Protein AF-A0A960LM71-F1 (afdb_monomer)

Nearest PDB structures (foldseek):
  7ola-assembly1_C  TM=6.646E-01  e=1.045E-18  Staphylococcus aureus
  7ola-assembly1_A  TM=6.565E-01  e=1.817E-18  Staphylococcus aureus
  7ola-assembly1_B  TM=6.665E-01  e=5.627E-17  Staphylococcus aureus
  8iqh-assembly1_H  TM=5.214E-01  e=1.073E-12  African swine fever virus BA71V
  8iqh-assembly1_G  TM=3.890E-01  e=5.104E-14  African swine fever virus BA71V

Solvent-accessible surface area (backbone atoms only — not comparable to full-atom values): 35627 Å² total; per-residue (Å²): 124,77,77,41,36,54,77,79,70,54,59,91,94,54,50,51,64,59,51,48,28,73,52,74,35,82,53,50,18,74,41,46,16,41,69,37,46,87,56,61,67,56,83,70,57,66,76,55,37,46,70,57,72,73,37,68,67,56,55,56,51,36,69,76,31,11,31,23,39,39,20,10,71,35,17,69,28,27,30,39,39,37,23,65,35,71,66,53,46,49,48,42,42,72,51,26,73,88,65,65,75,19,25,27,37,35,48,80,66,40,44,30,43,37,36,30,50,51,79,74,69,74,67,35,69,37,58,27,20,50,82,84,41,80,39,29,31,42,31,13,23,73,35,69,50,77,53,28,37,35,30,78,80,77,30,57,16,21,39,62,33,84,41,60,57,36,76,42,43,58,85,74,62,46,76,46,89,67,54,45,61,67,63,94,64,71,65,93,32,77,64,52,54,40,30,72,74,55,36,55,61,59,40,80,42,100,82,78,46,79,42,75,31,55,63,25,55,42,50,51,53,54,72,80,36,68,55,32,22,42,73,60,72,71,43,41,29,34,64,35,84,92,78,45,30,34,42,78,49,52,73,68,56,52,53,48,51,55,51,50,53,55,54,50,43,36,72,79,31,77,79,49,55,74,64,72,91,44,72,67,60,53,51,52,44,49,54,53,38,46,56,54,18,29,47,53,42,52,55,42,61,71,73,50,77,66,44,35,34,48,28,55,74,19,33,37,61,51,51,71,95,53,76,59,90,63,58,41,76,59,49,83,73,68,75,36,70,68,57,13,86,44,43,79,37,82,82,45,65,34,66,58,58,46,59,70,49,39,55,42,14,38,55,72,70,52,50,54,48,49,29,19,60,57,10,40,62,53,27,51,68,27,84,76,32,49,36,39,36,43,26,27,54,80,94,42,47,65,71,41,52,50,54,45,51,39,44,62,57,15,62,85,26,45,40,77,52,54,44,89,46,51,80,41,78,55,47,54,50,70,52,54,85,34,49,36,34,36,30,74,72,41,62,41,56,51,47,50,39,84,20,35,65,52,50,54,37,40,17,56,63,38,82,42,80,22,40,43,92,96,53,95,54,73,36,54,33,72,5,35,24,30,39,41,34,31,21,58,43,80,68,32,48,65,54,67,102,50,49,70,62,50,55,68,18,58,43,80,41,63,32,40,77,78,50,85,82,73,81,88,64,82,65,48,43,61,51,43,48,70,76,19,28,24,13,50,49,48,52,24,50,53,16,23,31,54,34,52,53,32,32,73,74,69,72,42,79,88,69,55,70,69,59,49,49,55,42,51,50,46,50,49,71,32,27,59,60,60,46,46,46,66,65,33,42,42,76,36,69,89,34,46,40,51,66,59,52,53,52,52,49,46,50,58,24,54,79,69,76,43,87,68,71,55,73,70,58,43,53,56,49,46,51,54,46,39,35,71,76,58,68,35,55,80,40,73,68,35,74,46,98,83,76,48,70,34,49,17,33,42,45,26,33,73,41,96,65,64,82,78,131

Foldseek 3Di:
DDWDFLLPDDDPPAASVNVVCVQANLQWDKFFDAFQGDDGPDDPCLPAASVCVVDPVRSVRCSVGQIKTAAAVRSQRKWKWWFQDPVQVVLQCVQQVPQQQFKWKDAPGTIIGIARADDDDDQAKWFKDALNHGGTIIHHGSDIDGQHHHHNVRTTMTTPHRGHHYYDHNVSRGRGPRIDTPDPPDDCHVLVVLCVVQNDQWDQDPVRDIDGSLSSLLVVLVVVFQWAADQLLRFIWGADPVQLATETDDPVNLLVSSVVSLVVCVVVDVVSVPDDDDPVSSVVSVVVNNVVRHVVVVVLVVPDDQFWFAERQAIWRLAPDDTDCAHDHRDSSHNHHDHFPHHADQPFAQCCCPPQQPVQFFDPQLVLVCLQLLLQLRRHFLPLLAAEEEEAAPPLCPVLVVLLSCRSNDVQLEDEDDQQCQPPQAPLVSNRNHAEYEAEADDQASQVGPSVVVLSQLSVQHWDWHDHDPDPDTRTRGSRHYYYHYHNHHHAHDDDVPLVSQLSHYFYTGRYGPDDRDDDDPPVSVVSCVRRVNNSSNSSSSSNSVQVVCCVVPVGDDHDPVRSVVRNVRSCVNPLLLVCCVQWKDFADFWDFLVRSVVSSCVSCVVVVHDDDDSVSNVVVNCVNCCVPHVWDWDQQRQDPVRDGGITTGRMDTDPPSPDD

Radius of gyration: 36.35 Å; Cα contacts (8 Å, |Δi|>4): 1245; chains: 1; bounding box: 64×68×122 Å

pLDDT: mean 86.62, std 10.68, range [35.38, 98.69]

Secondary structure (DSSP, 8-state):
---B-TTTSPPTT--HHHHHHHHH-TT-EEEEE-TT-SSBSSTTGGG--GGGGG-HHHHHHHTTSEEEEEPBGGGTSEEEEEESSHHHHHHHHHH-TTT-SSEEEESSSSEEEEEEEES----SEEEEEETTEEEEEEE-TT-EEEEESB-TTSPBPEEEEEPPPEEEEGGG--PPTTEEE--SS--S-HHHHHHHHH--SEEE-TTS-EEE-HHHHHHHHHHHS-EEEETTTTEEEEEETTTTEEEEEPHHHHHHHHHHHHHHHHHH-GGGGGS---HHHHHHHHHHHHHHHHHHHHHHHHH--S-EEEETTEEEE-BTTB--SSPBPP-GGG--S---SSPP-TT---HHIIIIIITTTS-HHHHHHHHHHHHHHHHS--TT--EEEEE-SSSSSHHHHHHHHHHHH-GGGEEE--GGGTTSTTGGGGGTT-SEEEE-S--TTGGGSTTHHHHHHHTTTPEEEEEPTT-SPEEEEE---EEEEEESSPPPP--STTHHHHHHHEEEEE---SSPPPPPPTTHHHHHHHHHHHHHHHHHHHHHHHHHHHHHHHSS----HHHHHHHHHHHHHH-HHHHHHHHHEEE-SS-EEHHHHHHHHHHHHHHTT-PPPPHHHHHHHHHHHHHHHH-PPEEEEEE-TTS-EEEEESSEEE-TTTT--

Structure (mmCIF, N/CA/C/O backbone):
data_AF-A0A960LM71-F1
#
_entry.id   AF-A0A960LM71-F1
#
loop_
_atom_site.group_PDB
_atom_site.id
_atom_site.type_symbol
_atom_site.label_atom_id
_atom_site.label_alt_id
_atom_site.label_comp_id
_atom_site.label_asym_id
_atom_site.label_entity_id
_atom_site.label_seq_id
_atom_site.pdbx_PDB_ins_code
_atom_site.Cartn_x
_atom_site.Cartn_y
_atom_site.Cartn_z
_atom_site.occupancy
_atom_site.B_iso_or_equiv
_atom_site.auth_seq_id
_atom_site.auth_comp_id
_atom_site.auth_asym_id
_atom_site.auth_atom_id
_atom_site.pdbx_PDB_model_num
ATOM 1 N N . MET A 1 1 ? -10.820 -25.494 51.911 1.00 43.81 1 MET A N 1
ATOM 2 C CA . MET A 1 1 ? -9.987 -25.220 50.724 1.00 43.81 1 MET A CA 1
ATOM 3 C C . MET A 1 1 ? -8.735 -24.538 51.228 1.00 43.81 1 MET A C 1
ATOM 5 O O . MET A 1 1 ? -8.871 -23.613 52.018 1.00 43.81 1 MET A O 1
ATOM 9 N N . GLU A 1 2 ? -7.558 -25.091 50.941 1.00 48.44 2 GLU A N 1
ATOM 10 C CA . GLU A 1 2 ? -6.299 -24.579 51.497 1.00 48.44 2 GLU A CA 1
ATOM 11 C C . GLU A 1 2 ? -5.949 -23.243 50.819 1.00 48.44 2 GLU A C 1
ATOM 13 O O . GLU A 1 2 ? -6.288 -23.021 49.659 1.00 48.44 2 GLU A O 1
ATOM 18 N N . ASN A 1 3 ? -5.327 -22.323 51.555 1.00 55.25 3 ASN A N 1
ATOM 19 C CA . ASN A 1 3 ? -4.844 -21.063 50.996 1.00 55.25 3 ASN A CA 1
ATOM 20 C C . ASN A 1 3 ? -3.643 -21.366 50.095 1.00 55.25 3 ASN A C 1
ATOM 22 O O . ASN A 1 3 ? -2.656 -21.910 50.589 1.00 55.25 3 ASN A O 1
ATOM 26 N N . TYR A 1 4 ? -3.702 -21.003 48.812 1.00 63.59 4 TYR A N 1
ATOM 27 C CA . TYR A 1 4 ? -2.601 -21.267 47.881 1.00 63.59 4 TYR A CA 1
ATOM 28 C C . TYR A 1 4 ? -2.014 -19.978 47.322 1.00 63.59 4 TYR A C 1
ATOM 30 O O . TYR A 1 4 ? -2.731 -19.131 46.781 1.00 63.59 4 TYR A O 1
ATOM 38 N N . THR A 1 5 ? -0.692 -19.862 47.387 1.00 62.72 5 THR A N 1
ATOM 39 C CA . THR A 1 5 ? 0.030 -18.809 46.667 1.00 62.72 5 THR A CA 1
ATOM 40 C C . THR A 1 5 ? 0.282 -19.285 45.239 1.00 62.72 5 THR A C 1
ATOM 42 O O . THR A 1 5 ? 0.825 -20.377 45.038 1.00 62.72 5 THR A O 1
ATOM 45 N N . CYS A 1 6 ? -0.120 -18.509 44.222 1.00 61.44 6 CYS A N 1
ATOM 46 C CA . CYS A 1 6 ? -0.025 -18.9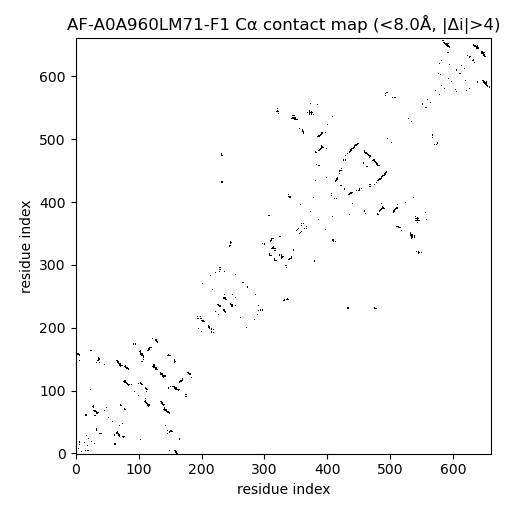93 42.839 1.00 61.44 6 CYS A CA 1
ATOM 47 C C . CYS A 1 6 ? 1.433 -19.130 42.364 1.00 61.44 6 CYS A C 1
ATOM 49 O O . CYS A 1 6 ? 1.674 -19.898 41.441 1.00 61.44 6 CYS A O 1
ATOM 51 N N . PHE A 1 7 ? 2.401 -18.503 43.044 1.00 66.88 7 PHE A N 1
ATOM 52 C CA . PHE A 1 7 ? 3.831 -18.605 42.731 1.00 66.88 7 PHE A CA 1
ATOM 53 C C . PHE A 1 7 ? 4.654 -19.611 43.561 1.00 66.88 7 PHE A C 1
ATOM 55 O O . PHE A 1 7 ? 5.766 -19.924 43.138 1.00 66.88 7 PHE A O 1
ATOM 62 N N . LYS A 1 8 ? 4.186 -20.124 44.716 1.00 64.31 8 LYS A N 1
ATOM 63 C CA . LYS A 1 8 ? 4.948 -21.142 45.489 1.00 64.31 8 LYS A CA 1
ATOM 64 C C . LYS A 1 8 ? 4.411 -22.559 45.337 1.00 64.31 8 LYS A C 1
ATOM 66 O O . LYS A 1 8 ? 5.196 -23.500 45.370 1.00 64.31 8 LYS A O 1
ATOM 71 N N . ASP A 1 9 ? 3.106 -22.712 45.129 1.00 68.19 9 ASP A N 1
ATOM 72 C CA . ASP A 1 9 ? 2.434 -24.012 45.228 1.00 68.19 9 ASP A CA 1
ATOM 73 C C . ASP A 1 9 ? 2.001 -24.549 43.853 1.00 68.19 9 ASP A C 1
ATOM 75 O O . ASP A 1 9 ? 0.883 -25.048 43.702 1.00 68.19 9 ASP A O 1
ATOM 79 N N . LEU A 1 10 ? 2.822 -24.362 42.811 1.00 71.38 10 LEU A N 1
ATOM 80 C CA . LEU A 1 10 ? 2.481 -24.747 41.434 1.00 71.38 10 LEU A CA 1
ATOM 81 C C . LEU A 1 10 ? 2.547 -26.269 41.229 1.00 71.38 10 LEU A C 1
ATOM 83 O O . LEU A 1 10 ? 3.569 -26.884 41.549 1.00 71.38 10 LEU A O 1
ATOM 87 N N . PRO A 1 11 ? 1.510 -26.889 40.633 1.00 76.62 11 PRO A N 1
ATOM 88 C CA . PRO A 1 11 ? 1.610 -28.253 40.134 1.00 76.62 11 PRO A CA 1
ATOM 89 C C . PRO A 1 11 ? 2.784 -28.408 39.146 1.00 76.62 11 PRO A C 1
ATOM 91 O O . PRO A 1 11 ? 3.069 -27.476 38.388 1.00 76.62 11 PRO A O 1
ATOM 94 N N . PRO A 1 12 ? 3.454 -29.575 39.096 1.00 75.81 12 PRO A N 1
ATOM 95 C CA . PRO A 1 12 ? 4.550 -29.807 38.159 1.00 75.81 12 PRO A CA 1
ATOM 96 C C . PRO A 1 12 ? 4.141 -29.520 36.706 1.00 75.81 12 PRO A C 1
ATOM 98 O O . PRO A 1 12 ? 3.184 -30.100 36.201 1.00 75.81 12 PRO A O 1
ATOM 101 N N . GLY A 1 13 ? 4.880 -28.632 36.035 1.00 79.19 13 GLY A N 1
ATOM 102 C CA . GLY A 1 13 ? 4.627 -28.240 34.643 1.00 79.19 13 GLY A CA 1
ATOM 103 C C . GLY A 1 13 ? 3.564 -27.150 34.445 1.00 79.19 13 GLY A C 1
ATOM 104 O O . GLY A 1 13 ? 3.353 -26.739 33.308 1.00 79.19 13 GLY A O 1
ATOM 105 N N . MET A 1 14 ? 2.923 -26.659 35.511 1.00 85.69 14 MET A N 1
ATOM 106 C CA . MET A 1 14 ? 1.974 -25.544 35.441 1.00 85.69 14 MET A CA 1
ATOM 107 C C . MET A 1 14 ? 2.699 -24.203 35.613 1.00 85.69 14 MET A C 1
ATOM 109 O O . MET A 1 14 ? 3.476 -24.028 36.550 1.00 85.69 14 MET A O 1
ATOM 113 N N . THR A 1 15 ? 2.432 -23.253 34.719 1.00 90.69 15 THR A N 1
ATOM 114 C CA . THR A 1 15 ? 2.932 -21.873 34.814 1.00 90.69 15 THR A CA 1
ATOM 115 C C . THR A 1 15 ? 2.043 -21.032 35.734 1.00 90.69 15 THR A C 1
ATOM 117 O O . THR A 1 15 ? 0.882 -21.388 35.974 1.00 90.69 15 THR A O 1
ATOM 120 N N . ARG A 1 16 ? 2.550 -19.904 36.249 1.00 90.50 16 ARG A N 1
ATOM 121 C CA . ARG A 1 16 ? 1.743 -18.977 37.066 1.00 90.50 16 ARG A CA 1
ATOM 122 C C . ARG A 1 16 ? 0.575 -18.430 36.254 1.00 90.50 16 ARG A C 1
ATOM 124 O O . ARG A 1 16 ? -0.554 -18.415 36.745 1.00 90.50 16 ARG A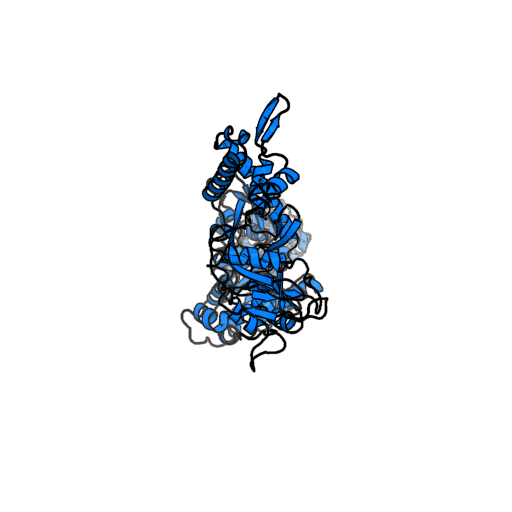 O 1
ATOM 131 N N . VAL A 1 17 ? 0.826 -18.073 34.992 1.00 92.56 17 VAL A N 1
ATOM 132 C CA . VAL A 1 17 ? -0.215 -17.627 34.054 1.00 92.56 17 VAL A CA 1
ATOM 133 C C . VAL A 1 17 ? -1.282 -18.701 33.846 1.00 92.56 17 VAL A C 1
ATOM 135 O O . VAL A 1 17 ? -2.466 -18.427 34.042 1.00 92.56 17 VAL A O 1
ATOM 138 N N . GLY A 1 18 ? -0.877 -19.933 33.521 1.00 90.62 18 GLY A N 1
ATOM 139 C CA . GLY A 1 18 ? -1.815 -21.028 33.266 1.00 90.62 18 GLY A CA 1
ATOM 140 C C . GLY A 1 18 ? -2.671 -21.357 34.490 1.00 90.62 18 GLY A C 1
ATOM 141 O O . GLY A 1 18 ? -3.858 -21.656 34.367 1.00 90.62 18 GLY A O 1
ATOM 142 N N . ARG A 1 19 ? -2.104 -21.227 35.695 1.00 89.31 19 ARG A N 1
ATOM 143 C CA . ARG A 1 19 ? -2.868 -21.352 36.939 1.00 89.31 19 ARG A CA 1
ATOM 144 C C . ARG A 1 19 ? -3.911 -20.249 37.086 1.00 89.31 19 ARG A C 1
ATOM 146 O O . ARG A 1 19 ? -5.060 -20.559 37.386 1.00 89.31 19 ARG A O 1
ATOM 153 N N . LEU A 1 20 ? -3.540 -18.988 36.884 1.00 92.50 20 LEU A N 1
ATOM 154 C CA . LEU A 1 20 ? -4.481 -17.872 37.001 1.00 92.50 20 LEU A CA 1
ATOM 155 C C . LEU A 1 20 ? -5.617 -17.989 35.978 1.00 92.50 20 LEU A C 1
ATOM 157 O O . LEU A 1 20 ? -6.777 -17.851 36.355 1.00 92.50 20 LEU A O 1
ATOM 161 N N . GLN A 1 21 ? -5.319 -18.356 34.731 1.00 91.75 21 GLN A N 1
ATOM 162 C CA . GLN A 1 21 ? -6.345 -18.611 33.713 1.00 91.75 21 GLN A CA 1
ATOM 163 C C . GLN A 1 21 ? -7.263 -19.786 34.085 1.00 91.75 21 GLN A C 1
ATOM 165 O O . GLN A 1 21 ? -8.461 -19.726 33.833 1.00 91.75 21 GLN A O 1
ATOM 170 N N . SER A 1 22 ? -6.755 -20.823 34.762 1.00 89.38 22 SER A N 1
ATOM 171 C CA . SER A 1 22 ? -7.609 -21.918 35.255 1.00 89.38 22 SER A CA 1
ATOM 172 C C . SER A 1 22 ? -8.588 -21.498 36.363 1.00 89.38 22 SER A C 1
ATOM 174 O O . SER A 1 22 ? -9.596 -22.168 36.568 1.00 89.38 22 SER A O 1
ATOM 176 N N . ILE A 1 23 ? -8.297 -20.402 37.076 1.00 90.50 23 ILE A N 1
ATOM 177 C CA . ILE A 1 23 ? -9.117 -19.883 38.180 1.00 90.50 23 ILE A CA 1
ATOM 178 C C . ILE A 1 23 ? -10.095 -18.819 37.673 1.00 90.50 23 ILE A C 1
ATOM 180 O O . ILE A 1 23 ? -11.280 -18.871 37.993 1.00 90.50 23 ILE A O 1
ATOM 184 N N . PHE A 1 24 ? -9.601 -17.857 36.891 1.00 92.19 24 PHE A N 1
ATOM 185 C CA . PHE A 1 24 ? -10.369 -16.688 36.456 1.00 92.19 24 PHE A CA 1
ATOM 186 C C . PHE A 1 24 ? -10.952 -16.809 35.037 1.00 92.19 24 PHE A C 1
ATOM 188 O O . PHE A 1 24 ? -11.803 -16.007 34.657 1.00 92.19 24 PHE A O 1
ATOM 195 N N . GLY A 1 25 ? -10.535 -17.819 34.270 1.00 89.38 25 GLY A N 1
ATOM 196 C CA . GLY A 1 25 ? -10.901 -18.027 32.868 1.00 89.38 25 GLY A CA 1
ATOM 197 C C . GLY A 1 25 ? -9.805 -17.587 31.890 1.00 89.38 25 GLY A C 1
ATOM 198 O O . GLY A 1 25 ? -8.911 -16.816 32.232 1.00 89.38 25 GLY A O 1
ATOM 199 N N . GLU A 1 26 ? -9.857 -18.088 30.653 1.00 87.06 26 GLU A N 1
ATOM 200 C CA . GLU A 1 26 ? -8.858 -17.783 29.612 1.00 87.06 26 GLU A CA 1
ATOM 201 C C . GLU A 1 26 ? -8.962 -16.346 29.077 1.00 87.06 26 GLU A C 1
ATOM 203 O O . GLU A 1 26 ? -8.003 -15.829 28.510 1.00 87.06 26 GLU A O 1
ATOM 208 N N . GLN A 1 27 ? -10.103 -15.687 29.295 1.00 85.31 27 GLN A N 1
ATOM 209 C CA . GLN A 1 27 ? -10.401 -14.332 28.831 1.00 85.31 27 GLN A CA 1
ATOM 210 C C . GLN A 1 27 ? -9.726 -13.217 29.645 1.00 85.31 27 GLN A C 1
ATOM 212 O O . GLN A 1 27 ? -9.937 -12.045 29.346 1.00 85.31 27 GLN A O 1
ATOM 217 N N . VAL A 1 28 ? -8.962 -13.550 30.691 1.00 94.44 28 VAL A N 1
ATOM 218 C CA . VAL A 1 28 ? -8.332 -12.542 31.551 1.00 94.44 28 VAL A CA 1
ATOM 219 C C . VAL A 1 28 ? -7.068 -11.954 30.944 1.00 94.44 28 VAL A C 1
ATOM 221 O O . VAL A 1 28 ? -6.186 -12.670 30.470 1.00 94.44 28 VAL A O 1
ATOM 224 N N . THR A 1 29 ? -6.943 -10.638 31.063 1.00 96.88 29 THR A N 1
ATOM 225 C CA . THR A 1 29 ? -5.745 -9.888 30.694 1.00 96.88 29 THR A CA 1
ATOM 226 C C . THR A 1 29 ? -4.845 -9.726 31.908 1.00 96.88 29 THR A C 1
ATOM 228 O O . THR A 1 29 ? -5.147 -8.972 32.839 1.00 96.88 29 THR A O 1
ATOM 231 N N . LEU A 1 30 ? -3.726 -10.447 31.907 1.00 97.06 30 LEU A N 1
ATOM 232 C CA . LEU A 1 30 ? -2.722 -10.375 32.963 1.00 97.06 30 LEU A CA 1
ATOM 233 C C . LEU A 1 30 ? -1.688 -9.297 32.637 1.00 97.06 30 LEU A C 1
ATOM 235 O O . LEU A 1 30 ? -1.223 -9.194 31.504 1.00 97.06 30 LEU A O 1
ATOM 239 N N . ILE A 1 31 ? -1.292 -8.514 33.637 1.00 96.69 31 ILE A N 1
ATOM 240 C CA . ILE A 1 31 ? -0.337 -7.411 33.495 1.00 96.69 31 ILE A CA 1
ATOM 241 C C . ILE A 1 31 ? 0.825 -7.540 34.477 1.00 96.69 31 ILE A C 1
ATOM 243 O O . ILE A 1 31 ? 0.684 -8.043 35.596 1.00 96.69 31 ILE A O 1
ATOM 247 N N . GLN A 1 32 ? 1.983 -7.037 34.056 1.00 95.88 32 GLN A N 1
ATOM 248 C CA . GLN A 1 32 ? 3.197 -7.047 34.860 1.00 95.88 32 GLN A CA 1
ATOM 249 C C . GLN A 1 32 ? 3.160 -5.934 35.906 1.00 95.88 32 GLN A C 1
ATOM 251 O O . GLN A 1 32 ? 3.040 -4.747 35.587 1.00 95.88 32 GLN A O 1
ATOM 256 N N . VAL A 1 33 ? 3.335 -6.319 37.164 1.00 93.44 33 VAL A N 1
ATOM 257 C CA . VAL A 1 33 ? 3.510 -5.417 38.302 1.00 93.44 33 VAL A CA 1
ATOM 258 C C . VAL A 1 33 ? 4.899 -5.661 38.875 1.00 93.44 33 VAL A C 1
ATOM 260 O O . VAL A 1 33 ? 5.349 -6.806 38.956 1.00 93.44 33 VAL A O 1
ATOM 263 N N . ALA A 1 34 ? 5.611 -4.597 39.252 1.00 89.19 34 ALA A N 1
ATOM 264 C CA . ALA A 1 34 ? 6.940 -4.756 39.836 1.00 89.19 34 ALA A CA 1
ATOM 265 C C . ALA A 1 34 ? 6.867 -5.670 41.072 1.00 89.19 34 ALA A C 1
ATOM 267 O O . ALA A 1 34 ? 5.892 -5.650 41.825 1.00 89.19 34 ALA A O 1
ATOM 268 N N . TRP A 1 35 ? 7.870 -6.532 41.249 1.00 88.19 35 TRP A N 1
ATOM 269 C CA . TRP A 1 35 ? 7.869 -7.492 42.350 1.00 88.19 35 TRP A CA 1
ATOM 270 C C . TRP A 1 35 ? 7.832 -6.763 43.697 1.00 88.19 35 TRP A C 1
ATOM 272 O O . TRP A 1 35 ? 8.627 -5.853 43.921 1.00 88.19 35 TRP A O 1
ATOM 282 N N . GLY A 1 36 ? 6.916 -7.148 44.588 1.00 86.00 36 GLY A N 1
ATOM 283 C CA . GLY A 1 36 ? 6.724 -6.448 45.864 1.00 86.00 36 GLY A CA 1
ATOM 284 C C . GLY A 1 36 ? 5.932 -5.138 45.769 1.00 86.00 36 GLY A C 1
ATOM 285 O O . GLY A 1 36 ? 5.668 -4.525 46.795 1.00 86.00 36 GLY A O 1
ATOM 286 N N . GLU A 1 37 ? 5.519 -4.711 44.575 1.00 89.56 37 GLU A N 1
ATOM 287 C CA . GLU A 1 37 ? 4.808 -3.450 44.344 1.00 89.56 37 GLU A CA 1
ATOM 288 C C . GLU A 1 37 ? 3.329 -3.679 43.995 1.00 89.56 37 GLU A C 1
ATOM 290 O O . GLU A 1 37 ? 2.872 -4.803 43.762 1.00 89.56 37 GLU A O 1
ATOM 295 N N . LYS A 1 38 ? 2.562 -2.582 43.945 1.00 86.75 38 LYS A N 1
ATOM 296 C CA . LYS A 1 38 ? 1.164 -2.569 43.463 1.00 86.75 38 LYS A CA 1
ATOM 297 C C . LYS A 1 38 ? 0.970 -1.881 42.111 1.00 86.75 38 LYS A C 1
ATOM 299 O O . LYS A 1 38 ? -0.101 -1.996 41.519 1.00 86.75 38 LYS A O 1
ATOM 304 N N . ARG A 1 39 ? 1.972 -1.142 41.627 1.00 86.88 39 ARG A N 1
ATOM 305 C CA . ARG A 1 39 ? 1.873 -0.343 40.396 1.00 86.88 39 ARG A CA 1
ATOM 306 C C . ARG A 1 39 ? 2.367 -1.135 39.177 1.00 86.88 39 ARG A C 1
ATOM 308 O O . ARG A 1 39 ? 3.461 -1.701 39.255 1.00 86.88 39 ARG A O 1
ATOM 315 N N . PRO A 1 40 ? 1.609 -1.167 38.065 1.00 91.12 40 PRO A N 1
ATOM 316 C CA . PRO A 1 40 ? 2.045 -1.824 36.838 1.00 91.12 40 PRO A CA 1
ATOM 317 C C . PRO A 1 40 ? 3.346 -1.224 36.302 1.00 91.12 40 PRO A C 1
ATOM 319 O O . PRO A 1 40 ? 3.575 -0.018 36.412 1.00 91.12 40 PRO A O 1
ATOM 322 N N . ILE A 1 41 ? 4.200 -2.074 35.729 1.00 87.94 41 ILE A N 1
ATOM 323 C CA . ILE A 1 41 ? 5.491 -1.663 35.149 1.00 87.94 41 ILE A CA 1
ATOM 324 C C . ILE A 1 41 ? 5.263 -0.920 33.829 1.00 87.94 41 ILE A C 1
ATOM 326 O O . ILE A 1 41 ? 5.946 0.057 33.516 1.00 87.94 41 ILE A O 1
ATOM 330 N N . GLN A 1 42 ? 4.293 -1.393 33.049 1.00 84.44 42 GLN A N 1
ATOM 331 C CA . GLN A 1 42 ? 4.005 -0.879 31.722 1.00 84.44 42 GLN A CA 1
ATOM 332 C C . GLN A 1 42 ? 3.242 0.448 31.788 1.00 84.44 42 GLN A C 1
ATOM 334 O O . GLN A 1 42 ? 2.234 0.584 32.485 1.00 84.44 42 GLN A O 1
ATOM 339 N N . LYS A 1 43 ? 3.716 1.436 31.023 1.00 79.62 43 LYS A N 1
ATOM 340 C CA . LYS A 1 43 ? 2.971 2.677 30.787 1.00 79.62 43 LYS A CA 1
ATOM 341 C C . LYS A 1 43 ? 1.744 2.377 29.933 1.00 79.62 43 LYS A C 1
ATOM 343 O O . LYS A 1 43 ? 1.828 1.571 29.016 1.00 79.62 43 LYS A O 1
ATOM 348 N N . GLU A 1 44 ? 0.639 3.061 30.217 1.00 85.12 44 GLU A N 1
ATOM 349 C CA . GLU A 1 44 ? -0.638 2.869 29.514 1.00 85.12 44 GLU A CA 1
ATOM 350 C C . GLU A 1 44 ? -1.188 1.433 29.599 1.00 85.12 44 GLU A C 1
ATOM 352 O O . GLU A 1 44 ? -1.874 0.977 28.687 1.00 85.12 44 GLU A O 1
ATOM 357 N N . PHE A 1 45 ? -0.921 0.718 30.700 1.00 85.88 45 PHE A N 1
ATOM 358 C CA . PHE A 1 45 ? -1.429 -0.643 30.922 1.00 85.88 45 PHE A CA 1
ATOM 359 C C . PHE A 1 45 ? -2.960 -0.750 30.795 1.00 85.88 45 PHE A C 1
ATOM 361 O O . PHE A 1 45 ? -3.468 -1.820 30.485 1.00 85.88 45 PHE A O 1
ATOM 368 N N . GLN A 1 46 ? -3.691 0.354 30.995 1.00 86.94 46 GLN A N 1
ATOM 369 C CA . GLN A 1 46 ? -5.146 0.430 30.833 1.00 86.94 46 GLN A CA 1
ATOM 370 C C . GLN A 1 46 ? -5.617 0.216 29.388 1.00 86.94 46 GLN A C 1
ATOM 372 O O . GLN A 1 46 ? -6.797 -0.035 29.174 1.00 86.94 46 GLN A O 1
ATOM 377 N N . LYS A 1 47 ? -4.722 0.344 28.398 1.00 86.00 47 LYS A N 1
ATOM 378 C CA . LYS A 1 47 ? -5.022 0.111 26.976 1.00 86.00 47 LYS A CA 1
ATOM 379 C C . LYS A 1 47 ? -4.800 -1.342 26.544 1.00 86.00 47 LYS A C 1
ATOM 381 O O . LYS A 1 47 ? -5.011 -1.648 25.376 1.00 86.00 47 LYS A O 1
ATOM 386 N N . LEU A 1 48 ? -4.303 -2.200 27.438 1.00 89.00 48 LEU A N 1
ATOM 387 C CA . LEU A 1 48 ? -4.098 -3.616 27.148 1.00 89.00 48 LEU A CA 1
ATOM 388 C C . LEU A 1 48 ? -5.433 -4.362 27.148 1.00 89.00 48 LEU A C 1
ATOM 390 O O . LEU A 1 48 ? -6.359 -4.002 27.870 1.00 89.00 48 LEU A O 1
ATOM 394 N N . ASP A 1 49 ? -5.500 -5.431 26.368 1.00 90.06 49 ASP A N 1
ATOM 395 C CA . ASP A 1 49 ? -6.625 -6.355 26.309 1.00 90.06 49 ASP A CA 1
ATOM 396 C C . ASP A 1 49 ? -6.116 -7.800 26.184 1.00 90.06 49 ASP A C 1
ATOM 398 O O . ASP A 1 49 ? -4.909 -8.060 26.255 1.00 90.06 49 ASP A O 1
ATOM 402 N N . VAL A 1 50 ? -7.040 -8.746 26.001 1.00 88.56 50 VAL A N 1
ATOM 403 C CA . VAL A 1 50 ? -6.742 -10.184 26.009 1.00 88.56 50 VAL A CA 1
ATOM 404 C C . VAL A 1 50 ? -5.735 -10.593 24.928 1.00 88.56 50 VAL A C 1
ATOM 406 O O . VAL A 1 50 ? -5.080 -11.627 25.059 1.00 88.56 50 VAL A O 1
ATOM 409 N N . GLU A 1 51 ? -5.536 -9.786 23.882 1.00 88.62 51 GLU A N 1
ATOM 410 C CA . GLU A 1 51 ? -4.584 -10.090 22.815 1.00 88.62 51 GLU A CA 1
ATOM 411 C C . GLU A 1 51 ? -3.131 -10.060 23.305 1.00 88.62 51 GLU A C 1
ATOM 413 O O . GLU A 1 51 ? -2.309 -10.838 22.815 1.00 88.62 51 GLU A O 1
ATOM 418 N N . VAL A 1 52 ? -2.812 -9.263 24.338 1.00 92.44 52 VAL A N 1
ATOM 419 C CA . VAL A 1 52 ? -1.462 -9.241 24.939 1.00 92.44 52 VAL A CA 1
ATOM 420 C C . VAL A 1 52 ? -1.066 -10.608 25.512 1.00 92.44 52 VAL A C 1
ATOM 422 O O . VAL A 1 52 ? 0.114 -10.944 25.585 1.00 92.44 52 VAL A O 1
ATOM 425 N N . MET A 1 53 ? -2.045 -11.448 25.861 1.00 94.38 53 MET A N 1
ATOM 426 C CA . MET A 1 53 ? -1.815 -12.793 26.394 1.00 94.38 53 MET A CA 1
ATOM 427 C C . MET A 1 53 ? -1.326 -13.792 25.338 1.00 94.38 53 MET A C 1
ATOM 429 O O . MET A 1 53 ? -0.984 -14.922 25.685 1.00 94.38 53 MET A O 1
ATOM 433 N N . ARG A 1 54 ? -1.270 -13.399 24.058 1.00 92.19 54 ARG A N 1
ATOM 434 C CA . ARG A 1 54 ? -0.692 -14.202 22.968 1.00 92.19 54 ARG A CA 1
ATOM 435 C C . ARG A 1 54 ? 0.793 -13.924 22.738 1.00 92.19 54 ARG A C 1
ATOM 437 O O . ARG A 1 54 ? 1.429 -14.690 22.017 1.00 92.19 54 ARG A O 1
ATOM 444 N N . ASP A 1 55 ? 1.341 -12.864 23.331 1.00 92.19 55 ASP A N 1
ATOM 445 C CA . ASP A 1 55 ? 2.753 -12.505 23.214 1.00 92.19 55 ASP A CA 1
ATOM 446 C C . ASP A 1 55 ? 3.631 -13.389 24.131 1.00 92.19 55 ASP A C 1
ATOM 448 O O . ASP A 1 55 ? 3.539 -13.288 25.360 1.00 92.19 55 ASP A O 1
ATOM 452 N N . PRO A 1 56 ? 4.522 -14.240 23.578 1.00 91.06 56 PRO A N 1
ATOM 453 C CA . PRO A 1 56 ? 5.407 -15.084 24.377 1.00 91.06 56 PRO A CA 1
ATOM 454 C C . PRO A 1 56 ? 6.366 -14.299 25.280 1.00 91.06 56 PRO A C 1
ATOM 456 O O . PRO A 1 56 ? 6.770 -14.819 26.324 1.00 91.06 56 PRO A O 1
ATOM 459 N N . GLU A 1 57 ? 6.757 -13.077 24.899 1.00 90.44 57 GLU A N 1
ATOM 460 C CA . GLU A 1 57 ? 7.624 -12.235 25.724 1.00 90.44 57 GLU A CA 1
ATOM 461 C C . GLU A 1 57 ? 6.860 -11.715 26.941 1.00 90.44 57 GLU A C 1
ATOM 463 O O . GLU A 1 57 ? 7.322 -11.897 28.069 1.00 90.44 57 GLU A O 1
ATOM 468 N N . HIS A 1 58 ? 5.654 -11.177 26.742 1.00 93.38 58 HIS A N 1
ATOM 469 C CA . HIS A 1 58 ? 4.768 -10.786 27.840 1.00 93.38 58 HIS A CA 1
ATOM 470 C C . HIS A 1 58 ? 4.500 -11.944 28.808 1.00 93.38 58 HIS A C 1
ATOM 472 O O . HIS A 1 58 ? 4.705 -11.798 30.016 1.00 93.38 58 HIS A O 1
ATOM 478 N N . LEU A 1 59 ? 4.141 -13.123 28.284 1.00 93.50 59 LEU A N 1
ATOM 479 C CA . LEU A 1 59 ? 3.921 -14.331 29.086 1.00 93.50 59 LEU A CA 1
ATOM 480 C C . LEU A 1 59 ? 5.155 -14.712 29.910 1.00 93.50 59 LEU A C 1
ATOM 482 O O . LEU A 1 59 ? 5.043 -15.024 31.095 1.00 93.50 59 LEU A O 1
ATOM 486 N N . ARG A 1 60 ? 6.348 -14.656 29.310 1.00 91.12 60 ARG A N 1
ATOM 487 C CA . ARG A 1 60 ? 7.605 -14.946 30.008 1.00 91.12 60 ARG A CA 1
ATOM 488 C C . ARG A 1 60 ? 7.896 -13.930 31.112 1.00 91.12 60 ARG A C 1
ATOM 490 O O . ARG A 1 60 ? 8.420 -14.309 32.158 1.00 91.12 60 ARG A O 1
ATOM 497 N N . MET A 1 61 ? 7.593 -12.657 30.881 1.00 90.94 61 MET A N 1
ATOM 498 C CA . MET A 1 61 ? 7.857 -11.585 31.841 1.00 90.94 61 MET A CA 1
ATOM 499 C C . MET A 1 61 ? 6.913 -11.650 33.049 1.00 90.94 61 MET A C 1
ATOM 501 O O . MET A 1 61 ? 7.363 -11.431 34.175 1.00 90.94 61 MET A O 1
ATOM 505 N N . LEU A 1 62 ? 5.648 -12.043 32.846 1.00 94.38 62 LEU A N 1
ATOM 506 C CA . LEU A 1 62 ? 4.683 -12.288 33.928 1.00 94.38 62 LEU A CA 1
ATOM 507 C C . LEU A 1 62 ? 5.192 -13.321 34.945 1.00 94.38 62 LEU A C 1
ATOM 509 O O . LEU A 1 62 ? 5.022 -13.146 36.152 1.00 94.38 62 LEU A O 1
ATOM 513 N N . GLU A 1 63 ? 5.875 -14.371 34.482 1.00 88.25 63 GLU A N 1
ATOM 514 C CA . GLU A 1 63 ? 6.421 -15.411 35.364 1.00 88.25 63 GLU A CA 1
ATOM 515 C C . GLU A 1 63 ? 7.474 -14.866 36.349 1.00 88.25 63 GLU A C 1
ATOM 517 O O . GLU A 1 63 ? 7.637 -15.421 37.438 1.00 88.25 63 GLU A O 1
ATOM 522 N N . GLY A 1 64 ? 8.149 -13.760 36.013 1.00 85.44 64 GLY A N 1
ATOM 523 C CA . GLY A 1 64 ? 9.168 -13.106 36.842 1.00 85.44 64 GLY A CA 1
ATOM 524 C C . GLY A 1 64 ? 8.687 -11.897 37.653 1.00 85.44 64 GLY A C 1
ATOM 525 O O . GLY A 1 64 ? 9.496 -11.283 38.348 1.00 85.44 64 GLY A O 1
ATOM 526 N N . SER A 1 65 ? 7.406 -11.527 37.573 1.00 91.44 65 SER A N 1
ATOM 527 C CA . SER A 1 65 ? 6.868 -10.297 38.172 1.00 91.44 65 SER A CA 1
ATOM 528 C C . SER A 1 65 ? 5.756 -10.580 39.190 1.00 91.44 65 SER A C 1
ATOM 530 O O . SER A 1 65 ? 5.304 -11.717 39.343 1.00 91.44 65 SER A O 1
ATOM 532 N N . ASN A 1 66 ? 5.281 -9.555 39.904 1.00 94.50 66 ASN A N 1
ATOM 533 C CA . ASN A 1 66 ? 3.920 -9.635 40.439 1.00 94.50 66 ASN A CA 1
ATOM 534 C C . ASN A 1 66 ? 2.955 -9.669 39.242 1.00 94.50 66 ASN A C 1
ATOM 536 O O . ASN A 1 66 ? 3.237 -9.066 38.201 1.00 94.50 66 ASN A O 1
ATOM 540 N N . ILE A 1 67 ? 1.829 -10.364 39.378 1.00 95.94 67 ILE A N 1
ATOM 541 C CA . ILE A 1 67 ? 0.820 -10.463 38.321 1.00 95.94 67 ILE A CA 1
ATOM 542 C C . ILE A 1 67 ? -0.458 -9.777 38.796 1.00 95.94 67 ILE A C 1
ATOM 544 O O . ILE A 1 67 ? -1.034 -10.134 39.831 1.00 95.94 67 ILE A O 1
ATOM 548 N N . GLY A 1 68 ? -0.884 -8.771 38.033 1.00 95.69 68 GLY A N 1
ATOM 549 C CA . GLY A 1 68 ? -2.200 -8.155 38.157 1.00 95.69 68 GLY A CA 1
ATOM 550 C C . GLY A 1 68 ? -3.156 -8.646 37.082 1.00 95.69 68 GLY A C 1
ATOM 551 O O . GLY A 1 68 ? -2.720 -9.051 36.010 1.00 95.69 68 GLY A O 1
ATOM 552 N N . ILE A 1 69 ? -4.452 -8.582 37.366 1.00 96.88 69 ILE A N 1
ATOM 553 C CA . ILE A 1 69 ? -5.519 -8.740 36.376 1.00 96.88 69 ILE A CA 1
ATOM 554 C C . ILE A 1 69 ? -6.075 -7.351 36.079 1.00 96.88 69 ILE A C 1
ATOM 556 O O . ILE A 1 69 ? -6.435 -6.627 37.010 1.00 96.88 69 ILE A O 1
ATOM 560 N N . LEU A 1 70 ? -6.132 -6.981 34.801 1.00 95.75 70 LEU A N 1
ATOM 561 C CA . LEU A 1 70 ? -6.848 -5.792 34.344 1.00 95.75 70 LEU A CA 1
ATOM 562 C C . LEU A 1 70 ? -8.355 -6.086 34.380 1.00 95.75 70 LEU A C 1
ATOM 564 O O . LEU A 1 70 ? -8.785 -7.091 33.826 1.00 95.75 70 LEU A O 1
ATOM 568 N N . VAL A 1 71 ? -9.155 -5.267 35.058 1.00 94.62 71 VAL A N 1
ATOM 569 C CA . VAL A 1 71 ? -10.602 -5.509 35.240 1.00 94.62 71 VAL A CA 1
ATOM 570 C C . VAL A 1 71 ? -11.445 -4.770 34.192 1.00 94.62 71 VAL A C 1
ATOM 572 O O . VAL A 1 71 ? -10.958 -3.881 33.493 1.00 94.62 71 VAL A O 1
ATOM 575 N N . GLY A 1 72 ? -12.718 -5.146 34.074 1.00 92.31 72 GLY A N 1
ATOM 576 C CA . GLY A 1 72 ? -13.675 -4.591 33.119 1.00 92.31 72 GLY A CA 1
ATOM 577 C C . GLY A 1 72 ? -13.616 -5.264 31.738 1.00 92.31 72 GLY A C 1
ATOM 578 O O . GLY A 1 72 ? -13.314 -6.463 31.656 1.00 92.31 72 GLY A O 1
ATOM 579 N N . PRO A 1 73 ? -13.882 -4.534 30.635 1.00 88.69 73 PRO A N 1
ATOM 580 C CA . PRO A 1 73 ? -14.038 -5.115 29.300 1.00 88.69 73 PRO A CA 1
ATOM 581 C C . PRO A 1 73 ? -12.779 -5.825 28.803 1.00 88.69 73 PRO A C 1
ATOM 583 O O . PRO A 1 73 ? -12.870 -6.832 28.104 1.00 88.69 73 PRO A O 1
ATOM 586 N N . ALA A 1 74 ? -11.603 -5.362 29.238 1.00 91.12 74 ALA A N 1
ATOM 587 C CA . ALA A 1 74 ? -10.320 -5.975 28.909 1.00 91.12 74 ALA A CA 1
ATOM 588 C C . ALA A 1 74 ? -10.186 -7.429 29.401 1.00 91.12 74 ALA A C 1
ATOM 590 O O . ALA A 1 74 ? -9.374 -8.171 28.860 1.00 91.12 74 ALA A O 1
ATOM 591 N N . SER A 1 75 ? -10.977 -7.847 30.393 1.00 94.19 75 SER A N 1
ATOM 592 C CA . SER A 1 75 ? -11.031 -9.231 30.889 1.00 94.19 75 SER A CA 1
ATOM 593 C C . SER A 1 75 ? -12.431 -9.836 30.765 1.00 94.19 75 SER A C 1
ATOM 595 O O . SER A 1 75 ? -12.863 -10.610 31.619 1.00 94.19 75 SER A O 1
ATOM 597 N N . GLY A 1 76 ? -13.174 -9.451 29.722 1.00 88.12 76 GLY A N 1
ATOM 598 C CA . GLY A 1 76 ? -14.511 -9.983 29.453 1.00 88.12 76 GLY A CA 1
ATOM 599 C C . GLY A 1 76 ? -15.559 -9.577 30.491 1.00 88.12 76 GLY A C 1
ATOM 600 O O . GLY A 1 76 ? -16.434 -10.377 30.798 1.00 88.12 76 GLY A O 1
ATOM 601 N N . ASN A 1 77 ? -15.466 -8.357 31.031 1.00 92.31 77 ASN A N 1
ATOM 602 C CA . ASN A 1 77 ? -16.312 -7.814 32.107 1.00 92.31 77 ASN A CA 1
ATOM 603 C C . ASN A 1 77 ? -16.089 -8.476 33.478 1.00 92.31 77 ASN A C 1
ATOM 605 O O . ASN A 1 77 ? -16.990 -8.521 34.319 1.00 92.31 77 ASN A O 1
ATOM 609 N N . LEU A 1 78 ? -14.880 -8.991 33.720 1.00 95.69 78 LEU A N 1
ATOM 610 C CA . LEU A 1 78 ? -14.454 -9.436 35.044 1.00 95.69 78 LEU A CA 1
ATOM 611 C C . LEU A 1 78 ? -14.185 -8.219 35.939 1.00 95.69 78 LEU A C 1
ATOM 613 O O . LEU A 1 78 ? -13.341 -7.388 35.608 1.00 95.69 78 LEU A O 1
ATOM 617 N N . ILE A 1 79 ? -14.846 -8.139 37.090 1.00 95.06 79 ILE A N 1
ATOM 618 C CA . ILE A 1 79 ? -14.669 -7.071 38.083 1.00 95.06 79 ILE A CA 1
ATOM 619 C C . ILE A 1 79 ? -14.140 -7.630 39.404 1.00 95.06 79 ILE A C 1
ATOM 621 O O . ILE A 1 79 ? -14.204 -8.838 39.655 1.00 95.06 79 ILE A O 1
ATOM 625 N N . SER A 1 80 ? -13.648 -6.743 40.273 1.00 95.50 80 SER A N 1
ATOM 626 C CA . SER A 1 80 ? -13.324 -7.092 41.660 1.00 95.50 80 SER A CA 1
ATOM 627 C C . SER A 1 80 ? -13.909 -6.089 42.651 1.00 95.50 80 SER A C 1
ATOM 629 O O . SER A 1 80 ? -13.809 -4.883 42.431 1.00 95.50 80 SER A O 1
ATOM 631 N N . ILE A 1 81 ? -14.447 -6.582 43.763 1.00 94.62 81 ILE A N 1
ATOM 632 C CA . ILE A 1 81 ? -14.855 -5.783 44.922 1.00 94.62 81 ILE A CA 1
ATOM 633 C C . ILE A 1 81 ? -13.804 -5.978 46.013 1.00 94.62 81 ILE A C 1
ATOM 635 O O . ILE A 1 81 ? -13.664 -7.088 46.526 1.00 94.62 81 ILE A O 1
ATOM 639 N N . ASP A 1 82 ? -13.047 -4.929 46.320 1.00 94.12 82 ASP A N 1
ATOM 640 C CA . ASP A 1 82 ? -12.000 -4.906 47.342 1.00 94.12 82 ASP A CA 1
ATOM 641 C C . ASP A 1 82 ? -12.586 -4.389 48.659 1.00 94.12 82 ASP A C 1
ATOM 643 O O . ASP A 1 82 ? -13.158 -3.303 48.694 1.00 94.12 82 ASP A O 1
ATOM 647 N N . PHE A 1 83 ? -12.451 -5.150 49.739 1.00 92.81 83 PHE A N 1
ATOM 648 C CA . PHE A 1 83 ? -12.841 -4.723 51.082 1.00 92.81 83 PHE A CA 1
ATOM 649 C C . PHE A 1 83 ? -11.593 -4.440 51.900 1.00 92.81 83 PHE A C 1
ATOM 651 O O . PHE A 1 83 ? -10.783 -5.345 52.090 1.00 92.81 83 PHE A O 1
ATOM 658 N N . ASP A 1 84 ? -11.460 -3.224 52.427 1.00 86.62 84 ASP A N 1
ATOM 659 C CA . ASP A 1 84 ? -10.323 -2.841 53.272 1.00 86.62 84 ASP A CA 1
ATOM 660 C C . ASP A 1 84 ? -10.513 -3.295 54.733 1.00 86.62 84 ASP A C 1
ATOM 662 O O . ASP A 1 84 ? -9.535 -3.558 55.445 1.00 86.62 84 ASP A O 1
ATOM 666 N N . GLU A 1 85 ? -11.771 -3.437 55.171 1.00 86.75 85 GLU A N 1
ATOM 667 C CA . GLU A 1 85 ? -12.171 -3.788 56.538 1.00 86.75 85 GLU A CA 1
ATOM 668 C C . GLU A 1 85 ? -12.926 -5.131 56.600 1.00 86.75 85 GLU A C 1
ATOM 670 O O . GLU A 1 85 ? -13.816 -5.408 55.798 1.00 86.75 85 GLU A O 1
ATOM 675 N N . GLU A 1 86 ? -12.609 -5.967 57.596 1.00 88.19 86 GLU A N 1
ATOM 676 C CA . GLU A 1 86 ? -13.237 -7.291 57.784 1.00 88.19 86 GLU A CA 1
ATOM 677 C C . GLU A 1 86 ? -14.727 -7.193 58.161 1.00 88.19 86 GLU A C 1
ATOM 679 O O . GLU A 1 86 ? -15.530 -8.043 57.782 1.00 88.19 86 GLU A O 1
ATOM 684 N N . GLU A 1 87 ? -15.114 -6.137 58.881 1.00 90.12 87 GLU A N 1
ATOM 685 C CA . GLU A 1 87 ? -16.516 -5.883 59.228 1.00 90.12 87 GLU A CA 1
ATOM 686 C C . GLU A 1 87 ? -17.349 -5.555 57.982 1.00 90.12 87 GLU A C 1
ATOM 688 O O . GLU A 1 87 ? -18.438 -6.099 57.813 1.00 90.12 87 GLU A O 1
ATOM 693 N N . ALA A 1 88 ? -16.795 -4.761 57.062 1.00 90.62 88 ALA A N 1
ATOM 694 C CA . ALA A 1 88 ? -17.435 -4.425 55.796 1.00 90.62 88 ALA A CA 1
ATOM 695 C C . ALA A 1 88 ? -17.574 -5.652 54.874 1.00 90.62 88 ALA A C 1
ATOM 697 O O . ALA A 1 88 ? -18.627 -5.853 54.269 1.00 90.62 88 ALA A O 1
ATOM 698 N N . GLU A 1 89 ? -16.550 -6.519 54.819 1.00 92.94 89 GLU A N 1
ATOM 699 C CA . GLU A 1 89 ? -16.634 -7.822 54.135 1.00 92.94 89 GLU A CA 1
ATOM 700 C C . GLU A 1 89 ? -17.803 -8.653 54.694 1.00 92.94 89 GLU A C 1
ATOM 702 O O . GLU A 1 89 ? -18.575 -9.243 53.934 1.00 92.94 89 GLU A O 1
ATOM 707 N N . LYS A 1 90 ? -17.954 -8.691 56.022 1.00 92.44 90 LYS A N 1
ATOM 708 C CA . LYS A 1 90 ? -19.000 -9.466 56.692 1.00 92.44 90 LYS A CA 1
ATOM 709 C C . LYS A 1 90 ? -20.404 -8.927 56.403 1.00 92.44 90 LYS A C 1
ATOM 711 O O . LYS A 1 90 ? -21.274 -9.722 56.058 1.00 92.44 90 LYS A O 1
ATOM 716 N N . GLU A 1 91 ? -20.611 -7.614 56.496 1.00 92.88 91 GLU A N 1
ATOM 717 C CA . GLU A 1 91 ? -21.888 -6.964 56.157 1.00 92.88 91 GLU A CA 1
ATOM 718 C C . GLU A 1 91 ? -22.294 -7.256 54.709 1.00 92.88 91 GLU A C 1
ATOM 720 O O . GLU A 1 91 ? -23.429 -7.657 54.446 1.00 92.88 91 GLU A O 1
ATOM 725 N N . PHE A 1 92 ? -21.349 -7.128 53.770 1.00 93.38 92 PHE A N 1
ATOM 726 C CA . PHE A 1 92 ? -21.589 -7.467 52.371 1.00 93.38 92 PHE A CA 1
ATOM 727 C C . PHE A 1 92 ? -21.999 -8.935 52.211 1.00 93.38 92 PHE A C 1
ATOM 729 O O . PHE A 1 92 ? -22.969 -9.225 51.513 1.00 93.38 92 PHE A O 1
ATOM 736 N N . CYS A 1 93 ? -21.303 -9.863 52.872 1.00 93.06 93 CYS A N 1
ATOM 737 C CA . CYS A 1 93 ? -21.619 -11.290 52.795 1.00 93.06 93 CYS A CA 1
ATOM 738 C C . CYS A 1 93 ? -22.998 -11.630 53.382 1.00 93.06 93 CYS A C 1
ATOM 740 O O . CYS A 1 93 ? -23.697 -12.482 52.835 1.00 93.06 93 CYS A O 1
ATOM 742 N N . GLU A 1 94 ? -23.395 -10.977 54.477 1.00 94.25 94 GLU A N 1
ATOM 743 C CA . GLU A 1 94 ? -24.709 -11.159 55.107 1.00 94.25 94 GLU A CA 1
ATOM 744 C C . GLU A 1 94 ? -25.848 -10.627 54.226 1.00 94.25 94 GLU A C 1
ATOM 746 O O . GLU A 1 94 ? -26.904 -11.256 54.154 1.00 94.25 94 GLU A O 1
ATOM 751 N N . ALA A 1 95 ? -25.623 -9.519 53.512 1.00 92.88 95 ALA A N 1
ATOM 752 C CA . ALA A 1 95 ? -26.578 -8.975 52.548 1.00 92.88 95 ALA A CA 1
ATOM 753 C C . ALA A 1 95 ? -26.660 -9.797 51.245 1.00 92.88 95 ALA A C 1
ATOM 755 O O . ALA A 1 95 ? -27.683 -9.776 50.562 1.00 92.88 95 ALA A O 1
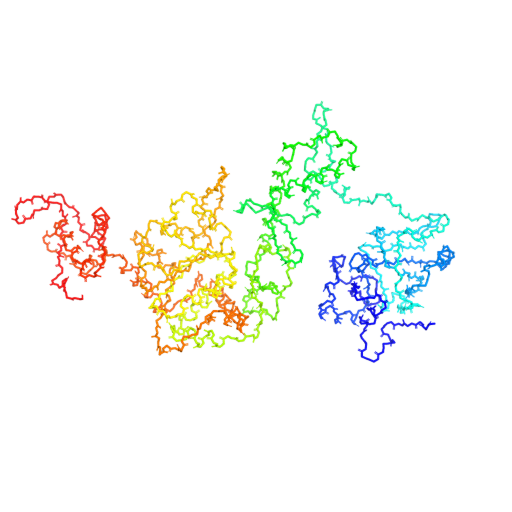ATOM 756 N N . ASN A 1 96 ? -25.604 -10.544 50.909 1.00 93.56 96 ASN A N 1
ATOM 757 C CA . ASN A 1 96 ? -25.434 -11.213 49.617 1.00 93.56 96 ASN A CA 1
ATOM 758 C C . ASN A 1 96 ? -25.168 -12.730 49.719 1.00 93.56 96 ASN A C 1
ATOM 760 O O . ASN A 1 96 ? -24.239 -13.230 49.071 1.00 93.56 96 ASN A O 1
ATOM 764 N N . PRO A 1 97 ? -25.969 -13.508 50.473 1.00 92.75 97 PRO A N 1
ATOM 765 C CA . PRO A 1 97 ? -25.687 -14.925 50.721 1.00 92.75 97 PRO A CA 1
ATOM 766 C C . PRO A 1 97 ? -25.624 -15.760 49.434 1.00 92.75 97 PRO A C 1
ATOM 768 O O . PRO A 1 97 ? -24.929 -16.773 49.387 1.00 92.75 97 PRO A O 1
ATOM 771 N N . ASP A 1 98 ? -26.303 -15.316 48.375 1.00 89.50 98 ASP A N 1
ATOM 772 C CA . ASP A 1 98 ? -26.374 -16.036 47.111 1.00 89.50 98 ASP A CA 1
ATOM 773 C C . ASP A 1 98 ? -25.165 -15.809 46.204 1.00 89.50 98 ASP A C 1
ATOM 775 O O . ASP A 1 98 ? -24.976 -16.607 45.295 1.00 89.50 98 ASP A O 1
ATOM 779 N N . ILE A 1 99 ? -24.322 -14.787 46.407 1.00 90.25 99 ILE A N 1
ATOM 780 C CA . ILE A 1 99 ? -23.197 -14.487 45.492 1.00 90.25 99 ILE A CA 1
ATOM 781 C C . ILE A 1 99 ? -21.804 -14.646 46.124 1.00 90.25 99 ILE A C 1
ATOM 783 O O . ILE A 1 99 ? -20.814 -14.658 45.402 1.00 90.25 99 ILE A O 1
ATOM 787 N N . VAL A 1 100 ? -21.703 -14.894 47.433 1.00 91.38 100 VAL A N 1
ATOM 788 C CA . VAL A 1 100 ? -20.411 -15.039 48.145 1.00 91.38 100 VAL A CA 1
ATOM 789 C C . VAL A 1 100 ? -19.566 -16.254 47.735 1.00 91.38 100 VAL A C 1
ATOM 791 O O . VAL A 1 100 ? -18.350 -16.263 47.951 1.00 91.38 100 VAL A O 1
ATOM 794 N N . GLU A 1 101 ? -20.168 -17.284 47.134 1.00 91.38 101 GLU A N 1
ATOM 795 C CA . GLU A 1 101 ? -19.458 -18.457 46.604 1.00 91.38 101 GLU A CA 1
ATOM 796 C C . GLU A 1 101 ? -18.822 -18.161 45.234 1.00 91.38 101 GLU A C 1
ATOM 798 O O . GLU A 1 101 ? -19.267 -18.646 44.195 1.00 91.38 101 GLU A O 1
ATOM 803 N N . THR A 1 102 ? -17.763 -17.351 45.241 1.00 93.81 102 THR A N 1
ATOM 804 C CA . THR A 1 102 ? -16.967 -16.997 44.055 1.00 93.81 102 THR A CA 1
ATOM 805 C C . THR A 1 102 ? -15.457 -17.047 44.352 1.00 93.81 102 THR A C 1
ATOM 807 O O . THR A 1 102 ? -15.025 -17.402 45.464 1.00 93.81 102 THR A O 1
ATOM 810 N N . VAL A 1 103 ? -14.628 -16.723 43.355 1.00 93.94 103 VAL A N 1
ATOM 811 C CA . VAL A 1 103 ? -13.180 -16.571 43.540 1.00 93.94 103 VAL A CA 1
ATOM 812 C C . VAL A 1 103 ? -12.906 -15.436 44.522 1.00 93.94 103 VAL A C 1
ATOM 814 O O . VAL A 1 103 ? -13.440 -14.333 44.386 1.00 93.94 103 VAL A O 1
ATOM 817 N N . ARG A 1 104 ? -12.024 -15.694 45.492 1.00 93.75 104 ARG A N 1
ATOM 818 C CA . ARG A 1 104 ? -11.527 -14.672 46.418 1.00 93.75 104 ARG A CA 1
ATOM 819 C C . ARG A 1 104 ? -10.012 -14.652 46.451 1.00 93.75 104 ARG A C 1
ATOM 821 O O . ARG A 1 104 ? -9.376 -15.702 46.561 1.00 93.75 104 ARG A O 1
ATOM 828 N N . SER A 1 105 ? -9.441 -13.453 46.408 1.00 92.56 105 SER A N 1
ATOM 829 C CA . SER A 1 105 ? -8.003 -13.233 46.575 1.00 92.56 105 SER A CA 1
ATOM 830 C C . SER A 1 105 ? -7.725 -12.339 47.779 1.00 92.56 105 SER A C 1
ATOM 832 O O . SER A 1 105 ? -8.506 -11.442 48.099 1.00 92.56 105 SER A O 1
ATOM 834 N N . LYS A 1 106 ? -6.607 -12.586 48.464 1.00 90.12 106 LYS A N 1
ATOM 835 C CA . LYS A 1 106 ? -6.156 -11.798 49.618 1.00 90.12 106 LYS A CA 1
ATOM 836 C C . LYS A 1 106 ? -4.688 -11.401 49.467 1.00 90.12 106 LYS A C 1
ATOM 838 O O . LYS A 1 106 ? -3.899 -12.111 48.846 1.00 90.12 106 LYS A O 1
ATOM 843 N N . GLY A 1 107 ? -4.353 -10.245 50.036 1.00 85.31 107 GLY A N 1
ATOM 844 C CA . GLY A 1 107 ? -2.991 -9.730 50.178 1.00 85.31 107 GLY A CA 1
ATOM 845 C C . GLY A 1 107 ? -2.616 -9.598 51.654 1.00 85.31 107 GLY A C 1
ATOM 846 O O . GLY A 1 107 ? -2.728 -10.556 52.415 1.00 85.31 107 GLY A O 1
ATOM 847 N N . SER A 1 108 ? -2.187 -8.404 52.076 1.00 82.19 108 SER A N 1
ATOM 848 C CA . SER A 1 108 ? -1.831 -8.140 53.480 1.00 82.19 108 SER A CA 1
ATOM 849 C C . SER A 1 108 ? -3.037 -7.926 54.398 1.00 82.19 108 SER A C 1
ATOM 851 O O . SER A 1 108 ? -2.991 -8.311 55.565 1.00 82.19 108 SER A O 1
ATOM 853 N N . ARG A 1 109 ? -4.091 -7.283 53.888 1.00 77.25 109 ARG A N 1
ATOM 854 C CA . ARG A 1 109 ? -5.355 -6.982 54.567 1.00 77.25 109 ARG A CA 1
ATOM 855 C C . ARG A 1 109 ? -6.482 -7.033 53.545 1.00 77.25 109 ARG A C 1
ATOM 857 O O . ARG A 1 109 ? -6.211 -6.936 52.347 1.00 77.25 109 ARG A O 1
ATOM 864 N N . GLY A 1 110 ? -7.703 -7.193 54.037 1.00 81.44 110 GLY A N 1
ATOM 865 C CA . GLY A 1 110 ? -8.879 -7.174 53.187 1.00 81.44 110 GLY A CA 1
ATOM 866 C C . GLY A 1 110 ? -9.107 -8.441 52.368 1.00 81.44 110 GLY A C 1
ATOM 867 O O . GLY A 1 110 ? -8.405 -9.453 52.509 1.00 81.44 110 GLY A O 1
ATOM 868 N N . ALA A 1 111 ? -10.121 -8.382 51.514 1.00 89.12 111 ALA A N 1
ATOM 869 C CA . ALA A 1 111 ? -10.510 -9.453 50.609 1.00 89.12 111 ALA A CA 1
ATOM 870 C C . ALA A 1 111 ? -11.016 -8.877 49.292 1.00 89.12 111 ALA A C 1
ATOM 872 O O . ALA A 1 111 ? -11.793 -7.932 49.294 1.00 89.12 111 ALA A O 1
ATOM 873 N N . ASN A 1 112 ? -10.618 -9.489 48.177 1.00 94.06 112 ASN A N 1
ATOM 874 C CA . ASN A 1 112 ? -11.184 -9.182 46.870 1.00 94.06 112 ASN A CA 1
ATOM 875 C C . ASN A 1 112 ? -12.147 -10.296 46.466 1.00 94.06 112 ASN A C 1
ATOM 877 O O . ASN A 1 112 ? -11.745 -11.462 46.436 1.00 94.06 112 ASN A O 1
ATOM 881 N N . TYR A 1 113 ? -13.383 -9.932 46.138 1.00 96.19 113 TYR A N 1
ATOM 882 C CA . TYR A 1 113 ? -14.394 -10.817 45.559 1.00 96.19 113 TYR A CA 1
ATOM 883 C C . TYR A 1 113 ? -14.483 -10.561 44.061 1.00 96.19 113 TYR A C 1
ATOM 885 O O . TYR A 1 113 ? -14.553 -9.409 43.639 1.00 96.19 113 TYR A O 1
ATOM 893 N N . TRP A 1 114 ? -14.481 -11.622 43.263 1.00 96.88 114 TRP A N 1
ATOM 894 C CA . TRP A 1 114 ? -14.409 -11.520 41.808 1.00 96.88 114 TRP A CA 1
ATOM 895 C C . TRP A 1 114 ? -15.693 -11.995 41.151 1.00 96.88 114 TRP A C 1
ATOM 897 O O . TRP A 1 114 ? -16.208 -13.054 41.507 1.00 96.88 114 TRP A O 1
ATOM 907 N N . TYR A 1 115 ? -16.177 -11.249 40.164 1.00 95.31 115 TYR A N 1
ATOM 908 C CA . TYR A 1 115 ? -17.425 -11.554 39.465 1.00 95.31 115 TYR A CA 1
ATOM 909 C C . TYR A 1 115 ? -17.299 -11.254 37.980 1.00 95.31 115 TYR A C 1
ATOM 911 O O . TYR A 1 115 ? -16.596 -10.324 37.590 1.00 95.31 115 TYR A O 1
ATOM 919 N N . LEU A 1 116 ? -18.008 -12.017 37.158 1.00 92.94 116 LEU A N 1
ATOM 920 C CA . LEU A 1 116 ? -18.222 -11.688 35.756 1.00 92.94 116 LEU A CA 1
ATOM 921 C C . LEU A 1 116 ? -19.585 -11.005 35.641 1.00 92.94 116 LEU A C 1
ATOM 923 O O . LEU A 1 116 ? -20.591 -11.621 35.996 1.00 92.94 116 LEU A O 1
ATOM 927 N N . ILE A 1 117 ? -19.637 -9.759 35.169 1.00 87.88 117 ILE A N 1
ATOM 928 C CA . ILE A 1 117 ? -20.917 -9.051 35.067 1.00 87.88 117 ILE A CA 1
ATOM 929 C C . ILE A 1 117 ? -21.566 -9.281 33.700 1.00 87.88 117 ILE A C 1
ATOM 931 O O . ILE A 1 117 ? -20.963 -9.014 32.657 1.00 87.88 117 ILE A O 1
ATOM 935 N N . SER A 1 118 ? -22.810 -9.759 33.700 1.00 78.06 118 SER A N 1
ATOM 936 C CA . SER A 1 118 ? -23.691 -9.734 32.533 1.00 78.06 118 SER A CA 1
ATOM 937 C C . SER A 1 118 ? -24.507 -8.441 32.514 1.00 78.06 118 SER A C 1
ATOM 939 O O . SER A 1 118 ? -25.145 -8.098 33.504 1.00 78.06 118 SER A O 1
ATOM 941 N N . GLY A 1 119 ? -24.508 -7.737 31.380 1.00 72.62 119 GLY A N 1
ATOM 942 C CA . GLY A 1 119 ? -25.232 -6.470 31.222 1.00 72.62 119 GLY A CA 1
ATOM 943 C C . GLY A 1 119 ? -24.431 -5.241 31.661 1.00 72.62 119 GLY A C 1
ATOM 944 O O . GLY A 1 119 ? -23.202 -5.280 31.725 1.00 72.62 119 GLY A O 1
ATOM 945 N N . ASP A 1 120 ? -25.142 -4.142 31.912 1.00 77.00 120 ASP A N 1
ATOM 946 C CA . ASP A 1 120 ? -24.546 -2.852 32.263 1.00 77.00 120 ASP A CA 1
ATOM 947 C C . ASP A 1 120 ? -24.049 -2.836 33.716 1.00 77.00 120 ASP A C 1
ATOM 949 O O . ASP A 1 120 ? -24.682 -3.385 34.621 1.00 77.00 120 ASP A O 1
ATOM 953 N N . TYR A 1 121 ? -22.916 -2.175 33.951 1.00 82.50 121 TYR A N 1
ATOM 954 C CA . TYR A 1 121 ? -22.332 -2.000 35.278 1.00 82.50 121 TYR A CA 1
ATOM 955 C C . TYR A 1 121 ? -21.483 -0.730 35.347 1.00 82.50 121 TYR A C 1
ATOM 957 O O . TYR A 1 121 ? -21.240 -0.051 34.350 1.00 82.50 121 TYR A O 1
ATOM 965 N N . VAL A 1 122 ? -21.010 -0.405 36.549 1.00 81.38 122 VAL A N 1
ATOM 966 C CA . VAL A 1 122 ? -20.129 0.742 36.777 1.00 81.38 122 VAL A CA 1
ATOM 967 C C . VAL A 1 122 ? -18.725 0.447 36.230 1.00 81.38 122 VAL A C 1
ATOM 969 O O . VAL A 1 122 ? -17.898 -0.161 36.911 1.00 81.38 122 VAL A O 1
ATOM 972 N N . ASP A 1 123 ? -18.432 0.874 34.999 1.00 85.44 123 ASP A N 1
ATOM 973 C CA . ASP A 1 123 ? -17.162 0.576 34.315 1.00 85.44 123 ASP A CA 1
ATOM 974 C C . ASP A 1 123 ? -16.000 1.512 34.696 1.00 85.44 123 ASP A C 1
ATOM 976 O O . ASP A 1 123 ? -15.342 2.123 33.859 1.00 85.44 123 ASP A O 1
ATOM 980 N N . LYS A 1 124 ? -15.772 1.669 36.002 1.00 84.19 124 LYS A N 1
ATOM 981 C CA . LYS A 1 124 ? -14.688 2.478 36.577 1.00 84.19 124 LYS A CA 1
ATOM 982 C C . LYS A 1 124 ? -14.349 2.002 37.987 1.00 84.19 124 LYS A C 1
ATOM 984 O O . LYS A 1 124 ? -15.067 1.187 38.567 1.00 84.19 124 LYS A O 1
ATOM 989 N N . ILE A 1 125 ? -13.276 2.532 38.568 1.00 86.69 125 ILE A N 1
ATOM 990 C CA . ILE A 1 125 ? -12.987 2.348 39.996 1.00 86.69 125 ILE A CA 1
ATOM 991 C C . ILE A 1 125 ? -13.854 3.315 40.811 1.00 86.69 125 ILE A C 1
ATOM 993 O O . ILE A 1 125 ? -13.843 4.520 40.557 1.00 86.69 125 ILE A O 1
ATOM 997 N N . VAL A 1 126 ? -14.584 2.801 41.802 1.00 86.81 126 VAL A N 1
ATOM 998 C CA . VAL A 1 126 ? -15.440 3.584 42.703 1.00 86.81 126 VAL A CA 1
ATOM 999 C C . VAL A 1 126 ? -15.173 3.199 44.151 1.00 86.81 126 VAL A C 1
ATOM 1001 O O . VAL A 1 126 ? -15.067 2.024 44.483 1.00 86.81 126 VAL A O 1
ATOM 1004 N N . LYS A 1 127 ? -15.089 4.197 45.032 1.00 89.62 127 LYS A N 1
ATOM 1005 C CA . LYS A 1 127 ? -14.983 3.983 46.479 1.00 89.62 127 LYS A CA 1
ATOM 1006 C C . LYS A 1 127 ? -16.317 3.509 47.050 1.00 89.62 127 LYS A C 1
ATOM 1008 O O . LYS A 1 127 ? -17.352 4.105 46.759 1.00 89.62 127 LYS A O 1
ATOM 1013 N N . LEU A 1 128 ? -16.268 2.483 47.890 1.00 89.75 128 LEU A N 1
ATOM 1014 C CA . LEU A 1 128 ? -17.390 2.038 48.710 1.00 89.75 128 LEU A CA 1
ATOM 1015 C C . LEU A 1 128 ? -17.319 2.787 50.033 1.00 89.75 128 LEU A C 1
ATOM 1017 O O . LEU A 1 128 ? -16.278 2.758 50.698 1.00 89.75 128 LEU A O 1
ATOM 1021 N N . LYS A 1 129 ? -18.396 3.479 50.403 1.00 89.38 129 LYS A N 1
ATOM 1022 C CA . LYS A 1 129 ? -18.455 4.246 51.647 1.00 89.38 129 LYS A CA 1
ATOM 1023 C C . LYS A 1 129 ? -19.563 3.736 52.554 1.00 89.38 129 LYS A C 1
ATOM 1025 O O . LYS A 1 129 ? -20.673 3.527 52.091 1.00 89.38 129 LYS A O 1
ATOM 1030 N N . ARG A 1 130 ? -19.275 3.602 53.845 1.00 89.00 130 ARG A N 1
ATOM 1031 C CA . ARG A 1 130 ? -20.237 3.314 54.917 1.00 89.00 130 ARG A CA 1
ATOM 1032 C C . ARG A 1 130 ? -20.290 4.536 55.824 1.00 89.00 130 ARG A C 1
ATOM 1034 O O . ARG A 1 130 ? -19.247 4.956 56.322 1.00 89.00 130 ARG A O 1
ATOM 1041 N N . ASP A 1 131 ? -21.461 5.156 55.966 1.00 86.69 131 ASP A N 1
ATOM 1042 C CA . ASP A 1 131 ? -21.630 6.407 56.731 1.00 86.69 131 ASP A CA 1
ATOM 1043 C C . ASP A 1 131 ? -20.633 7.517 56.317 1.00 86.69 131 ASP A C 1
ATOM 1045 O O . ASP A 1 131 ? -20.106 8.276 57.135 1.00 86.69 131 ASP A O 1
ATOM 1049 N N . GLY A 1 132 ? -20.321 7.584 55.017 1.00 82.12 132 GLY A N 1
ATOM 1050 C CA . GLY A 1 132 ? -19.360 8.526 54.436 1.00 82.12 132 GLY A CA 1
ATOM 1051 C C . GLY A 1 132 ? -17.875 8.152 54.589 1.00 82.12 132 GLY A C 1
ATOM 1052 O O . GLY A 1 132 ? -17.032 8.831 53.998 1.00 82.12 132 GLY A O 1
ATOM 1053 N N . ALA A 1 133 ? -17.533 7.084 55.318 1.00 86.50 133 ALA A N 1
ATOM 1054 C CA . ALA A 1 133 ? -16.163 6.581 55.469 1.00 86.50 133 ALA A CA 1
ATOM 1055 C C . ALA A 1 133 ? -15.838 5.495 54.430 1.00 86.50 133 ALA A C 1
ATOM 1057 O O . ALA A 1 133 ? -16.655 4.614 54.191 1.00 86.50 133 ALA A O 1
ATOM 1058 N N . GLU A 1 134 ? -14.651 5.538 53.814 1.00 90.12 134 GLU A N 1
ATOM 1059 C CA . GLU A 1 134 ? -14.220 4.523 52.837 1.00 90.12 134 GLU A CA 1
ATOM 1060 C C . GLU A 1 134 ? -14.005 3.161 53.511 1.00 90.12 134 GLU A C 1
ATOM 1062 O O . GLU A 1 134 ? -13.205 3.053 54.438 1.00 90.12 134 GLU A O 1
ATOM 1067 N N . VAL A 1 135 ? -14.699 2.132 53.022 1.00 90.19 135 VAL A N 1
ATOM 1068 C CA . VAL A 1 135 ? -14.612 0.744 53.518 1.00 90.19 135 VAL A CA 1
ATOM 1069 C C . VAL A 1 135 ? -14.090 -0.243 52.469 1.00 90.19 135 VAL A C 1
ATOM 1071 O O . VAL A 1 135 ? -13.825 -1.409 52.775 1.00 90.19 135 VAL A O 1
ATOM 1074 N N . GLY A 1 136 ? -13.941 0.209 51.225 1.00 91.00 136 GLY A N 1
ATOM 1075 C CA . GLY A 1 136 ? -13.454 -0.606 50.123 1.00 91.00 136 GLY A CA 1
ATOM 1076 C C . GLY A 1 136 ? -13.583 0.074 48.763 1.00 91.00 136 GLY A C 1
ATOM 1077 O O . GLY A 1 136 ? -13.823 1.281 48.659 1.00 91.00 136 GLY A O 1
ATOM 1078 N N . GLU A 1 137 ? -13.450 -0.716 47.700 1.00 91.38 137 GLU A N 1
ATOM 1079 C CA . GLU A 1 137 ? -13.487 -0.262 46.311 1.00 91.38 137 GLU A CA 1
ATOM 1080 C C . GLU A 1 137 ? -14.212 -1.258 45.397 1.00 91.38 137 GLU A C 1
ATOM 1082 O O . GLU A 1 137 ? -13.886 -2.441 45.344 1.00 91.38 137 GLU A O 1
ATOM 1087 N N . TRP A 1 138 ? -15.138 -0.760 44.584 1.00 91.50 138 TRP A N 1
ATOM 1088 C CA . TRP A 1 138 ? -15.563 -1.421 43.356 1.00 91.50 138 TRP A CA 1
ATOM 1089 C C . TRP A 1 138 ? -14.528 -1.144 42.264 1.00 91.50 138 TRP A C 1
ATOM 1091 O O . TRP A 1 138 ? -14.204 0.014 42.001 1.00 91.50 138 TRP A O 1
ATOM 1101 N N . ARG A 1 139 ? -14.021 -2.177 41.590 1.00 92.06 139 ARG A N 1
ATOM 1102 C CA . ARG A 1 139 ? -13.075 -2.027 40.475 1.00 92.06 139 ARG A CA 1
ATOM 1103 C C . ARG A 1 139 ? -13.675 -2.575 39.179 1.00 92.06 139 ARG A C 1
ATOM 1105 O O . ARG A 1 139 ? -13.599 -3.776 38.919 1.00 92.06 139 ARG A O 1
ATOM 1112 N N . GLY A 1 140 ? -14.254 -1.669 38.387 1.00 85.38 140 GLY A N 1
ATOM 1113 C CA . GLY A 1 140 ? -14.584 -1.854 36.969 1.00 85.38 140 GLY A CA 1
ATOM 1114 C C . GLY A 1 140 ? -13.457 -1.375 36.041 1.00 85.38 140 GLY A C 1
ATOM 1115 O O . GLY A 1 140 ? -12.307 -1.265 36.468 1.00 85.38 140 GLY A O 1
ATOM 1116 N N . GLY A 1 141 ? -13.777 -1.088 34.778 1.00 83.19 141 GLY A N 1
ATOM 1117 C CA . GLY A 1 141 ? -12.837 -0.740 33.707 1.00 83.19 141 GLY A CA 1
ATOM 1118 C C . GLY A 1 141 ? -11.777 0.308 34.048 1.00 83.19 141 GLY A C 1
ATOM 1119 O O . GLY A 1 141 ? -11.952 1.194 34.885 1.00 83.19 141 GLY A O 1
ATOM 1120 N N . GLY A 1 142 ? -10.615 0.170 33.403 1.00 75.75 142 GLY A N 1
ATOM 1121 C CA . GLY A 1 142 ? -9.450 1.041 33.605 1.00 75.75 142 GLY A CA 1
ATOM 1122 C C . GLY A 1 142 ? -8.648 0.770 34.887 1.00 75.75 142 GLY A C 1
ATOM 1123 O O . GLY A 1 142 ? -7.601 1.392 35.085 1.00 75.75 142 GLY A O 1
ATOM 1124 N N . GLY A 1 143 ? -9.100 -0.156 35.740 1.00 86.00 143 GLY A N 1
ATOM 1125 C CA . GLY A 1 143 ? -8.404 -0.592 36.952 1.00 86.00 143 GLY A CA 1
ATOM 1126 C C . GLY A 1 143 ? -7.695 -1.941 36.835 1.00 86.00 143 GLY A C 1
ATOM 1127 O O . GLY A 1 143 ? -7.868 -2.689 35.875 1.00 86.00 143 GLY A O 1
ATOM 1128 N N . HIS A 1 144 ? -6.910 -2.287 37.856 1.00 94.00 144 HIS A N 1
ATOM 1129 C CA . HIS A 1 144 ? -6.302 -3.610 37.999 1.00 94.00 144 HIS A CA 1
ATOM 1130 C C . HIS A 1 144 ? -6.263 -4.048 39.464 1.00 94.00 144 HIS A C 1
ATOM 1132 O O . HIS A 1 144 ? -6.216 -3.217 40.372 1.00 94.00 144 HIS A O 1
ATOM 1138 N N . THR A 1 145 ? -6.198 -5.358 39.689 1.00 94.56 145 THR A N 1
ATOM 1139 C CA . THR A 1 145 ? -6.001 -5.942 41.024 1.00 94.56 145 THR A CA 1
ATOM 1140 C C . THR A 1 145 ? -4.867 -6.962 40.977 1.00 94.56 145 THR A C 1
ATOM 1142 O O . THR A 1 145 ? -4.824 -7.822 40.098 1.00 94.56 145 THR A O 1
ATOM 1145 N N . VAL A 1 146 ? -3.917 -6.862 41.914 1.00 93.81 146 VAL A N 1
ATOM 1146 C CA . VAL A 1 146 ? -2.791 -7.805 42.032 1.00 93.81 146 VAL A CA 1
ATOM 1147 C C . VAL A 1 146 ? -3.269 -9.086 42.704 1.00 93.81 146 VAL A C 1
ATOM 1149 O O . VAL A 1 146 ? -3.817 -9.036 43.803 1.00 93.81 146 VAL A O 1
ATOM 1152 N N . VAL A 1 147 ? -3.059 -10.226 42.048 1.00 93.06 147 VAL A N 1
ATOM 1153 C CA . VAL A 1 147 ? -3.565 -11.537 42.500 1.00 93.06 147 VAL A CA 1
ATOM 1154 C C . VAL A 1 147 ? -2.462 -12.538 42.805 1.00 93.06 147 VAL A C 1
ATOM 1156 O O . VAL A 1 147 ? -2.717 -13.549 43.456 1.00 93.06 147 VAL A O 1
ATOM 1159 N N . ASP A 1 148 ? -1.238 -12.268 42.353 1.00 92.50 148 ASP A N 1
ATOM 1160 C CA . ASP A 1 148 ? -0.117 -13.176 42.538 1.00 92.50 148 ASP A CA 1
ATOM 1161 C C . ASP A 1 148 ? 1.225 -12.437 42.655 1.00 92.50 148 ASP A C 1
ATOM 1163 O O . ASP A 1 148 ? 1.456 -11.409 42.015 1.00 92.50 148 ASP A O 1
ATOM 1167 N N . GLY A 1 149 ? 2.118 -12.979 43.484 1.00 90.44 149 GLY A N 1
ATOM 1168 C CA . GLY A 1 149 ? 3.394 -12.367 43.862 1.00 90.44 149 GLY A CA 1
ATOM 1169 C C . GLY A 1 149 ? 3.414 -11.879 45.314 1.00 90.44 149 GLY A C 1
ATOM 1170 O O . GLY A 1 149 ? 2.770 -12.461 46.189 1.00 90.44 149 GLY A O 1
ATOM 1171 N N . LEU A 1 150 ? 4.164 -10.814 45.596 1.00 88.81 150 LEU A N 1
ATOM 1172 C CA . LEU A 1 150 ? 4.410 -10.321 46.956 1.00 88.81 150 LEU A CA 1
ATOM 1173 C C . LEU A 1 150 ? 3.780 -8.936 47.184 1.00 88.81 150 LEU A C 1
ATOM 1175 O O . LEU A 1 150 ? 4.002 -8.017 46.401 1.00 88.81 150 LEU A O 1
ATOM 1179 N N . HIS A 1 151 ? 3.009 -8.760 48.259 1.00 88.38 151 HIS A N 1
ATOM 1180 C CA . HIS A 1 151 ? 2.507 -7.448 48.682 1.00 88.38 151 HIS A CA 1
ATOM 1181 C C . HIS A 1 151 ? 3.666 -6.566 49.195 1.00 88.38 151 HIS A C 1
ATOM 1183 O O . HIS A 1 151 ? 4.584 -7.111 49.809 1.00 88.38 151 HIS A O 1
ATOM 1189 N N . PRO A 1 152 ? 3.587 -5.218 49.113 1.00 86.81 152 PRO A N 1
ATOM 1190 C CA . PRO A 1 152 ? 4.563 -4.299 49.734 1.00 86.81 152 PRO A CA 1
ATOM 1191 C C . PRO A 1 152 ? 4.811 -4.476 51.240 1.00 86.81 152 PRO A C 1
ATOM 1193 O O . PRO A 1 152 ? 5.713 -3.874 51.805 1.00 86.81 152 PRO A O 1
ATOM 1196 N N . SER A 1 153 ? 3.985 -5.278 51.910 1.00 86.38 153 SER A N 1
ATOM 1197 C CA . SER A 1 153 ? 4.110 -5.611 53.336 1.00 86.38 153 SER A CA 1
ATOM 1198 C C . SER A 1 153 ? 4.754 -6.984 53.537 1.00 86.38 153 SER A C 1
ATOM 1200 O O . SER A 1 153 ? 4.598 -7.573 54.598 1.00 86.38 153 SER A O 1
ATOM 1202 N N . GLU A 1 154 ? 5.387 -7.522 52.491 1.00 84.50 154 GLU A N 1
ATOM 1203 C CA . GLU A 1 154 ? 6.054 -8.830 52.450 1.00 84.50 154 GLU A CA 1
ATOM 1204 C C . GLU A 1 154 ? 5.124 -10.035 52.686 1.00 84.50 154 GLU A C 1
ATOM 1206 O O . GLU A 1 154 ? 5.574 -11.156 52.921 1.00 84.50 154 GLU A O 1
ATOM 1211 N N . VAL A 1 155 ? 3.810 -9.830 52.556 1.00 85.00 155 VAL A N 1
ATOM 1212 C CA . VAL A 1 155 ? 2.799 -10.895 52.601 1.00 85.00 155 VAL A CA 1
ATOM 1213 C C . VAL A 1 155 ? 2.515 -11.374 51.172 1.00 85.00 155 VAL A C 1
ATOM 1215 O O . VAL A 1 155 ? 2.203 -10.545 50.316 1.00 85.00 155 VAL A O 1
ATOM 1218 N N . PRO A 1 156 ? 2.621 -12.677 50.866 1.00 87.44 156 PRO A N 1
ATOM 1219 C CA . PRO A 1 156 ? 2.240 -13.211 49.559 1.00 87.44 156 PRO A CA 1
ATOM 1220 C C . PRO A 1 156 ? 0.772 -12.933 49.227 1.00 87.44 156 PRO A C 1
ATOM 1222 O O . PRO A 1 156 ? -0.088 -13.095 50.092 1.00 87.44 156 PRO A O 1
ATOM 1225 N N . TYR A 1 157 ? 0.477 -12.591 47.974 1.00 89.38 157 TYR A N 1
ATOM 1226 C CA . TYR A 1 157 ? -0.893 -12.691 47.475 1.00 89.38 157 TYR A CA 1
ATOM 1227 C C . TYR A 1 157 ? -1.280 -14.169 47.341 1.00 89.38 157 TYR A C 1
ATOM 1229 O O . TYR A 1 157 ? -0.460 -15.003 46.942 1.00 89.38 157 TYR A O 1
ATOM 1237 N N . TYR A 1 158 ? -2.518 -14.503 47.695 1.00 87.50 158 TYR A N 1
ATOM 1238 C CA . TYR A 1 158 ? -3.034 -15.868 47.607 1.00 87.50 158 TYR A CA 1
ATOM 1239 C C . TYR A 1 158 ? -4.520 -15.897 47.262 1.00 87.50 158 TYR A C 1
ATOM 1241 O O . TYR A 1 158 ? -5.269 -14.959 47.545 1.00 87.50 158 TYR A O 1
ATOM 1249 N N . ILE A 1 159 ? -4.949 -17.009 46.669 1.00 89.44 159 ILE A N 1
ATOM 1250 C CA . ILE A 1 159 ? -6.360 -17.290 46.407 1.00 89.44 159 ILE A CA 1
ATOM 1251 C C . ILE A 1 159 ? -6.914 -17.998 47.642 1.00 89.44 159 ILE A C 1
ATOM 1253 O O . ILE A 1 159 ? -6.510 -19.117 47.964 1.00 89.44 159 ILE A O 1
ATOM 1257 N N . SER A 1 160 ? -7.795 -17.315 48.371 1.00 86.19 160 SER A N 1
ATOM 1258 C CA . SER A 1 160 ? -8.423 -17.822 49.600 1.00 86.19 160 SER A CA 1
ATOM 1259 C C . SER A 1 160 ? -9.645 -18.699 49.309 1.00 86.19 160 SER A C 1
ATOM 1261 O O . SER A 1 160 ? -10.105 -19.447 50.169 1.00 86.19 160 SER A O 1
ATOM 1263 N N . SER A 1 161 ? -10.176 -18.618 48.088 1.00 84.31 161 SER A N 1
ATOM 1264 C CA . SER A 1 161 ? -11.327 -19.382 47.618 1.00 84.31 161 SER A CA 1
ATOM 1265 C C . SER A 1 161 ? -11.253 -19.524 46.107 1.00 84.31 161 SER A C 1
ATOM 1267 O O . SER A 1 161 ? -11.219 -18.516 45.408 1.00 84.31 161 SER A O 1
ATOM 1269 N N . ALA A 1 162 ? -11.236 -20.758 45.609 1.00 72.81 162 ALA A N 1
ATOM 1270 C CA . ALA A 1 162 ? -11.163 -21.065 44.180 1.00 72.81 162 ALA A CA 1
ATOM 1271 C C . ALA A 1 162 ? -12.482 -21.660 43.650 1.00 72.81 162 ALA A C 1
ATOM 1273 O O . ALA A 1 162 ? -12.466 -22.527 42.778 1.00 72.81 162 ALA A O 1
ATOM 1274 N N . HIS A 1 163 ? -13.629 -21.231 44.194 1.00 85.19 163 HIS A N 1
ATOM 1275 C CA . HIS A 1 163 ? -14.907 -21.443 43.506 1.00 85.19 163 HIS A CA 1
ATOM 1276 C C . HIS A 1 163 ? -14.829 -20.835 42.097 1.00 85.19 163 HIS A C 1
ATOM 1278 O O . HIS A 1 163 ? -14.097 -19.864 41.926 1.00 85.19 163 HIS A O 1
ATOM 1284 N N . PRO A 1 164 ? -15.554 -21.357 41.094 1.00 83.94 164 PRO A N 1
ATOM 1285 C CA . PRO A 1 164 ? -15.623 -20.712 39.785 1.00 83.94 164 PRO A CA 1
ATOM 1286 C C . PRO A 1 164 ? -16.040 -19.241 39.907 1.00 83.94 164 PRO A C 1
ATOM 1288 O O . PRO A 1 164 ? -16.862 -18.912 40.765 1.00 83.94 164 PRO A O 1
ATOM 1291 N N . VAL A 1 165 ? -15.500 -18.368 39.048 1.00 92.00 165 VAL A N 1
ATOM 1292 C CA . VAL A 1 165 ? -15.951 -16.969 38.981 1.00 92.00 165 VAL A CA 1
ATOM 1293 C C . VAL A 1 165 ? -17.447 -16.958 38.692 1.00 92.00 165 VAL A C 1
ATOM 1295 O O . VAL A 1 165 ? -17.898 -17.488 37.673 1.00 92.00 165 VAL A O 1
ATOM 1298 N N . LYS A 1 166 ? -18.218 -16.367 39.600 1.00 91.19 166 LYS A N 1
ATOM 1299 C CA . LYS A 1 166 ? -19.668 -16.306 39.470 1.00 91.19 166 LYS A CA 1
ATOM 1300 C C . LYS A 1 166 ? -20.074 -15.241 38.452 1.00 91.19 166 LYS A C 1
ATOM 1302 O O . LYS A 1 166 ? -19.539 -14.133 38.467 1.00 91.19 166 LYS A O 1
ATOM 1307 N N . VAL A 1 167 ? -21.026 -15.589 37.588 1.00 90.31 167 VAL A N 1
ATOM 1308 C CA . VAL A 1 167 ? -21.669 -14.651 36.659 1.00 90.31 167 VAL A CA 1
ATOM 1309 C C . VAL A 1 167 ? -22.902 -14.064 37.338 1.00 90.31 167 VAL A C 1
ATOM 1311 O O . VAL A 1 167 ? -23.720 -14.836 37.838 1.00 90.31 167 VAL A O 1
ATOM 1314 N N . ILE A 1 168 ? -23.011 -12.737 37.374 1.00 87.50 168 ILE A N 1
ATOM 1315 C CA . ILE A 1 168 ? -24.119 -11.998 38.002 1.00 87.50 168 ILE A CA 1
ATOM 1316 C C . ILE A 1 168 ? -24.477 -10.767 37.159 1.00 87.50 168 ILE A C 1
ATOM 1318 O O . ILE A 1 168 ? -23.650 -10.290 36.385 1.00 87.50 168 ILE A O 1
ATOM 1322 N N . GLU A 1 169 ? -25.670 -10.210 37.323 1.00 85.62 169 GLU A N 1
ATOM 1323 C CA . GLU A 1 169 ? -25.981 -8.846 36.883 1.00 85.62 169 GLU A CA 1
ATOM 1324 C C . GLU A 1 169 ? -25.587 -7.835 37.974 1.00 85.62 169 GLU A C 1
ATOM 1326 O O . GLU A 1 169 ? -25.535 -8.168 39.158 1.00 85.62 169 GLU A O 1
ATOM 1331 N N . PHE A 1 170 ? -25.323 -6.573 37.613 1.00 84.19 170 PHE A N 1
ATOM 1332 C CA . PHE A 1 170 ? -25.000 -5.539 38.613 1.00 84.19 170 PHE A CA 1
ATOM 1333 C C . PHE A 1 170 ? -26.136 -5.343 39.634 1.00 84.19 170 PHE A C 1
ATOM 1335 O O . PHE A 1 170 ? -25.885 -5.065 40.805 1.00 84.19 170 PHE A O 1
ATOM 1342 N N . SER A 1 171 ? -27.384 -5.541 39.201 1.00 82.94 171 SER A N 1
ATOM 1343 C CA . SER A 1 171 ? -28.579 -5.495 40.047 1.00 82.94 171 SER A CA 1
ATOM 1344 C C . SER A 1 171 ? -28.715 -6.660 41.028 1.00 82.94 171 SER A C 1
ATOM 1346 O O . SER A 1 171 ? -29.531 -6.558 41.939 1.00 82.94 171 SER A O 1
ATOM 1348 N N . ASP A 1 172 ? -27.938 -7.738 40.880 1.00 85.75 172 ASP A N 1
ATOM 1349 C CA . ASP A 1 172 ? -27.965 -8.873 41.815 1.00 85.75 172 ASP A CA 1
ATOM 1350 C C . ASP A 1 172 ? -27.250 -8.556 43.139 1.00 85.75 172 ASP A C 1
ATOM 1352 O O . ASP A 1 172 ? -27.351 -9.318 44.103 1.00 85.75 172 ASP A O 1
ATOM 1356 N N . ILE A 1 173 ? -26.505 -7.447 43.194 1.00 89.94 173 ILE A N 1
ATOM 1357 C CA . ILE A 1 173 ? -25.744 -7.037 44.371 1.00 89.94 173 ILE A CA 1
ATOM 1358 C C . ILE A 1 173 ? -26.639 -6.218 45.304 1.00 89.94 173 ILE A C 1
ATOM 1360 O O . ILE A 1 173 ? -27.010 -5.079 45.014 1.00 89.94 173 ILE A O 1
ATOM 1364 N N . HIS A 1 174 ? -26.931 -6.781 46.471 1.00 90.00 174 HIS A N 1
ATOM 1365 C CA . HIS A 1 174 ? -27.631 -6.108 47.554 1.00 90.00 174 HIS A CA 1
ATOM 1366 C C . HIS A 1 174 ? -26.634 -5.384 48.453 1.00 90.00 174 HIS A C 1
ATOM 1368 O O . HIS A 1 174 ? -25.938 -5.983 49.272 1.00 90.00 174 HIS A O 1
ATOM 1374 N N . TRP A 1 175 ? -26.554 -4.071 48.319 1.00 89.06 175 TRP A N 1
ATOM 1375 C CA . TRP A 1 175 ? -25.684 -3.269 49.169 1.00 89.06 175 TRP A CA 1
ATOM 1376 C C . TRP A 1 175 ? -26.294 -3.092 50.571 1.00 89.06 175 TRP A C 1
ATOM 1378 O O . TRP A 1 175 ? -27.501 -2.845 50.659 1.00 89.06 175 TRP A O 1
ATOM 1388 N N . PRO A 1 176 ? -25.511 -3.227 51.663 1.00 86.38 176 PRO A N 1
ATOM 1389 C CA . PRO A 1 176 ? -26.027 -3.033 53.019 1.00 86.38 176 PRO A CA 1
ATOM 1390 C C . PRO A 1 176 ? -26.616 -1.628 53.237 1.00 86.38 176 PRO A C 1
ATOM 1392 O O . PRO A 1 176 ? -26.259 -0.668 52.552 1.00 86.38 176 PRO A O 1
ATOM 1395 N N . GLU A 1 177 ? -27.516 -1.486 54.214 1.00 80.06 177 GLU A N 1
ATOM 1396 C CA . GLU A 1 177 ? -28.079 -0.176 54.570 1.00 80.06 177 GLU A CA 1
ATOM 1397 C C . GLU A 1 177 ? -26.965 0.807 54.993 1.00 80.06 177 GLU A C 1
ATOM 1399 O O . GLU A 1 177 ? -26.003 0.421 55.654 1.00 80.06 177 GLU A O 1
ATOM 1404 N N . ASN A 1 178 ? -27.098 2.086 54.620 1.00 82.69 178 ASN A N 1
ATOM 1405 C CA . ASN A 1 178 ? -26.118 3.169 54.848 1.00 82.69 178 ASN A CA 1
ATOM 1406 C C . ASN A 1 178 ? -24.803 3.068 54.052 1.00 82.69 178 ASN A C 1
ATOM 1408 O O . ASN A 1 178 ? -23.859 3.822 54.315 1.00 82.69 178 ASN A O 1
ATOM 1412 N N . TRP A 1 179 ? -24.739 2.173 53.063 1.00 85.88 179 TRP A N 1
ATOM 1413 C CA . TRP A 1 179 ? -23.646 2.157 52.100 1.00 85.88 179 TRP A CA 1
ATOM 1414 C C . TRP A 1 179 ? -23.937 3.082 50.915 1.00 85.88 179 TRP A C 1
ATOM 1416 O O . TRP A 1 179 ? -24.967 2.985 50.250 1.00 85.88 179 TRP A O 1
ATOM 1426 N N . GLU A 1 180 ? -22.984 3.959 50.625 1.00 77.50 180 GLU A N 1
ATOM 1427 C CA . GLU A 1 180 ? -22.924 4.765 49.416 1.00 77.50 180 GLU A CA 1
ATOM 1428 C C . GLU A 1 180 ? -21.902 4.135 48.467 1.00 77.50 180 GLU A C 1
ATOM 1430 O O . GLU A 1 180 ? -20.688 4.166 48.692 1.00 77.50 180 GLU A O 1
ATOM 1435 N N . ILE A 1 181 ? -22.397 3.574 47.371 1.00 70.69 181 ILE A N 1
ATOM 1436 C CA . ILE A 1 181 ? -21.584 3.312 46.187 1.00 70.69 181 ILE A CA 1
ATOM 1437 C C . ILE A 1 181 ? -21.655 4.596 45.383 1.00 70.69 181 ILE A C 1
ATOM 1439 O O . ILE A 1 181 ? -22.761 5.079 45.135 1.00 70.69 181 ILE A O 1
ATOM 1443 N N . GLY A 1 182 ? -20.497 5.173 45.035 1.00 56.34 182 GLY A N 1
ATOM 1444 C CA . GLY A 1 182 ? -20.440 6.383 44.213 1.00 56.34 182 GLY A CA 1
ATOM 1445 C C . GLY A 1 182 ? -21.487 6.308 43.103 1.00 56.34 182 GLY A C 1
ATOM 1446 O O . GLY A 1 182 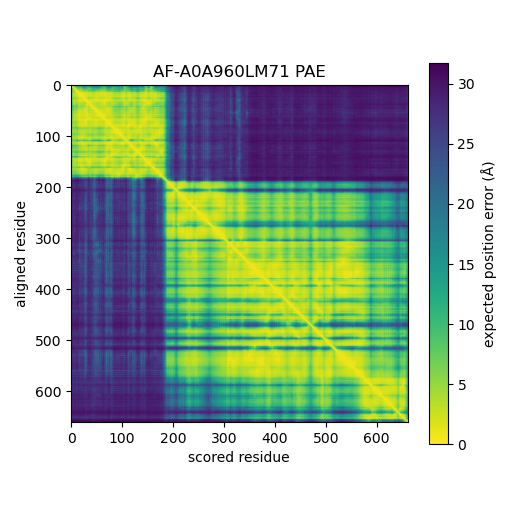? -21.567 5.299 42.402 1.00 56.34 182 GLY A O 1
ATOM 1447 N N . SER A 1 183 ? -22.350 7.319 43.065 1.00 45.69 183 SER A N 1
ATOM 1448 C CA . SER A 1 183 ? -23.619 7.309 42.347 1.00 45.69 183 SER A CA 1
ATOM 1449 C C . SER A 1 183 ? -23.489 6.772 40.917 1.00 45.69 183 SER A C 1
ATOM 1451 O O . SER A 1 183 ? -22.524 7.052 40.205 1.00 45.69 183 SER A O 1
ATOM 1453 N N . LEU A 1 184 ? -24.532 6.066 40.466 1.00 43.25 184 LEU A N 1
ATOM 1454 C CA . LEU A 1 184 ? -24.837 5.884 39.039 1.00 43.25 184 LEU A CA 1
ATOM 1455 C C . LEU A 1 184 ? -25.164 7.221 38.338 1.00 43.25 184 LEU A C 1
ATOM 1457 O O . LEU A 1 184 ? -25.420 7.239 37.138 1.00 43.25 184 LEU A O 1
ATOM 1461 N N . GLU A 1 185 ? -25.152 8.337 39.067 1.00 38.38 185 GLU A N 1
ATOM 1462 C CA . GLU A 1 185 ? -25.228 9.675 38.500 1.00 38.38 185 GLU A CA 1
ATOM 1463 C C . GLU A 1 185 ? -23.868 10.044 37.921 1.00 38.38 185 GLU A C 1
ATOM 1465 O O . GLU A 1 185 ? -22.881 10.128 38.655 1.00 38.38 185 GLU A O 1
ATOM 1470 N N . GLU A 1 186 ? -23.883 10.159 36.591 1.00 40.06 186 GLU A N 1
ATOM 1471 C CA . GLU A 1 186 ? -22.962 10.872 35.711 1.00 40.06 186 GLU A CA 1
ATOM 1472 C C . GLU A 1 186 ? -21.517 10.867 36.213 1.00 40.06 186 GLU A C 1
ATOM 1474 O O . GLU A 1 186 ? -21.097 11.635 37.078 1.00 40.06 186 GLU A O 1
ATOM 1479 N N . GLY A 1 187 ? -20.712 9.975 35.621 1.00 38.38 187 GLY A N 1
ATOM 1480 C CA . GLY A 1 187 ? -19.274 10.208 35.627 1.00 38.38 187 GLY A CA 1
ATOM 1481 C C . GLY A 1 187 ? -18.969 11.626 35.148 1.00 38.38 187 GLY A C 1
ATOM 1482 O O . GLY A 1 187 ? -19.813 12.256 34.520 1.00 38.38 187 GLY A O 1
ATOM 1483 N N . ASP A 1 188 ? -17.735 12.079 35.348 1.00 45.28 188 ASP A N 1
ATOM 1484 C CA . ASP A 1 188 ? -17.130 12.927 34.323 1.00 45.28 188 ASP A CA 1
ATOM 1485 C C . ASP A 1 188 ? -17.304 12.168 32.999 1.00 45.28 188 ASP A C 1
ATOM 1487 O O . ASP A 1 188 ? -16.575 11.216 32.705 1.00 45.28 188 ASP A O 1
ATOM 1491 N N . SER A 1 189 ? -18.394 12.442 32.294 1.00 55.12 189 SER A N 1
ATOM 1492 C CA . SER A 1 189 ? -18.837 11.619 31.187 1.00 55.12 189 SER A CA 1
ATOM 1493 C C . SER A 1 189 ? -17.921 11.922 30.007 1.00 55.12 189 SER A C 1
ATOM 1495 O O . SER A 1 189 ? -17.338 13.007 29.914 1.00 55.12 189 SER A O 1
ATOM 1497 N N . GLU A 1 190 ? -17.785 10.996 29.055 1.00 58.47 190 GLU A N 1
ATOM 1498 C CA . GLU A 1 190 ? -17.170 11.356 27.769 1.00 58.47 190 GLU A CA 1
ATOM 1499 C C . GLU A 1 190 ? -17.836 12.611 27.177 1.00 58.47 190 GLU A C 1
ATOM 1501 O O . GLU A 1 190 ? -17.174 13.412 26.521 1.00 58.47 190 GLU A O 1
ATOM 1506 N N . TYR A 1 191 ? -19.116 12.823 27.492 1.00 68.25 191 TYR A N 1
ATOM 1507 C CA . TYR A 1 191 ? -19.880 14.017 27.178 1.00 68.25 191 TYR A CA 1
ATOM 1508 C C . TYR A 1 191 ? -19.371 15.280 27.900 1.00 68.25 191 TYR A C 1
ATOM 1510 O O . TYR A 1 191 ? -19.190 16.301 27.243 1.00 68.25 191 TYR A O 1
ATOM 1518 N N . ASP A 1 192 ? -19.028 15.239 29.190 1.00 70.06 192 ASP A N 1
ATOM 1519 C CA . ASP A 1 192 ? -18.432 16.382 29.906 1.00 70.06 192 ASP A CA 1
ATOM 1520 C C . ASP A 1 192 ? -17.034 16.721 29.392 1.00 70.06 192 ASP A C 1
ATOM 1522 O O . ASP A 1 192 ? -16.693 17.895 29.226 1.00 70.06 192 ASP A O 1
ATOM 1526 N N . ALA A 1 193 ? -16.232 15.706 29.059 1.00 74.75 193 ALA A N 1
ATOM 1527 C CA . ALA A 1 193 ? -14.950 15.909 28.390 1.00 74.75 193 ALA A CA 1
ATOM 1528 C C . ALA A 1 193 ? -15.136 16.558 27.004 1.00 74.75 193 ALA A C 1
ATOM 1530 O O . ALA A 1 193 ? -14.374 17.452 26.629 1.00 74.75 193 ALA A O 1
ATOM 1531 N N . LEU A 1 194 ? -16.175 16.163 26.259 1.00 80.88 194 LEU A N 1
ATOM 1532 C CA . LEU A 1 194 ? -16.555 16.812 25.003 1.00 80.88 194 LEU A CA 1
ATOM 1533 C C . LEU A 1 194 ? -17.019 18.258 25.223 1.00 80.88 194 LEU A C 1
ATOM 1535 O O . LEU A 1 194 ? -16.649 19.124 24.434 1.00 80.88 194 LEU A O 1
ATOM 1539 N N . VAL A 1 195 ? -17.767 18.546 26.294 1.00 83.31 195 VAL A N 1
ATOM 1540 C CA . VAL A 1 195 ? -18.201 19.912 26.634 1.00 83.31 195 VAL A CA 1
ATOM 1541 C C . VAL A 1 195 ? -17.000 20.789 26.987 1.00 83.31 195 VAL A C 1
ATOM 1543 O O . VAL A 1 195 ? -16.946 21.950 26.582 1.00 83.31 195 VAL A O 1
ATOM 1546 N N . GLN A 1 196 ? -16.012 20.249 27.703 1.00 83.12 196 GLN A N 1
ATOM 1547 C CA . GLN A 1 196 ? -14.776 20.968 28.018 1.00 83.12 196 GLN A CA 1
ATOM 1548 C C . GLN A 1 196 ? -13.937 21.268 26.768 1.00 83.12 196 GLN A C 1
ATOM 1550 O O . GLN A 1 196 ? -13.365 22.352 26.664 1.00 83.12 196 GLN A O 1
ATOM 1555 N N . GLU A 1 197 ? -13.855 20.326 25.827 1.00 87.81 197 GLU A N 1
ATOM 1556 C CA . GLU A 1 197 ? -13.015 20.449 24.631 1.00 87.81 197 GLU A CA 1
ATOM 1557 C C . GLU A 1 197 ? -13.666 21.295 23.526 1.00 87.81 197 GLU A C 1
ATOM 1559 O O . GLU A 1 197 ? -13.010 22.156 22.937 1.00 87.81 197 GLU A O 1
ATOM 1564 N N . TYR A 1 198 ? -14.955 21.077 23.255 1.00 88.62 198 TYR A N 1
ATOM 1565 C CA . TYR A 1 198 ? -15.675 21.684 22.130 1.00 88.62 198 TYR A CA 1
ATOM 1566 C C . TYR A 1 198 ? -16.665 22.776 22.548 1.00 88.62 198 TYR A C 1
ATOM 1568 O O . TYR A 1 198 ? -17.226 23.447 21.681 1.00 88.62 198 TYR A O 1
ATOM 1576 N N . GLY A 1 199 ? -16.870 22.987 23.850 1.00 89.56 199 GLY A N 1
ATOM 1577 C CA . GLY A 1 199 ? -17.924 23.847 24.381 1.00 89.56 199 GLY A CA 1
ATOM 1578 C C . GLY A 1 199 ? -19.265 23.115 24.517 1.00 89.56 199 GLY A C 1
ATOM 1579 O O . GLY A 1 199 ? -19.395 21.958 24.114 1.00 89.56 199 GLY A O 1
ATOM 1580 N N . PRO A 1 200 ? -20.293 23.769 25.084 1.00 89.88 200 PRO A N 1
ATOM 1581 C CA . PRO A 1 200 ? -21.603 23.153 25.249 1.00 89.88 200 PRO A CA 1
ATOM 1582 C C . PRO A 1 200 ? -22.212 22.770 23.889 1.00 89.88 200 PRO A C 1
ATOM 1584 O O . PRO A 1 200 ? -21.961 23.445 22.887 1.00 89.88 200 PRO A O 1
ATOM 1587 N N . PRO A 1 201 ? -23.071 21.737 23.838 1.00 88.31 201 PRO A N 1
ATOM 1588 C CA . PRO A 1 201 ? -23.732 21.283 22.607 1.00 88.31 201 PRO A CA 1
ATOM 1589 C C . PRO A 1 201 ? -24.645 22.340 21.970 1.00 88.31 201 PRO A C 1
ATOM 1591 O O . PRO A 1 201 ? -25.042 22.221 20.810 1.00 88.31 201 PRO A O 1
ATOM 1594 N N . VAL A 1 202 ? -25.019 23.363 22.737 1.00 89.69 202 VAL A N 1
ATOM 1595 C CA . VAL A 1 202 ? -25.920 24.437 22.345 1.00 89.69 202 VAL A CA 1
ATOM 1596 C C . VAL A 1 202 ? -25.304 25.765 22.784 1.00 89.69 202 VAL A C 1
ATOM 1598 O O . VAL A 1 202 ? -24.891 25.924 23.930 1.00 89.69 202 VAL A O 1
ATOM 1601 N N . GLU A 1 203 ? -25.241 26.725 21.865 1.00 87.56 203 GLU A N 1
ATOM 1602 C CA . GLU A 1 203 ? -24.613 28.030 22.065 1.00 87.56 203 GLU A CA 1
ATOM 1603 C C . GLU A 1 203 ? -25.621 29.177 21.942 1.00 87.56 203 GLU A C 1
ATOM 1605 O O . GLU A 1 203 ? -26.556 29.142 21.135 1.00 87.56 203 GLU A O 1
ATOM 1610 N N . GLN A 1 204 ? -25.391 30.254 22.698 1.00 81.75 204 GLN A N 1
ATOM 1611 C CA . GLN A 1 204 ? -26.128 31.505 22.528 1.00 81.75 204 GLN A CA 1
ATOM 1612 C C . GLN A 1 204 ? -25.494 32.363 21.427 1.00 81.75 204 GLN A C 1
ATOM 1614 O O . GLN A 1 204 ? -24.357 32.823 21.522 1.00 81.75 204 GLN A O 1
ATOM 1619 N N . GLY A 1 205 ? -26.264 32.628 20.378 1.00 69.44 205 GLY A N 1
ATOM 1620 C CA . GLY A 1 205 ? -25.904 33.544 19.308 1.00 69.44 205 GLY A CA 1
ATOM 1621 C C . GLY A 1 205 ? -25.942 35.012 19.746 1.00 69.44 205 GLY A C 1
ATOM 1622 O O . GLY A 1 205 ? -26.661 35.405 20.663 1.00 69.44 205 GLY A O 1
ATOM 1623 N N . LYS A 1 206 ? -25.226 35.867 19.003 1.00 64.94 206 LYS A N 1
ATOM 1624 C CA . LYS A 1 206 ? -25.018 37.304 19.302 1.00 64.94 206 LYS A CA 1
ATOM 1625 C C . LYS A 1 206 ? -26.294 38.146 19.491 1.00 64.94 206 LYS A C 1
ATOM 1627 O O . LYS A 1 206 ? -26.217 39.227 20.060 1.00 64.94 206 LYS A O 1
ATOM 1632 N N . ASN A 1 207 ? -27.447 37.658 19.033 1.00 70.19 207 ASN A N 1
ATOM 1633 C CA . ASN A 1 207 ? -28.743 38.341 19.118 1.00 70.19 207 ASN A CA 1
ATOM 1634 C C . ASN A 1 207 ? -29.706 37.686 20.135 1.00 70.19 207 ASN A C 1
ATOM 1636 O O . ASN A 1 207 ? -30.911 37.913 20.055 1.00 70.19 207 ASN A O 1
ATOM 1640 N N . GLY A 1 208 ? -29.210 36.827 21.036 1.00 68.56 208 GLY A N 1
ATOM 1641 C CA . GLY A 1 208 ? -30.030 36.096 22.016 1.00 68.56 208 GLY A CA 1
ATOM 1642 C C . GLY A 1 208 ? -30.787 34.885 21.450 1.00 68.56 208 GLY A C 1
ATOM 1643 O O . GLY A 1 208 ? -31.615 34.299 22.141 1.00 68.56 208 GLY A O 1
ATOM 1644 N N . GLY A 1 209 ? -30.528 34.514 20.191 1.00 75.19 209 GLY A N 1
ATOM 1645 C CA . GLY A 1 209 ? -30.998 33.255 19.604 1.00 75.19 209 GLY A CA 1
ATOM 1646 C C . GLY A 1 209 ? -30.110 32.084 20.021 1.00 75.19 209 GLY A C 1
ATOM 1647 O O . GLY A 1 209 ? -28.965 32.296 20.396 1.00 75.19 209 GLY A O 1
ATOM 1648 N N . ILE A 1 210 ? -30.617 30.858 19.932 1.00 81.94 210 ILE A N 1
ATOM 1649 C CA . ILE A 1 210 ? -29.889 29.646 20.325 1.00 81.94 210 ILE A CA 1
ATOM 1650 C C . ILE A 1 210 ? -29.496 28.860 19.065 1.00 81.94 210 ILE A C 1
ATOM 1652 O O . ILE A 1 210 ? -30.312 28.741 18.146 1.00 81.94 210 ILE A O 1
ATOM 1656 N N . ALA A 1 211 ? -28.269 28.346 18.999 1.00 86.38 211 ALA A N 1
ATOM 1657 C CA . ALA A 1 211 ? -27.739 27.576 17.874 1.00 86.38 211 ALA A CA 1
ATOM 1658 C C . ALA A 1 211 ? -27.122 26.256 18.351 1.00 86.38 211 ALA A C 1
ATOM 1660 O O . ALA A 1 211 ? -26.638 26.163 19.473 1.00 86.38 211 ALA A O 1
ATOM 1661 N N . LEU A 1 212 ? -27.149 25.233 17.497 1.00 89.69 212 LEU A N 1
ATOM 1662 C CA . LEU A 1 212 ? -26.468 23.975 17.773 1.00 89.69 212 LEU A CA 1
ATOM 1663 C C . LEU A 1 212 ? -24.961 24.168 17.577 1.00 89.69 212 LEU A C 1
ATOM 1665 O O . LEU A 1 212 ? -24.545 24.663 16.527 1.00 89.69 212 LEU A O 1
ATOM 1669 N N . ASN A 1 213 ? -24.157 23.728 18.541 1.00 92.00 213 ASN A N 1
ATOM 1670 C CA . ASN A 1 213 ? -22.720 23.593 18.359 1.00 92.00 213 ASN A CA 1
ATOM 1671 C C . ASN A 1 213 ? -22.448 22.344 17.511 1.00 92.00 213 ASN A C 1
ATOM 1673 O O . ASN A 1 213 ? -22.332 21.224 18.008 1.00 92.00 213 ASN A O 1
ATOM 1677 N N . GLU A 1 214 ? -22.392 22.523 16.194 1.00 92.81 214 GLU A N 1
ATOM 1678 C CA . GLU A 1 214 ? -22.089 21.426 15.270 1.00 92.81 214 GLU A CA 1
ATOM 1679 C C . GLU A 1 214 ? -20.695 20.828 15.533 1.00 92.81 214 GLU A C 1
ATOM 1681 O O . GLU A 1 214 ? -20.519 19.623 15.364 1.00 92.81 214 GLU A O 1
ATOM 1686 N N . GLY A 1 215 ? -19.740 21.636 16.012 1.00 92.19 215 GLY A N 1
ATOM 1687 C CA . GLY A 1 215 ? -18.389 21.198 16.365 1.00 92.19 215 GLY A CA 1
ATOM 1688 C C . GLY A 1 215 ? -18.375 20.181 17.506 1.00 92.19 215 GLY A C 1
ATOM 1689 O O . GLY A 1 215 ? -17.657 19.188 17.418 1.00 92.19 215 GLY A O 1
ATOM 1690 N N . PHE A 1 216 ? -19.237 20.359 18.511 1.00 93.31 216 PHE A N 1
ATOM 1691 C CA . PHE A 1 216 ? -19.453 19.370 19.572 1.00 93.31 216 PHE A CA 1
ATOM 1692 C C . PHE A 1 216 ? -19.892 18.013 19.002 1.00 93.31 216 PHE A C 1
ATOM 1694 O O . PHE A 1 216 ? -19.311 16.979 19.324 1.00 93.31 216 PHE A O 1
ATOM 1701 N N . VAL A 1 217 ? -20.874 18.006 18.091 1.00 92.62 217 VAL A N 1
ATOM 1702 C CA . VAL A 1 217 ? -21.376 16.768 17.463 1.00 92.62 217 VAL A CA 1
ATOM 1703 C C . VAL A 1 217 ? -20.299 16.099 16.604 1.00 92.62 217 VAL A C 1
ATOM 1705 O O . VAL A 1 217 ? -20.167 14.877 16.617 1.00 92.62 217 VAL A O 1
ATOM 1708 N N . VAL A 1 218 ? -19.516 16.891 15.866 1.00 95.44 218 VAL A N 1
ATOM 1709 C CA . VAL A 1 218 ? -18.381 16.411 15.060 1.00 95.44 218 VAL A CA 1
ATOM 1710 C C . VAL A 1 218 ? -17.327 15.754 15.954 1.00 95.44 218 VAL A C 1
ATOM 1712 O O . VAL A 1 218 ? -16.916 14.627 15.675 1.00 95.44 218 VAL A O 1
ATOM 1715 N N . GLY A 1 219 ? -16.923 16.429 17.036 1.00 91.38 219 GLY A N 1
ATOM 1716 C CA . GLY A 1 219 ? -15.963 15.914 18.013 1.00 91.38 219 GLY A CA 1
ATOM 1717 C C . GLY A 1 219 ? -16.445 14.620 18.663 1.00 91.38 219 GLY A C 1
ATOM 1718 O O . GLY A 1 219 ? -15.689 13.654 18.748 1.00 91.38 219 GLY A O 1
ATOM 1719 N N . TRP A 1 220 ? -17.729 14.558 19.019 1.00 92.31 220 TRP A N 1
ATOM 1720 C CA . TRP A 1 220 ? -18.342 13.365 19.597 1.00 92.31 220 TRP A CA 1
ATOM 1721 C C . TRP A 1 220 ? -18.279 12.161 18.651 1.00 92.31 220 TRP A C 1
ATOM 1723 O O . TRP A 1 220 ? -17.796 11.095 19.033 1.00 92.31 220 TRP A O 1
ATOM 1733 N N . ILE A 1 221 ? -18.678 12.345 17.387 1.00 92.56 221 ILE A N 1
ATOM 1734 C CA . ILE A 1 221 ? -18.610 11.287 16.368 1.00 92.56 221 ILE A CA 1
ATOM 1735 C C . ILE A 1 221 ? -17.170 10.790 16.198 1.00 92.56 221 ILE A C 1
ATOM 1737 O O . ILE A 1 221 ? -16.942 9.583 16.171 1.00 92.56 221 ILE A O 1
ATOM 1741 N N . LEU A 1 222 ? -16.191 11.691 16.086 1.00 89.56 222 LEU A N 1
ATOM 1742 C CA . LEU A 1 222 ? -14.790 11.316 15.854 1.00 89.56 222 LEU A CA 1
ATOM 1743 C C . LEU A 1 222 ? -14.121 10.651 17.059 1.00 89.56 222 LEU A C 1
ATOM 1745 O O . LEU A 1 222 ? -13.163 9.897 16.873 1.00 89.56 222 LEU A O 1
ATOM 1749 N N . ARG A 1 223 ? -14.592 10.946 18.273 1.00 86.19 223 ARG A N 1
ATOM 1750 C CA . ARG A 1 223 ? -14.063 10.360 19.507 1.00 86.19 223 ARG A CA 1
ATOM 1751 C C . ARG A 1 223 ? -14.486 8.905 19.659 1.00 86.19 223 ARG A C 1
ATOM 1753 O O . ARG A 1 223 ? -13.650 8.061 19.955 1.00 86.19 223 ARG A O 1
ATOM 1760 N N . GLU A 1 224 ? -15.758 8.621 19.397 1.00 83.94 224 GLU A N 1
ATOM 1761 C CA . GLU A 1 224 ? -16.323 7.277 19.547 1.00 83.94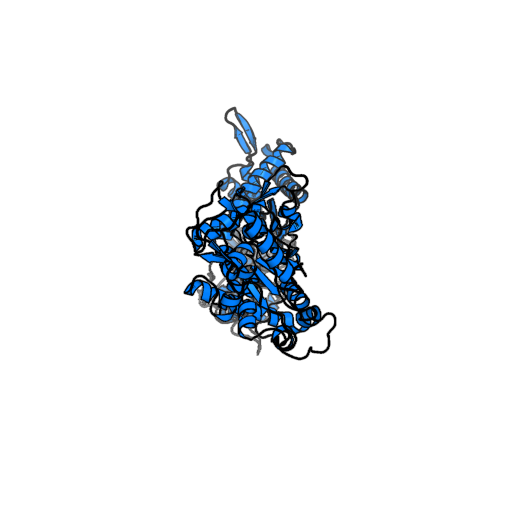 224 GLU A CA 1
ATOM 1762 C C . GLU A 1 224 ? -16.148 6.391 18.299 1.00 83.94 224 GLU A C 1
ATOM 1764 O O . GLU A 1 224 ? -16.374 5.185 18.364 1.00 83.94 224 GLU A O 1
ATOM 1769 N N . ASN A 1 225 ? -15.758 6.957 17.149 1.00 85.31 225 ASN A N 1
ATOM 1770 C CA . ASN A 1 225 ? -15.596 6.201 15.907 1.00 85.31 225 ASN A CA 1
ATOM 1771 C C . ASN A 1 225 ? -14.191 6.364 15.325 1.00 85.31 225 ASN A C 1
ATOM 1773 O O . ASN A 1 225 ? -13.688 7.473 15.126 1.00 85.31 225 ASN A O 1
ATOM 1777 N N . ASP A 1 226 ? -13.593 5.242 14.929 1.00 86.81 226 ASP A N 1
ATOM 1778 C CA . ASP A 1 226 ? -12.443 5.233 14.032 1.00 86.81 226 ASP A CA 1
ATOM 1779 C C . ASP A 1 226 ? -12.919 5.636 12.631 1.00 86.81 226 ASP A C 1
ATOM 1781 O O . ASP A 1 226 ? -13.272 4.791 11.813 1.00 86.81 226 ASP A O 1
ATOM 1785 N N . LEU A 1 227 ? -12.974 6.949 12.389 1.00 93.88 227 LEU A N 1
ATOM 1786 C CA . LEU A 1 227 ? -13.466 7.564 11.160 1.00 93.88 227 LEU A CA 1
ATOM 1787 C C . LEU A 1 227 ? -12.378 8.437 10.525 1.00 93.88 227 LEU A C 1
ATOM 1789 O O . LEU A 1 227 ? -11.840 9.351 11.155 1.00 93.88 227 LEU A O 1
ATOM 1793 N N . LEU A 1 228 ? -12.085 8.177 9.254 1.00 94.81 228 LEU A N 1
ATOM 1794 C CA . LEU A 1 228 ? -11.140 8.941 8.437 1.00 94.81 228 LEU A CA 1
ATOM 1795 C C . LEU A 1 228 ? -11.816 9.423 7.154 1.00 94.81 228 LEU A C 1
ATOM 1797 O O . LEU A 1 228 ? -12.770 8.807 6.683 1.00 94.81 228 LEU A O 1
ATOM 1801 N N . TYR A 1 229 ? -11.310 10.510 6.573 1.00 94.38 229 TYR A N 1
ATOM 1802 C CA . TYR A 1 229 ? -11.732 10.972 5.251 1.00 94.38 229 TYR A CA 1
ATOM 1803 C C . TYR A 1 229 ? -10.527 11.092 4.330 1.00 94.38 229 TYR A C 1
ATOM 1805 O O . TYR A 1 229 ? -9.578 11.822 4.611 1.00 94.38 229 TYR A O 1
ATOM 1813 N N . ASP A 1 230 ? -10.568 10.373 3.216 1.00 90.62 230 ASP A N 1
ATOM 1814 C CA . ASP A 1 230 ? -9.516 10.418 2.213 1.00 90.62 230 ASP A CA 1
ATOM 1815 C C . ASP A 1 230 ? -9.894 11.417 1.124 1.00 90.62 230 ASP A C 1
ATOM 1817 O O . ASP A 1 230 ? -10.853 11.204 0.382 1.00 90.62 230 ASP A O 1
ATOM 1821 N N . LEU A 1 231 ? -9.145 12.520 1.044 1.00 84.06 231 LEU A N 1
ATOM 1822 C CA . LEU A 1 231 ? -9.365 13.576 0.053 1.00 84.06 231 LEU A CA 1
ATOM 1823 C C . LEU A 1 231 ? -9.126 13.079 -1.377 1.00 84.06 231 LEU A C 1
ATOM 1825 O O . LEU A 1 231 ? -9.824 13.517 -2.290 1.00 84.06 231 LEU A O 1
ATOM 1829 N N . ASP A 1 232 ? -8.183 12.152 -1.567 1.00 77.31 232 ASP A N 1
ATOM 1830 C CA . ASP A 1 232 ? -7.846 11.603 -2.882 1.00 77.31 232 ASP A CA 1
ATOM 1831 C C . ASP A 1 232 ? -8.940 10.624 -3.342 1.00 77.31 232 ASP A C 1
ATOM 1833 O O . ASP A 1 232 ? -9.296 10.558 -4.519 1.00 77.31 232 ASP A O 1
ATOM 1837 N N . LEU A 1 233 ? -9.543 9.889 -2.401 1.00 81.94 233 LEU A N 1
ATOM 1838 C CA . LEU A 1 233 ? -10.654 8.972 -2.685 1.00 81.94 233 LEU A CA 1
ATOM 1839 C C . LEU A 1 233 ? -12.038 9.619 -2.531 1.00 81.94 233 LEU A C 1
ATOM 1841 O O . LEU A 1 233 ? -13.039 8.992 -2.895 1.00 81.94 233 LEU A O 1
ATOM 1845 N N . GLY A 1 234 ? -12.125 10.851 -2.030 1.00 85.19 234 GLY A N 1
ATOM 1846 C CA . GLY A 1 234 ? -13.371 11.576 -1.768 1.00 85.19 234 GLY A CA 1
ATOM 1847 C C . GLY A 1 234 ? -14.401 10.724 -1.025 1.00 85.19 234 GLY A C 1
ATOM 1848 O O . GLY A 1 234 ? -15.521 10.549 -1.520 1.00 85.19 234 GLY A O 1
ATOM 1849 N N . ALA A 1 235 ? -13.987 10.071 0.064 1.00 90.38 235 ALA A N 1
ATOM 1850 C CA . ALA A 1 235 ? -14.821 9.130 0.808 1.00 90.38 235 ALA A CA 1
ATOM 1851 C C . ALA A 1 235 ? -14.408 9.004 2.280 1.00 90.38 235 ALA A C 1
ATOM 1853 O O . ALA A 1 235 ? -13.236 9.159 2.625 1.00 90.38 235 ALA A O 1
ATOM 1854 N N . PHE A 1 236 ? -15.390 8.671 3.123 1.00 94.75 236 PHE A N 1
ATOM 1855 C CA . PHE A 1 236 ? -15.164 8.273 4.509 1.00 94.75 236 PHE A CA 1
ATOM 1856 C C . PHE A 1 236 ? -14.749 6.806 4.595 1.00 94.75 236 PHE A C 1
ATOM 1858 O O . PHE A 1 236 ? -15.173 5.986 3.778 1.00 94.75 236 PHE A O 1
ATOM 1865 N N . PHE A 1 237 ? -13.959 6.484 5.613 1.00 94.81 237 PHE A N 1
ATOM 1866 C CA . PHE A 1 237 ? -13.500 5.139 5.925 1.00 94.81 237 PHE A CA 1
ATOM 1867 C C . PHE A 1 237 ? -13.644 4.858 7.415 1.00 94.81 237 PHE A C 1
ATOM 1869 O O . PHE A 1 237 ? -13.366 5.735 8.234 1.00 94.81 237 PHE A O 1
ATOM 1876 N N . THR A 1 238 ? -14.024 3.627 7.750 1.00 91.81 238 THR A N 1
ATOM 1877 C CA . THR A 1 238 ? -14.068 3.120 9.124 1.00 91.81 238 THR A CA 1
ATOM 1878 C C . THR A 1 238 ? -13.189 1.891 9.284 1.00 91.81 238 THR A C 1
ATOM 1880 O O . THR A 1 238 ? -13.018 1.111 8.346 1.00 91.81 238 THR A O 1
ATOM 1883 N N . PHE A 1 239 ? -12.590 1.716 10.460 1.00 86.00 239 PHE A N 1
ATOM 1884 C CA . PHE A 1 239 ? -11.724 0.569 10.713 1.00 86.00 239 PHE A CA 1
ATOM 1885 C C . PHE A 1 239 ? -12.543 -0.683 11.058 1.00 86.00 239 PHE A C 1
ATOM 1887 O O . PHE A 1 239 ? -13.397 -0.655 11.941 1.00 86.00 239 PHE A O 1
ATOM 1894 N N . SER A 1 240 ? -12.274 -1.793 10.368 1.00 80.25 240 SER A N 1
ATOM 1895 C CA . SER A 1 240 ? -12.855 -3.099 10.683 1.00 80.25 240 SER A CA 1
ATOM 1896 C C . SER A 1 240 ? -11.887 -3.899 11.546 1.00 80.25 240 SER A C 1
ATOM 1898 O O . SER A 1 240 ? -10.858 -4.355 11.052 1.00 80.25 240 SER A O 1
ATOM 1900 N N . ASN A 1 241 ? -12.233 -4.132 12.814 1.00 72.00 241 ASN A N 1
ATOM 1901 C CA . ASN A 1 241 ? -11.431 -4.983 13.703 1.00 72.00 241 ASN A CA 1
ATOM 1902 C C . ASN A 1 241 ? -11.363 -6.439 13.215 1.00 72.00 241 ASN A C 1
ATOM 1904 O O . ASN A 1 241 ? -10.351 -7.102 13.412 1.00 72.00 241 ASN A O 1
ATOM 1908 N N . ALA A 1 242 ? -12.417 -6.926 12.550 1.00 72.94 242 ALA A N 1
ATOM 1909 C CA . ALA A 1 242 ? -12.452 -8.283 12.009 1.00 72.94 242 ALA A CA 1
ATOM 1910 C C . ALA A 1 242 ? -11.493 -8.456 10.821 1.00 72.94 242 ALA A C 1
ATOM 1912 O O . ALA A 1 242 ? -10.833 -9.484 10.700 1.00 72.94 242 ALA A O 1
ATOM 1913 N N . GLU A 1 243 ? -11.406 -7.446 9.950 1.00 75.00 243 GLU A N 1
ATOM 1914 C CA . GLU A 1 243 ? -10.579 -7.519 8.741 1.00 75.00 243 GLU A CA 1
ATOM 1915 C C . GLU A 1 243 ? -9.188 -6.895 8.902 1.00 75.00 243 GLU A C 1
ATOM 1917 O O . GLU A 1 243 ? -8.299 -7.178 8.096 1.00 75.00 243 GLU A O 1
ATOM 1922 N N . GLY A 1 244 ? -8.979 -6.052 9.914 1.00 80.31 244 GLY A N 1
ATOM 1923 C CA . GLY A 1 244 ? -7.725 -5.335 10.136 1.00 80.31 244 GLY A CA 1
ATOM 1924 C C . GLY A 1 244 ? -7.451 -4.206 9.133 1.00 80.31 244 GLY A C 1
ATOM 1925 O O . GLY A 1 244 ? -6.316 -3.741 9.027 1.00 80.31 244 GLY A O 1
ATOM 1926 N N . ILE A 1 245 ? -8.467 -3.768 8.382 1.00 87.06 245 ILE A N 1
ATOM 1927 C CA . ILE A 1 245 ? -8.359 -2.745 7.330 1.00 87.06 245 ILE A CA 1
ATOM 1928 C C . ILE A 1 245 ? -9.479 -1.701 7.434 1.00 87.06 245 ILE A C 1
ATOM 1930 O O . ILE A 1 245 ? -10.534 -1.925 8.029 1.00 87.06 245 ILE A O 1
ATOM 1934 N N . TRP A 1 246 ? -9.240 -0.549 6.821 1.00 91.19 246 TRP A N 1
ATOM 1935 C CA . TRP A 1 246 ? -10.164 0.561 6.659 1.00 91.19 246 TRP A CA 1
ATOM 1936 C C . TRP A 1 246 ? -11.109 0.299 5.491 1.00 91.19 246 TRP A C 1
ATOM 1938 O O . TRP A 1 246 ? -10.698 0.248 4.335 1.00 91.19 246 TRP A O 1
ATOM 1948 N N . SER A 1 247 ? -12.393 0.162 5.793 1.00 90.81 247 SER A N 1
ATOM 1949 C CA . SER A 1 247 ? -13.445 -0.063 4.808 1.00 90.81 247 SER A CA 1
ATOM 1950 C C . SER A 1 247 ? -14.125 1.247 4.450 1.00 90.81 247 SER A C 1
ATOM 1952 O O . SER A 1 247 ? -14.378 2.089 5.311 1.00 90.81 247 SER A O 1
ATOM 1954 N N . LYS A 1 248 ? -14.428 1.429 3.166 1.00 92.31 248 LYS A N 1
ATOM 1955 C CA . LYS A 1 248 ? -15.151 2.609 2.696 1.00 92.31 248 LYS A CA 1
ATOM 1956 C C . LYS A 1 248 ? -16.553 2.639 3.304 1.00 92.31 248 LYS A C 1
ATOM 1958 O O . LYS A 1 248 ? -17.317 1.697 3.118 1.00 92.31 248 LYS A O 1
ATOM 1963 N N . LEU A 1 249 ? -16.901 3.752 3.940 1.00 91.94 249 LEU A N 1
ATOM 1964 C CA . LEU A 1 249 ? -18.229 4.001 4.484 1.00 91.94 249 LEU A CA 1
ATOM 1965 C C . LEU A 1 249 ? -19.120 4.621 3.404 1.00 91.94 249 LEU A C 1
ATOM 1967 O O . LEU A 1 249 ? -18.745 5.610 2.758 1.00 91.94 249 LEU A O 1
ATOM 1971 N N . ASP A 1 250 ? -20.300 4.044 3.179 1.00 89.81 250 ASP A N 1
ATOM 1972 C CA . ASP A 1 250 ? -21.210 4.574 2.172 1.00 89.81 250 ASP A CA 1
ATOM 1973 C C . ASP A 1 250 ? -21.876 5.887 2.632 1.00 89.81 250 ASP A C 1
ATOM 1975 O O . ASP A 1 250 ? -21.997 6.187 3.821 1.00 89.81 250 ASP A O 1
ATOM 1979 N N . SER A 1 251 ? -22.314 6.720 1.680 1.00 87.12 251 SER A N 1
ATOM 1980 C CA . SER A 1 251 ? -22.882 8.034 2.016 1.00 87.12 251 SER A CA 1
ATOM 1981 C C . SER A 1 251 ? -24.152 7.944 2.869 1.00 87.12 251 SER A C 1
ATOM 1983 O O . SER A 1 251 ? -24.375 8.814 3.706 1.00 87.12 251 SER A O 1
ATOM 1985 N N . LYS A 1 252 ? -24.978 6.904 2.694 1.00 87.25 252 LYS A N 1
ATOM 1986 C CA . LYS A 1 252 ? -26.199 6.708 3.490 1.00 87.25 252 LYS A CA 1
ATOM 1987 C C . LYS A 1 252 ? -25.865 6.237 4.901 1.00 87.25 252 LYS A C 1
ATOM 1989 O O . LYS A 1 252 ? -26.551 6.631 5.837 1.00 87.25 252 LYS A O 1
ATOM 1994 N N . GLU A 1 253 ? -24.854 5.394 5.067 1.00 88.62 253 GLU A N 1
ATOM 1995 C CA . GLU A 1 253 ? -24.331 4.980 6.371 1.00 88.62 253 GLU A CA 1
ATOM 1996 C C . GLU A 1 253 ? -23.748 6.163 7.138 1.00 88.62 253 GLU A C 1
ATOM 1998 O O . GLU A 1 253 ? -24.075 6.340 8.310 1.00 88.62 253 GLU A O 1
ATOM 2003 N N . MET A 1 254 ? -23.005 7.040 6.462 1.00 92.31 254 MET A N 1
ATOM 2004 C CA . MET A 1 254 ? -22.515 8.284 7.056 1.00 92.31 254 MET A CA 1
ATOM 2005 C C . MET A 1 254 ? -23.666 9.193 7.519 1.00 92.31 254 MET A C 1
ATOM 2007 O O . MET A 1 254 ? -23.665 9.692 8.644 1.00 92.31 254 MET A O 1
ATOM 2011 N N . GLU A 1 255 ? -24.696 9.381 6.686 1.00 88.81 255 GLU A N 1
ATOM 2012 C CA . GLU A 1 255 ? -25.888 10.154 7.066 1.00 88.81 255 GLU A CA 1
ATOM 2013 C C . GLU A 1 255 ? -26.648 9.520 8.243 1.00 88.81 255 GLU A C 1
ATOM 2015 O O . GLU A 1 255 ? -27.151 10.237 9.114 1.00 88.81 255 GLU A O 1
ATOM 2020 N N . LYS A 1 256 ? -26.730 8.183 8.293 1.00 87.19 256 LYS A N 1
ATOM 2021 C CA . LYS A 1 256 ? -27.323 7.449 9.421 1.00 87.19 256 LYS A CA 1
ATOM 2022 C C . LYS A 1 256 ? -26.515 7.643 10.700 1.00 87.19 256 LYS A C 1
ATOM 2024 O O . LYS A 1 256 ? -27.129 7.888 11.733 1.00 87.19 256 LYS A O 1
ATOM 2029 N N . MET A 1 257 ? -25.184 7.574 10.632 1.00 90.06 257 MET A N 1
ATOM 2030 C CA . MET A 1 257 ? -24.297 7.816 11.771 1.00 90.06 257 MET A CA 1
ATOM 2031 C C . MET A 1 257 ? -24.545 9.213 12.348 1.00 90.06 257 MET A C 1
ATOM 2033 O O . MET A 1 257 ? -24.915 9.327 13.511 1.00 90.06 257 MET A O 1
ATOM 2037 N N . ILE A 1 258 ? -24.499 10.264 11.521 1.00 91.94 258 ILE A N 1
ATOM 2038 C CA . ILE A 1 258 ? -24.804 11.640 11.962 1.00 91.94 258 ILE A CA 1
ATOM 2039 C C . ILE A 1 258 ? -26.192 11.712 12.613 1.00 91.94 258 ILE A C 1
ATOM 2041 O O . ILE A 1 258 ? -26.369 12.323 13.666 1.00 91.94 258 ILE A O 1
ATOM 2045 N N . ALA A 1 259 ? -27.193 11.064 12.013 1.00 86.44 259 ALA A N 1
ATOM 2046 C CA . ALA A 1 259 ? -28.542 11.048 12.563 1.00 86.44 259 ALA A CA 1
ATOM 2047 C C . ALA A 1 259 ? -28.644 10.334 13.924 1.00 86.44 259 ALA A C 1
ATOM 2049 O O . ALA A 1 259 ? -29.452 10.757 14.750 1.00 86.44 259 ALA A O 1
ATOM 2050 N N . ILE A 1 260 ? -27.859 9.280 14.168 1.00 85.44 260 ILE A N 1
ATOM 2051 C CA . ILE A 1 260 ? -27.800 8.587 15.464 1.00 85.44 260 ILE A CA 1
ATOM 2052 C C . ILE A 1 260 ? -27.273 9.535 16.543 1.00 85.44 260 ILE A C 1
ATOM 2054 O O . ILE A 1 260 ? -27.913 9.662 17.585 1.00 85.44 260 ILE A O 1
ATOM 2058 N N . TYR A 1 261 ? -26.180 10.254 16.277 1.00 89.38 261 TYR A N 1
ATOM 2059 C CA . TYR A 1 261 ? -25.602 11.194 17.244 1.00 89.38 261 TYR A CA 1
ATOM 2060 C C . TYR A 1 261 ? -26.504 12.400 17.507 1.00 89.38 261 TYR A C 1
ATOM 2062 O O . TYR A 1 261 ? -26.674 12.794 18.654 1.00 89.38 261 TYR A O 1
ATOM 2070 N N . LEU A 1 262 ? -27.187 12.928 16.486 1.00 87.56 262 LEU A N 1
ATOM 2071 C CA . LEU A 1 262 ? -28.199 13.971 16.693 1.00 87.56 262 LEU A CA 1
ATOM 2072 C C . LEU A 1 262 ? -29.372 13.487 17.565 1.00 87.56 262 LEU A C 1
ATOM 2074 O O . LEU A 1 262 ? -29.895 14.249 18.376 1.00 87.56 262 LEU A O 1
ATOM 2078 N N . ASN A 1 263 ? -29.786 12.225 17.419 1.00 83.25 263 ASN A N 1
ATOM 2079 C CA . ASN A 1 263 ? -30.833 11.644 18.260 1.00 83.25 263 ASN A CA 1
ATOM 2080 C C . ASN A 1 263 ? -30.358 11.406 19.698 1.00 83.25 263 ASN A C 1
ATOM 2082 O O . ASN A 1 263 ? -31.153 11.583 20.618 1.00 83.25 263 ASN A O 1
ATOM 2086 N N . ARG A 1 264 ? -29.099 10.989 19.892 1.00 84.38 264 ARG A N 1
ATOM 2087 C CA . ARG A 1 264 ? -28.486 10.868 21.224 1.00 84.38 264 ARG A CA 1
ATOM 2088 C C . ARG A 1 264 ? -28.411 12.228 21.901 1.00 84.38 264 ARG A C 1
ATOM 2090 O O . ARG A 1 264 ? -28.923 12.375 23.003 1.00 84.38 264 ARG A O 1
ATOM 2097 N N . LEU A 1 265 ? -27.942 13.246 21.184 1.00 86.00 265 LEU A N 1
ATOM 2098 C CA . LEU A 1 265 ? -27.879 14.603 21.708 1.00 86.00 265 LEU A CA 1
ATOM 2099 C C . LEU A 1 265 ? -29.247 15.129 22.168 1.00 86.00 265 LEU A C 1
ATOM 2101 O O . LEU A 1 265 ? -29.345 15.753 23.215 1.00 86.00 265 LEU A O 1
ATOM 2105 N N . ALA A 1 266 ? -30.319 14.858 21.420 1.00 83.00 266 ALA A N 1
ATOM 2106 C CA . ALA A 1 266 ? -31.666 15.267 21.820 1.00 83.00 266 ALA A CA 1
ATOM 2107 C C . ALA A 1 266 ? -32.165 14.579 23.109 1.00 83.00 266 ALA A C 1
ATOM 2109 O O . ALA A 1 266 ? -33.130 15.047 23.705 1.00 83.00 266 ALA A O 1
ATOM 2110 N N . ARG A 1 267 ? -31.554 13.462 23.526 1.00 79.06 267 ARG A N 1
ATOM 2111 C CA . ARG A 1 267 ? -31.848 12.797 24.806 1.00 79.06 267 ARG A CA 1
ATOM 2112 C C . ARG A 1 267 ? -31.015 13.374 25.948 1.00 79.06 267 ARG A C 1
ATOM 2114 O O . ARG A 1 267 ? -31.527 13.471 27.053 1.00 79.06 267 ARG A O 1
ATOM 2121 N N . GLU A 1 268 ? -29.771 13.746 25.663 1.00 77.31 268 GLU A N 1
ATOM 2122 C CA . GLU A 1 268 ? -28.791 14.216 26.653 1.00 77.31 268 GLU A CA 1
ATOM 2123 C C . GLU A 1 268 ? -28.839 15.744 26.869 1.00 77.31 268 GLU A C 1
ATOM 2125 O O . GLU A 1 268 ? -28.374 16.248 27.884 1.00 77.31 268 GLU A O 1
ATOM 2130 N N . CYS A 1 269 ? -29.453 16.507 25.955 1.00 80.69 269 CYS A N 1
ATOM 2131 C CA . CYS A 1 269 ? -29.613 17.957 26.067 1.00 80.69 269 CYS A CA 1
ATOM 2132 C C . CYS A 1 269 ? -31.041 18.397 25.706 1.00 80.69 269 CYS A C 1
ATOM 2134 O O . CYS A 1 269 ? -31.439 18.389 24.538 1.00 80.69 269 CYS A O 1
A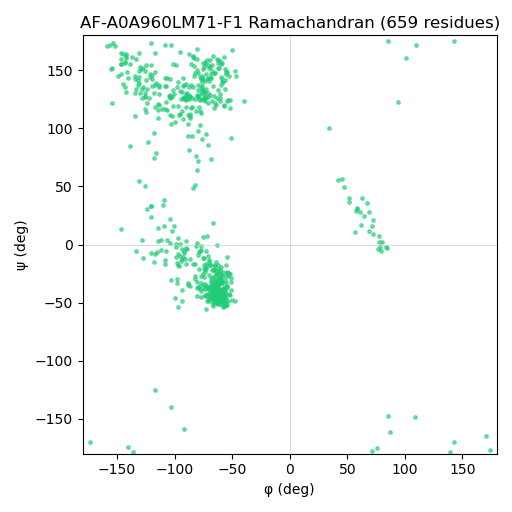TOM 2136 N N . GLU A 1 270 ? -31.807 18.854 26.703 1.00 79.44 270 GLU A N 1
ATOM 2137 C CA . GLU A 1 270 ? -33.197 19.303 26.517 1.00 79.44 270 GLU A CA 1
ATOM 2138 C C . GLU A 1 270 ? -33.305 20.468 25.513 1.00 79.44 270 GLU A C 1
ATOM 2140 O O . GLU A 1 270 ? -34.209 20.509 24.672 1.00 79.44 270 GLU A O 1
ATOM 2145 N N . GLU A 1 271 ? -32.344 21.396 25.534 1.00 81.31 271 GLU A N 1
ATOM 2146 C CA . GLU A 1 271 ? -32.292 22.519 24.592 1.00 81.31 271 GLU A CA 1
ATOM 2147 C C . GLU A 1 271 ? -32.095 22.053 23.142 1.00 81.31 271 GLU A C 1
ATOM 2149 O O . GLU A 1 271 ? -32.626 22.670 22.208 1.00 81.31 271 GLU A O 1
ATOM 2154 N N . ALA A 1 272 ? -31.399 20.927 22.945 1.00 78.56 272 ALA A N 1
ATOM 2155 C CA . ALA A 1 272 ? -31.097 20.391 21.626 1.00 78.56 272 ALA A CA 1
ATOM 2156 C C . ALA A 1 272 ? -32.319 19.768 20.922 1.00 78.56 272 ALA A C 1
ATOM 2158 O O . ALA A 1 272 ? -32.357 19.711 19.690 1.00 78.56 272 ALA A O 1
ATOM 2159 N N . VAL A 1 273 ? -33.370 19.387 21.664 1.00 76.94 273 VAL A N 1
ATOM 2160 C CA . VAL A 1 273 ? -34.624 18.806 21.129 1.00 76.94 273 VAL A CA 1
ATOM 2161 C C . VAL A 1 273 ? -35.289 19.715 20.083 1.00 76.94 273 VAL A C 1
ATOM 2163 O O . VAL A 1 273 ? -35.999 19.257 19.183 1.00 76.94 273 VAL A O 1
ATOM 2166 N N . ARG A 1 274 ? -35.056 21.029 20.172 1.00 76.44 274 ARG A N 1
ATOM 2167 C CA . ARG A 1 274 ? -35.655 22.039 19.286 1.00 76.44 274 ARG A CA 1
ATOM 2168 C C . ARG A 1 274 ? -35.047 22.043 17.880 1.00 76.44 274 ARG A C 1
ATOM 2170 O O . ARG A 1 274 ? -35.692 22.531 16.944 1.00 76.44 274 ARG A O 1
ATOM 2177 N N . PHE A 1 275 ? -33.845 21.494 17.700 1.00 77.94 275 PHE A N 1
ATOM 2178 C CA . PHE A 1 275 ? -33.195 21.431 16.395 1.00 77.94 275 PHE A CA 1
ATOM 2179 C C . PHE A 1 275 ? -33.769 20.277 15.572 1.00 77.94 275 PHE A C 1
ATOM 2181 O O . PHE A 1 275 ? -33.383 19.116 15.692 1.00 77.94 275 PHE A O 1
ATOM 2188 N N . LYS A 1 276 ? -34.713 20.600 14.680 1.00 69.88 276 LYS A N 1
ATOM 2189 C CA . LYS A 1 276 ? -35.267 19.613 13.748 1.00 69.88 276 LYS A CA 1
ATOM 2190 C C . LYS A 1 276 ? -34.184 19.109 12.801 1.00 69.88 276 LYS A C 1
ATOM 2192 O O . LYS A 1 276 ? -33.669 19.876 11.978 1.00 69.88 276 LYS A O 1
ATOM 2197 N N . ARG A 1 277 ? -33.944 17.795 12.833 1.00 74.94 277 ARG A N 1
ATOM 2198 C CA . ARG A 1 277 ? -33.142 17.093 11.828 1.00 74.94 277 ARG A CA 1
ATOM 2199 C C . ARG A 1 277 ? -33.670 17.424 10.435 1.00 74.94 277 ARG A C 1
ATOM 2201 O O . ARG A 1 277 ? -34.805 17.109 10.085 1.00 74.94 277 ARG A O 1
ATOM 2208 N N . ASN A 1 278 ? -32.828 18.050 9.630 1.00 82.19 278 ASN A N 1
ATOM 2209 C CA . ASN A 1 278 ? -33.120 18.350 8.239 1.00 82.19 278 ASN A CA 1
ATOM 2210 C C . ASN A 1 278 ? -31.851 18.164 7.399 1.00 82.19 278 ASN A C 1
ATOM 2212 O O . ASN A 1 278 ? -30.746 18.092 7.936 1.00 82.19 278 ASN A O 1
ATOM 2216 N N . GLN A 1 279 ? -32.014 18.074 6.079 1.00 83.31 279 GLN A N 1
ATOM 2217 C CA . GLN A 1 279 ? -30.901 17.784 5.171 1.00 83.31 279 GLN A CA 1
ATOM 2218 C C . GLN A 1 279 ? -29.784 18.833 5.219 1.00 83.31 279 GLN A C 1
ATOM 2220 O O . GLN A 1 279 ? -28.629 18.472 5.030 1.00 83.31 279 GLN A O 1
ATOM 2225 N N . ARG A 1 280 ? -30.092 20.106 5.509 1.00 88.12 280 ARG A N 1
ATOM 2226 C CA . ARG A 1 280 ? -29.064 21.157 5.589 1.00 88.12 280 ARG A CA 1
ATOM 2227 C C . ARG A 1 280 ? -28.152 20.955 6.796 1.00 88.12 280 ARG A C 1
ATOM 2229 O O . ARG A 1 280 ? -26.944 21.049 6.640 1.00 88.12 280 ARG A O 1
ATOM 2236 N N . LEU A 1 281 ? -28.723 20.628 7.958 1.00 88.69 281 LEU A N 1
ATOM 2237 C CA . LEU A 1 281 ? -27.947 20.365 9.174 1.00 88.69 281 LEU A CA 1
ATOM 2238 C C . LEU A 1 281 ? -27.031 19.144 9.007 1.00 88.69 281 LEU A C 1
ATOM 2240 O O . LEU A 1 281 ? -25.850 19.210 9.321 1.00 88.69 281 LEU A O 1
ATOM 2244 N N . ILE A 1 282 ? -27.559 18.046 8.452 1.00 89.44 282 ILE A N 1
ATOM 2245 C CA . ILE A 1 282 ? -26.761 16.837 8.189 1.00 89.44 282 ILE A CA 1
ATOM 2246 C C . ILE A 1 282 ? -25.624 17.142 7.207 1.00 89.44 282 ILE A C 1
ATOM 2248 O O . ILE A 1 282 ? -24.495 16.722 7.438 1.00 89.44 282 ILE A O 1
ATOM 2252 N N . ALA A 1 283 ? -25.905 17.884 6.131 1.00 90.50 283 ALA A N 1
ATOM 2253 C CA . ALA A 1 283 ? -24.889 18.266 5.155 1.00 90.50 283 ALA A CA 1
ATOM 2254 C C . ALA A 1 283 ? -23.792 19.152 5.770 1.00 90.50 283 ALA A C 1
ATOM 2256 O O . ALA A 1 283 ? -22.619 18.946 5.468 1.00 90.50 283 ALA A O 1
ATOM 2257 N N . SER A 1 284 ? -24.165 20.084 6.655 1.00 93.81 284 SER A N 1
ATOM 2258 C CA . SER A 1 284 ? -23.225 20.954 7.374 1.00 93.81 284 SER A CA 1
ATOM 2259 C C . SER A 1 284 ? -22.292 20.151 8.288 1.00 93.81 284 SER A C 1
ATOM 2261 O O . SER A 1 284 ? -21.073 20.218 8.141 1.00 93.81 284 SER A O 1
ATOM 2263 N N . ILE A 1 285 ? -22.848 19.280 9.141 1.00 95.00 285 ILE A N 1
ATOM 2264 C CA . ILE A 1 285 ? -22.062 18.394 10.020 1.00 95.00 285 ILE A CA 1
ATOM 2265 C C . ILE A 1 285 ? -21.164 17.462 9.197 1.00 95.00 285 ILE A C 1
ATOM 2267 O O . ILE A 1 285 ? -19.994 17.277 9.524 1.00 95.00 285 ILE A O 1
ATOM 2271 N N . ARG A 1 286 ? -21.679 16.906 8.092 1.00 94.94 286 ARG A N 1
ATOM 2272 C CA . ARG A 1 286 ? -20.899 16.063 7.178 1.00 94.94 286 ARG A CA 1
ATOM 2273 C C . ARG A 1 286 ? -19.687 16.813 6.622 1.00 94.94 286 ARG A C 1
ATOM 2275 O O . ARG A 1 286 ? -18.601 16.250 6.619 1.00 94.94 286 ARG A O 1
ATOM 2282 N N . GLN A 1 287 ? -19.852 18.061 6.180 1.00 94.44 287 GLN A N 1
ATOM 2283 C CA . GLN A 1 287 ? -18.749 18.876 5.661 1.00 94.44 287 GLN A CA 1
ATOM 2284 C C . GLN A 1 287 ? -17.670 19.132 6.727 1.00 94.44 287 GLN A C 1
ATOM 2286 O O . GLN A 1 287 ? -16.478 19.070 6.431 1.00 94.44 287 GLN A O 1
ATOM 2291 N N . GLN A 1 288 ? -18.072 19.384 7.975 1.00 96.00 288 GLN A N 1
ATOM 2292 C CA . GLN A 1 288 ? -17.127 19.547 9.083 1.00 96.00 288 GLN A CA 1
ATOM 2293 C C . GLN A 1 288 ? -16.399 18.234 9.417 1.00 96.00 288 GLN A C 1
ATOM 2295 O O . GLN A 1 288 ? -15.184 18.242 9.618 1.00 96.00 288 GLN A O 1
ATOM 2300 N N . LEU A 1 289 ? -17.111 17.100 9.393 1.00 96.69 289 LEU A N 1
ATOM 2301 C CA . LEU A 1 289 ? -16.516 15.770 9.551 1.00 96.69 289 LEU A CA 1
ATOM 2302 C C . LEU A 1 289 ? -15.501 15.460 8.451 1.00 96.69 289 LEU A C 1
ATOM 2304 O O . LEU A 1 289 ? -14.448 14.919 8.763 1.00 96.69 289 LEU A O 1
ATOM 2308 N N . GLU A 1 290 ? -15.767 15.822 7.191 1.00 94.88 290 GLU A N 1
ATOM 2309 C CA . GLU A 1 290 ? -14.798 15.639 6.099 1.00 94.88 290 GLU A CA 1
ATOM 2310 C C . GLU A 1 290 ? -13.484 16.363 6.407 1.00 94.88 290 GLU A C 1
ATOM 2312 O O . GLU A 1 290 ? -12.411 15.772 6.298 1.00 94.88 290 GLU A O 1
ATOM 2317 N N . ALA A 1 291 ? -13.557 17.625 6.843 1.00 93.19 291 ALA A N 1
ATOM 2318 C CA . ALA A 1 291 ? -12.376 18.422 7.161 1.00 93.19 291 ALA A CA 1
ATOM 2319 C C . ALA A 1 291 ? -11.588 17.857 8.360 1.00 93.19 291 ALA A C 1
ATOM 2321 O O . ALA A 1 291 ? -10.362 17.710 8.293 1.00 93.19 291 ALA A O 1
ATOM 2322 N N . ALA A 1 292 ? -12.281 17.509 9.445 1.00 93.88 292 ALA A N 1
ATOM 2323 C CA . ALA A 1 292 ? -11.653 16.998 10.661 1.00 93.88 292 ALA A CA 1
ATOM 2324 C C . ALA A 1 292 ? -11.085 15.577 10.471 1.00 93.88 292 ALA A C 1
ATOM 2326 O O . ALA A 1 292 ? -9.926 15.317 10.801 1.00 93.88 292 ALA A O 1
ATOM 2327 N N . ALA A 1 293 ? -11.841 14.672 9.845 1.00 95.00 293 ALA A N 1
ATOM 2328 C CA . ALA A 1 293 ? -11.394 13.308 9.564 1.00 95.00 293 ALA A CA 1
ATOM 2329 C C . ALA A 1 293 ? -10.259 13.263 8.520 1.00 95.00 293 ALA A C 1
ATOM 2331 O O . ALA A 1 293 ? -9.376 12.406 8.607 1.00 95.00 293 ALA A O 1
ATOM 2332 N N . ALA A 1 294 ? -10.224 14.203 7.565 1.00 93.25 294 ALA A N 1
ATOM 2333 C CA . ALA A 1 294 ? -9.090 14.358 6.649 1.00 93.25 294 ALA A CA 1
ATOM 2334 C C . ALA A 1 294 ? -7.823 14.838 7.362 1.00 93.25 294 ALA A C 1
ATOM 2336 O O . ALA A 1 294 ? -6.716 14.417 7.015 1.00 93.25 294 ALA A O 1
ATOM 2337 N N . THR A 1 295 ? -7.977 15.699 8.369 1.00 92.69 295 THR A N 1
ATOM 2338 C CA . THR A 1 295 ? -6.862 16.153 9.209 1.00 92.69 295 THR A CA 1
ATOM 2339 C C . THR A 1 295 ? -6.266 14.975 9.981 1.00 92.69 295 THR A C 1
ATOM 2341 O O . THR A 1 295 ? -5.061 14.749 9.888 1.00 92.69 295 THR A O 1
ATOM 2344 N N . ARG A 1 296 ? -7.108 14.136 10.602 1.00 90.19 296 ARG A N 1
ATOM 2345 C CA . ARG A 1 296 ? -6.674 12.906 11.290 1.00 90.19 296 ARG A CA 1
ATOM 2346 C C . ARG A 1 296 ? -5.929 11.945 10.357 1.00 90.19 296 ARG A C 1
ATOM 2348 O O . ARG A 1 296 ? -4.884 11.418 10.728 1.00 90.19 296 ARG A O 1
ATOM 2355 N N . LEU A 1 297 ? -6.406 11.751 9.122 1.00 90.19 297 LEU A N 1
ATOM 2356 C CA . LEU A 1 297 ? -5.704 10.913 8.140 1.00 90.19 297 LEU A CA 1
ATOM 2357 C C . LEU A 1 297 ? -4.347 11.510 7.736 1.00 90.19 297 LEU A C 1
ATOM 2359 O O . LEU A 1 297 ? -3.374 10.776 7.563 1.00 90.19 297 LEU A O 1
ATOM 2363 N N . ARG A 1 298 ? -4.259 12.834 7.578 1.00 88.44 298 ARG A N 1
ATOM 2364 C CA . ARG A 1 298 ? -2.994 13.511 7.264 1.00 88.44 298 ARG A CA 1
ATOM 2365 C C . ARG A 1 298 ? -1.973 13.329 8.387 1.00 88.44 298 ARG A C 1
ATOM 2367 O O . ARG A 1 298 ? -0.815 13.037 8.095 1.00 88.44 298 ARG A O 1
ATOM 2374 N N . GLU A 1 299 ? -2.393 13.486 9.637 1.00 84.81 299 GLU A N 1
ATOM 2375 C CA . GLU A 1 299 ? -1.547 13.251 10.811 1.00 84.81 299 GLU A CA 1
ATOM 2376 C C . GLU A 1 299 ? -1.077 11.798 10.866 1.00 84.81 299 GLU A C 1
ATOM 2378 O O . GLU A 1 299 ? 0.121 11.546 10.981 1.00 84.81 299 GLU A O 1
ATOM 2383 N N . LEU A 1 300 ? -1.992 10.851 10.663 1.00 83.06 300 LEU A N 1
ATOM 2384 C CA . LEU A 1 300 ? -1.686 9.425 10.598 1.00 83.06 300 LEU A CA 1
ATOM 2385 C C . LEU A 1 300 ? -0.623 9.117 9.530 1.00 83.06 300 LEU A C 1
ATOM 2387 O O . LEU A 1 300 ? 0.421 8.546 9.831 1.00 83.06 300 LEU A O 1
ATOM 2391 N N . ARG A 1 301 ? -0.830 9.585 8.291 1.00 81.94 301 ARG A N 1
ATOM 2392 C CA . ARG A 1 301 ? 0.120 9.419 7.173 1.00 81.94 301 ARG A CA 1
ATOM 2393 C C . ARG A 1 301 ? 1.488 10.053 7.444 1.00 81.94 301 ARG A C 1
ATOM 2395 O O . ARG A 1 301 ? 2.478 9.592 6.889 1.00 81.94 301 ARG A O 1
ATOM 2402 N N . SER A 1 302 ? 1.556 11.096 8.273 1.00 75.25 302 SER A N 1
ATOM 2403 C CA . SER A 1 302 ? 2.822 11.750 8.636 1.00 75.25 302 SER A CA 1
ATOM 2404 C C . SER A 1 302 ? 3.676 10.933 9.612 1.00 75.25 302 SER A C 1
ATOM 2406 O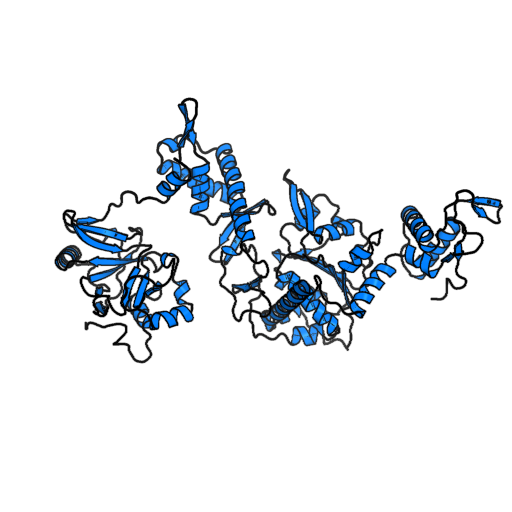 O . SER A 1 302 ? 4.884 11.140 9.686 1.00 75.25 302 SER A O 1
ATOM 2408 N N . GLN A 1 303 ? 3.057 10.002 10.340 1.00 71.44 303 GLN A N 1
ATOM 2409 C CA . GLN A 1 303 ? 3.709 9.184 11.366 1.00 71.44 303 GLN A CA 1
ATOM 2410 C C . GLN A 1 303 ? 4.144 7.808 10.842 1.00 71.44 303 GLN A C 1
ATOM 2412 O O . GLN A 1 303 ? 4.971 7.145 11.465 1.00 71.44 303 GLN A O 1
ATOM 2417 N N . ILE A 1 304 ? 3.604 7.369 9.702 1.00 66.06 304 ILE A N 1
ATOM 2418 C CA . ILE A 1 304 ? 3.876 6.053 9.123 1.00 66.06 304 ILE A CA 1
ATOM 2419 C C . ILE A 1 304 ? 5.131 6.106 8.236 1.00 66.06 304 ILE A C 1
ATOM 2421 O O . ILE A 1 304 ? 5.208 6.894 7.292 1.00 66.06 304 ILE A O 1
ATOM 2425 N N . GLN A 1 305 ? 6.090 5.205 8.473 1.00 64.44 305 GLN A N 1
ATOM 2426 C CA . GLN A 1 305 ? 7.090 4.868 7.456 1.00 64.44 305 GLN A CA 1
ATOM 2427 C C . GLN A 1 305 ? 6.435 4.010 6.371 1.00 64.44 305 GLN A C 1
ATOM 2429 O O . GLN A 1 305 ? 5.830 2.990 6.679 1.00 64.44 305 GLN A O 1
ATOM 2434 N N . TRP A 1 306 ? 6.558 4.419 5.108 1.00 65.19 306 TRP A N 1
ATOM 2435 C CA . TRP A 1 306 ? 5.806 3.851 3.981 1.00 65.19 306 TRP A CA 1
ATOM 2436 C C . TRP A 1 306 ? 6.214 2.424 3.613 1.00 65.19 306 TRP A C 1
ATOM 2438 O O . TRP A 1 306 ? 5.450 1.738 2.947 1.00 65.19 306 TRP A O 1
ATOM 2448 N N . HIS A 1 307 ? 7.385 1.965 4.054 1.00 84.31 307 HIS A N 1
ATOM 2449 C CA . HIS A 1 307 ? 7.939 0.680 3.647 1.00 84.31 307 HIS A CA 1
ATOM 2450 C C . HIS A 1 307 ? 7.331 -0.480 4.446 1.00 84.31 307 HIS A C 1
ATOM 2452 O O . HIS A 1 307 ? 7.942 -1.027 5.364 1.00 84.31 307 HIS A O 1
ATOM 2458 N N . PHE A 1 308 ? 6.102 -0.857 4.109 1.00 90.44 308 PHE A N 1
ATOM 2459 C CA . PHE A 1 308 ? 5.451 -2.059 4.624 1.00 90.44 308 PHE A CA 1
ATOM 2460 C C . PHE A 1 308 ? 4.564 -2.702 3.558 1.00 90.44 308 PHE A C 1
ATOM 2462 O O . PHE A 1 308 ? 4.180 -2.083 2.567 1.00 90.44 308 PHE A O 1
ATOM 2469 N N . TYR A 1 309 ? 4.202 -3.957 3.795 1.00 93.75 309 TYR A N 1
ATOM 2470 C CA . TYR A 1 309 ? 3.294 -4.722 2.956 1.00 93.75 309 TYR A CA 1
ATOM 2471 C C . TYR A 1 309 ? 2.172 -5.342 3.793 1.00 93.75 309 TYR A C 1
ATOM 2473 O O . TYR A 1 309 ? 2.424 -5.937 4.836 1.00 93.75 309 TYR A O 1
ATOM 2481 N N . ALA A 1 310 ? 0.926 -5.226 3.334 1.00 92.38 310 ALA A N 1
ATOM 2482 C CA . ALA A 1 310 ? -0.226 -5.853 3.978 1.00 92.38 310 ALA A CA 1
ATOM 2483 C C . ALA A 1 310 ? -0.432 -7.275 3.430 1.00 92.38 310 ALA A C 1
ATOM 2485 O O . ALA A 1 310 ? -1.087 -7.463 2.402 1.00 92.38 310 ALA A O 1
ATOM 2486 N N . ALA A 1 311 ? 0.142 -8.272 4.104 1.00 94.75 311 ALA A N 1
ATOM 2487 C CA . ALA A 1 311 ? -0.065 -9.689 3.807 1.00 94.75 311 ALA A CA 1
ATOM 2488 C C . ALA A 1 311 ? -1.385 -10.193 4.414 1.00 94.75 311 ALA A C 1
ATOM 2490 O O . ALA A 1 311 ? -1.974 -9.530 5.260 1.00 94.75 311 ALA A O 1
ATOM 2491 N N . LEU A 1 312 ? -1.841 -11.391 4.039 1.00 93.44 312 LEU A N 1
ATOM 2492 C CA . LEU A 1 312 ? -3.091 -11.970 4.558 1.00 93.44 312 LEU A CA 1
ATOM 2493 C C . LEU A 1 312 ? -3.109 -12.090 6.094 1.00 93.44 312 LEU A C 1
ATOM 2495 O O . LEU A 1 312 ? -4.150 -11.911 6.721 1.00 93.44 312 LEU A O 1
ATOM 2499 N N . ASN A 1 313 ? -1.959 -12.408 6.688 1.00 92.19 313 ASN A N 1
ATOM 2500 C CA . ASN A 1 313 ? -1.777 -12.691 8.113 1.00 92.19 313 ASN A CA 1
ATOM 2501 C C . ASN A 1 313 ? -1.160 -11.527 8.909 1.00 92.19 313 ASN A C 1
ATOM 2503 O O . ASN A 1 313 ? -0.751 -11.740 10.048 1.00 92.19 313 ASN A O 1
ATOM 2507 N N . GLY A 1 314 ? -1.074 -10.325 8.332 1.00 90.62 314 GLY A N 1
ATOM 2508 C CA . GLY A 1 314 ? -0.632 -9.127 9.044 1.00 90.62 314 GLY A CA 1
ATOM 2509 C C . GLY A 1 314 ? 0.215 -8.177 8.203 1.00 90.62 314 GLY A C 1
ATOM 2510 O O . GLY A 1 314 ? 0.345 -8.306 6.985 1.00 90.62 314 GLY A O 1
ATOM 2511 N N . ILE A 1 315 ? 0.802 -7.199 8.881 1.00 90.00 315 ILE A N 1
ATOM 2512 C CA . ILE A 1 315 ? 1.636 -6.155 8.292 1.00 90.00 315 ILE A CA 1
ATOM 2513 C C . ILE A 1 315 ? 3.088 -6.615 8.330 1.00 90.00 315 ILE A C 1
ATOM 2515 O O . ILE A 1 315 ? 3.609 -6.961 9.384 1.00 90.00 315 ILE A O 1
ATOM 2519 N N . VAL A 1 316 ? 3.763 -6.593 7.190 1.00 93.75 316 VAL A N 1
ATOM 2520 C CA . VAL A 1 316 ? 5.187 -6.905 7.075 1.00 93.75 316 VAL A CA 1
ATOM 2521 C C . VAL A 1 316 ? 5.944 -5.590 6.916 1.00 93.75 316 VAL A C 1
ATOM 2523 O O . VAL A 1 316 ? 5.889 -5.008 5.832 1.00 93.75 316 VAL A O 1
ATOM 2526 N N . PRO A 1 317 ? 6.628 -5.079 7.955 1.00 91.25 317 PRO A N 1
ATOM 2527 C CA . PRO A 1 317 ? 7.609 -4.016 7.772 1.00 91.25 317 PRO A CA 1
ATOM 2528 C C . PRO A 1 317 ? 8.681 -4.445 6.770 1.00 91.25 317 PRO A C 1
ATOM 2530 O O . PRO A 1 317 ? 9.207 -5.553 6.856 1.00 91.25 317 PRO A O 1
ATOM 2533 N N . VAL A 1 318 ? 9.012 -3.571 5.827 1.00 93.00 318 VAL A N 1
ATOM 2534 C CA . VAL A 1 318 ? 10.033 -3.804 4.801 1.00 93.00 318 VAL A CA 1
ATOM 2535 C C . VAL A 1 318 ? 11.127 -2.769 4.995 1.00 93.00 318 VAL A C 1
ATOM 2537 O O . VAL A 1 318 ? 11.211 -1.772 4.288 1.00 93.00 318 VAL A O 1
ATOM 2540 N N . ILE A 1 319 ? 11.934 -2.980 6.030 1.00 88.94 319 ILE A N 1
ATOM 2541 C CA . ILE A 1 319 ? 12.949 -2.027 6.472 1.00 88.94 319 ILE A CA 1
ATOM 2542 C C . ILE A 1 319 ? 14.317 -2.690 6.309 1.00 88.94 319 ILE A C 1
ATOM 2544 O O . ILE A 1 319 ? 14.557 -3.713 6.947 1.00 88.94 319 ILE A O 1
ATOM 2548 N N . PRO A 1 320 ? 15.222 -2.146 5.476 1.00 88.19 320 PRO A N 1
ATOM 2549 C CA . PRO A 1 320 ? 16.566 -2.691 5.347 1.00 88.19 320 PRO A CA 1
ATOM 2550 C C . PRO A 1 320 ? 17.308 -2.804 6.693 1.00 88.19 320 PRO A C 1
ATOM 2552 O O . PRO A 1 320 ? 17.113 -1.960 7.569 1.00 88.19 320 PRO A O 1
ATOM 2555 N N . PRO A 1 321 ? 18.202 -3.798 6.857 1.00 90.69 321 PRO A N 1
ATOM 2556 C CA . PRO A 1 321 ? 18.664 -4.739 5.833 1.00 90.69 321 PRO A CA 1
ATOM 2557 C C . PRO A 1 321 ? 17.887 -6.061 5.765 1.00 90.69 321 PRO A C 1
ATOM 2559 O O . PRO A 1 321 ? 18.174 -6.854 4.876 1.00 90.69 321 PRO A O 1
ATOM 2562 N N . ASP A 1 322 ? 16.931 -6.307 6.661 1.00 88.44 322 ASP A N 1
ATOM 2563 C CA . ASP A 1 322 ? 16.332 -7.630 6.846 1.00 88.44 322 ASP A CA 1
ATOM 2564 C C . ASP A 1 322 ? 14.804 -7.604 6.778 1.00 88.44 322 ASP A C 1
ATOM 2566 O O . ASP A 1 322 ? 14.149 -6.635 7.159 1.00 88.44 322 ASP A O 1
ATOM 2570 N N . LEU A 1 323 ? 14.216 -8.724 6.354 1.00 89.62 323 LEU A N 1
ATOM 2571 C CA . LEU A 1 323 ? 12.791 -8.971 6.563 1.00 89.62 323 LEU A CA 1
ATOM 2572 C C . LEU A 1 323 ? 12.517 -9.466 7.992 1.00 89.62 323 LEU A C 1
ATOM 2574 O O . LEU A 1 323 ? 13.329 -10.200 8.566 1.00 89.62 323 LEU A O 1
ATOM 2578 N N . PRO A 1 324 ? 11.354 -9.122 8.570 1.00 88.69 324 PRO A N 1
ATOM 2579 C CA . PRO A 1 324 ? 10.988 -9.588 9.897 1.00 88.69 324 PRO A CA 1
ATOM 2580 C C . PRO A 1 324 ? 10.738 -11.104 9.903 1.00 88.69 324 PRO A C 1
ATOM 2582 O O . PRO A 1 324 ? 10.346 -11.702 8.902 1.00 88.69 324 PRO A O 1
ATOM 2585 N N . GLN A 1 325 ? 10.911 -11.729 11.069 1.00 88.44 325 GLN A N 1
ATOM 2586 C CA . GLN A 1 325 ? 10.644 -13.163 11.264 1.00 88.44 325 GLN A CA 1
ATOM 2587 C C . GLN A 1 325 ? 9.152 -13.483 11.454 1.00 88.44 325 GLN A C 1
ATOM 2589 O O . GLN A 1 325 ? 8.764 -14.648 11.469 1.00 88.44 325 GLN A O 1
ATOM 2594 N N . ALA A 1 326 ? 8.309 -12.465 11.612 1.00 87.56 326 ALA A N 1
ATOM 2595 C CA . ALA A 1 326 ? 6.862 -12.586 11.728 1.00 87.56 326 ALA A CA 1
ATOM 2596 C C . ALA A 1 326 ? 6.200 -11.271 11.281 1.00 87.56 326 ALA A C 1
ATOM 2598 O O . ALA A 1 326 ? 6.820 -10.212 11.414 1.00 87.56 326 ALA A O 1
ATOM 2599 N N . PRO A 1 327 ? 4.963 -11.307 10.757 1.00 87.31 327 PRO A N 1
ATOM 2600 C CA . PRO A 1 327 ? 4.213 -10.084 10.523 1.00 87.31 327 PRO A CA 1
ATOM 2601 C C . PRO A 1 327 ? 3.763 -9.477 11.862 1.00 87.31 327 PRO A C 1
ATOM 2603 O O . PRO A 1 327 ? 3.575 -10.181 12.853 1.00 87.31 327 PRO A O 1
ATOM 2606 N N . ILE A 1 328 ? 3.556 -8.165 11.877 1.00 85.69 328 ILE A N 1
ATOM 2607 C CA . ILE A 1 328 ? 2.903 -7.442 12.969 1.00 85.69 328 ILE A CA 1
ATOM 2608 C C . ILE A 1 328 ? 1.385 -7.562 12.787 1.00 85.69 328 ILE A C 1
ATOM 2610 O O . ILE A 1 328 ? 0.888 -7.607 11.658 1.00 85.69 328 ILE A O 1
ATOM 2614 N N . ALA A 1 329 ? 0.635 -7.595 13.890 1.00 80.12 329 ALA A N 1
ATOM 2615 C CA . ALA A 1 329 ? -0.821 -7.548 13.842 1.00 80.12 329 ALA A CA 1
ATOM 2616 C C . ALA A 1 329 ? -1.319 -6.315 13.069 1.00 80.12 329 ALA A C 1
ATOM 2618 O O . ALA A 1 329 ? -0.694 -5.250 13.066 1.00 80.12 329 ALA A O 1
ATOM 2619 N N . PHE A 1 330 ? -2.469 -6.454 12.413 1.00 80.12 330 PHE A N 1
ATOM 2620 C CA . PHE A 1 330 ? -3.118 -5.308 11.796 1.00 80.12 330 PHE A CA 1
ATOM 2621 C C . PHE A 1 330 ? -3.448 -4.250 12.843 1.00 80.12 330 PHE A C 1
ATOM 2623 O O . PHE A 1 330 ? -3.937 -4.554 13.927 1.00 80.12 330 PHE A O 1
ATOM 2630 N N . HIS A 1 331 ? -3.202 -2.993 12.497 1.00 79.94 331 HIS A N 1
ATOM 2631 C CA . HIS A 1 331 ? -3.431 -1.883 13.401 1.00 79.94 331 HIS A CA 1
ATOM 2632 C C . HIS A 1 331 ? -3.960 -0.682 12.620 1.00 79.94 331 HIS A C 1
ATOM 2634 O O . HIS A 1 331 ? -3.414 -0.313 11.574 1.00 79.94 331 HIS A O 1
ATOM 2640 N N . ARG A 1 332 ? -4.994 -0.024 13.162 1.00 80.88 332 ARG A N 1
ATOM 2641 C CA . ARG A 1 332 ? -5.629 1.176 12.580 1.00 80.88 332 ARG A CA 1
ATOM 2642 C C . ARG A 1 332 ? -4.632 2.286 12.230 1.00 80.88 332 ARG A C 1
ATOM 2644 O O . ARG A 1 332 ? -4.862 3.049 11.296 1.00 80.88 332 ARG A O 1
ATOM 2651 N N . GLY A 1 333 ? -3.491 2.291 12.923 1.00 82.19 333 GLY A N 1
ATOM 2652 C CA . GLY A 1 333 ? -2.332 3.153 12.707 1.00 82.19 333 GLY A CA 1
ATOM 2653 C C . GLY A 1 333 ? -1.763 3.187 11.283 1.00 82.19 333 GLY A C 1
ATOM 2654 O O . GLY A 1 333 ? -1.126 4.170 10.947 1.00 82.19 333 GLY A O 1
ATOM 2655 N N . TYR A 1 334 ? -1.972 2.150 10.460 1.00 79.62 334 TYR A N 1
ATOM 2656 C CA . TYR A 1 334 ? -1.299 1.994 9.156 1.00 79.62 334 TYR A CA 1
ATOM 2657 C C . TYR A 1 334 ? -2.122 2.434 7.934 1.00 79.62 334 TYR A C 1
ATOM 2659 O O . TYR A 1 334 ? -1.621 2.364 6.816 1.00 79.62 334 TYR A O 1
ATOM 2667 N N . TYR A 1 335 ? -3.375 2.869 8.119 1.00 86.75 335 TYR A N 1
ATOM 2668 C CA . TYR A 1 335 ? -4.297 3.229 7.027 1.00 86.75 335 TYR A CA 1
ATOM 2669 C C . TYR A 1 335 ? -4.270 2.262 5.823 1.00 86.75 335 TYR A C 1
ATOM 2671 O O . TYR A 1 335 ? -4.032 2.637 4.676 1.00 86.75 335 TYR A O 1
ATOM 2679 N N . LEU A 1 336 ? -4.498 0.979 6.091 1.00 86.62 336 LEU A N 1
ATOM 2680 C CA . LEU A 1 336 ? -4.632 -0.045 5.059 1.00 86.62 336 LEU A CA 1
ATOM 2681 C C . LEU A 1 336 ? -6.072 -0.088 4.572 1.00 86.62 336 LEU A C 1
ATOM 2683 O O . LEU A 1 336 ? -6.938 -0.411 5.370 1.00 86.62 336 LEU A O 1
ATOM 2687 N N . THR A 1 337 ? -6.346 0.197 3.302 1.00 87.19 337 THR A N 1
ATOM 2688 C CA . THR A 1 337 ? -7.692 -0.005 2.727 1.00 87.19 337 THR A CA 1
ATOM 2689 C C . THR A 1 337 ? -7.849 -1.365 2.055 1.00 87.19 337 THR A C 1
ATOM 2691 O O . THR A 1 337 ? -8.956 -1.757 1.723 1.00 87.19 337 THR A O 1
ATOM 2694 N N . GLU A 1 338 ? -6.739 -2.072 1.841 1.00 85.75 338 GLU A N 1
ATOM 2695 C CA . GLU A 1 338 ? -6.664 -3.356 1.147 1.00 85.75 338 GLU A CA 1
ATOM 2696 C C . GLU A 1 338 ? -5.545 -4.208 1.767 1.00 85.75 338 GLU A C 1
ATOM 2698 O O . GLU A 1 338 ? -4.577 -3.671 2.319 1.00 85.75 338 GLU A O 1
ATOM 2703 N N . LYS A 1 339 ? -5.649 -5.533 1.632 1.00 87.88 339 LYS A N 1
ATOM 2704 C CA . LYS A 1 339 ? -4.593 -6.499 1.983 1.00 87.88 339 LYS A CA 1
ATOM 2705 C C . LYS A 1 339 ? -4.497 -7.595 0.923 1.00 87.88 339 LYS A C 1
ATOM 2707 O O . LYS A 1 339 ? -5.459 -7.881 0.215 1.00 87.88 339 LYS A O 1
ATOM 2712 N N . SER A 1 340 ? -3.329 -8.210 0.814 1.00 90.31 340 SER A N 1
ATOM 2713 C CA . SER A 1 340 ? -3.086 -9.319 -0.105 1.00 90.31 340 SER A CA 1
ATOM 2714 C C . SER A 1 340 ? -3.806 -10.597 0.323 1.00 90.31 340 SER A C 1
ATOM 2716 O O . SER A 1 340 ? -3.992 -10.860 1.510 1.00 90.31 340 SER A O 1
ATOM 2718 N N . ALA A 1 341 ? -4.137 -11.442 -0.655 1.00 90.38 341 ALA A N 1
ATOM 2719 C CA . ALA A 1 341 ? -4.634 -12.797 -0.415 1.00 90.38 341 ALA A CA 1
ATOM 2720 C C . ALA A 1 341 ? -3.517 -13.787 -0.023 1.00 90.38 341 ALA A C 1
ATOM 2722 O O . ALA A 1 341 ? -3.797 -14.949 0.267 1.00 90.38 341 ALA A O 1
ATOM 2723 N N . ILE A 1 342 ? -2.254 -13.352 -0.035 1.00 95.88 342 ILE A N 1
ATOM 2724 C CA . ILE A 1 342 ? -1.085 -14.187 0.246 1.00 95.88 342 ILE A CA 1
ATOM 2725 C C . ILE A 1 342 ? -0.559 -13.901 1.651 1.00 95.88 342 ILE A C 1
ATOM 2727 O O . ILE A 1 342 ? -0.318 -12.751 2.019 1.00 95.88 342 ILE A O 1
ATOM 2731 N N . ALA A 1 343 ? -0.376 -14.960 2.439 1.00 95.69 343 ALA A N 1
ATOM 2732 C CA . ALA A 1 343 ? 0.232 -14.879 3.760 1.00 95.69 343 ALA A CA 1
ATOM 2733 C C . ALA A 1 343 ? 1.756 -14.731 3.661 1.00 95.69 343 ALA A C 1
ATOM 2735 O O . ALA A 1 343 ? 2.406 -15.359 2.823 1.00 95.69 343 ALA A O 1
ATOM 2736 N N . PHE A 1 344 ? 2.327 -13.935 4.558 1.00 96.62 344 PHE A N 1
ATOM 2737 C CA . PHE A 1 344 ? 3.764 -13.859 4.762 1.00 96.62 344 PHE A CA 1
ATOM 2738 C C . PHE A 1 344 ? 4.247 -15.107 5.503 1.00 96.62 344 PHE A C 1
ATOM 2740 O O . PHE A 1 344 ? 3.733 -15.438 6.575 1.00 96.62 344 PHE A O 1
ATOM 2747 N N . ALA A 1 345 ? 5.225 -15.800 4.920 1.00 95.75 345 ALA A N 1
ATOM 2748 C CA . ALA A 1 345 ? 5.755 -17.060 5.432 1.00 95.75 345 ALA A CA 1
ATOM 2749 C C . ALA A 1 345 ? 7.286 -17.071 5.279 1.00 95.75 345 ALA A C 1
ATOM 2751 O O . ALA A 1 345 ? 7.779 -17.591 4.280 1.00 95.75 345 ALA A O 1
ATOM 2752 N N . PRO A 1 346 ? 8.057 -16.506 6.227 1.00 90.25 346 PRO A N 1
ATOM 2753 C CA . PRO A 1 346 ? 9.444 -16.043 6.029 1.00 90.25 346 PRO A CA 1
ATOM 2754 C C . PRO A 1 346 ? 10.440 -17.108 5.547 1.00 90.25 346 PRO A C 1
ATOM 2756 O O . PRO A 1 346 ? 11.445 -16.776 4.926 1.00 90.25 346 PRO A O 1
ATOM 2759 N N . SER A 1 347 ? 10.169 -18.391 5.797 1.00 91.25 347 SER A N 1
ATOM 2760 C CA . SER A 1 347 ? 11.047 -19.505 5.408 1.00 91.25 347 SER A CA 1
ATOM 2761 C C . SER A 1 347 ? 10.525 -20.333 4.229 1.00 91.25 347 SER A C 1
ATOM 2763 O O . SER A 1 347 ? 11.126 -21.353 3.893 1.00 91.25 347 SER A O 1
ATOM 2765 N N . GLN A 1 348 ? 9.404 -19.951 3.610 1.00 96.81 348 GLN A N 1
ATOM 2766 C CA . GLN A 1 348 ? 8.850 -20.697 2.482 1.00 96.81 348 GLN A CA 1
ATOM 2767 C C . GLN A 1 348 ? 9.713 -20.479 1.225 1.00 96.81 348 GLN A C 1
ATOM 2769 O O . GLN A 1 348 ? 9.952 -19.330 0.848 1.00 96.81 348 GLN A O 1
ATOM 2774 N N . PRO A 1 349 ? 10.183 -21.546 0.555 1.00 96.81 349 PRO A N 1
ATOM 2775 C CA . PRO A 1 349 ? 10.921 -21.422 -0.695 1.00 96.81 349 PRO A CA 1
ATOM 2776 C C . PRO A 1 349 ? 9.967 -21.311 -1.901 1.00 96.81 349 PRO A C 1
ATOM 2778 O O . PRO A 1 349 ? 8.796 -21.681 -1.815 1.00 96.81 349 PRO A O 1
ATOM 2781 N N . CYS A 1 350 ? 10.478 -20.835 -3.040 1.00 98.12 350 CYS A N 1
ATOM 2782 C CA . CYS A 1 350 ? 9.742 -20.743 -4.311 1.00 98.12 350 CYS A CA 1
ATOM 2783 C C . CYS A 1 350 ? 10.529 -21.329 -5.513 1.00 98.12 350 CYS A C 1
ATOM 2785 O O . CYS A 1 350 ? 10.807 -20.636 -6.499 1.00 98.12 350 CYS A O 1
ATOM 2787 N N . PRO A 1 351 ? 10.980 -22.599 -5.426 1.00 97.62 351 PRO A N 1
ATOM 2788 C CA . PRO A 1 351 ? 11.885 -23.192 -6.408 1.00 97.62 351 PRO A CA 1
ATOM 2789 C C . PRO A 1 351 ? 11.267 -23.346 -7.799 1.00 97.62 351 PRO A C 1
ATOM 2791 O O . PRO A 1 351 ? 11.994 -23.232 -8.784 1.00 97.62 351 PRO A O 1
ATOM 2794 N N . ARG A 1 352 ? 9.957 -23.592 -7.915 1.00 96.44 352 ARG A N 1
ATOM 2795 C CA . ARG A 1 352 ? 9.292 -23.738 -9.216 1.00 96.44 352 ARG A CA 1
ATOM 2796 C C . ARG A 1 352 ? 9.051 -22.380 -9.857 1.00 96.44 352 ARG A C 1
ATOM 2798 O O . ARG A 1 352 ? 9.255 -22.233 -11.058 1.00 96.44 352 ARG A O 1
ATOM 2805 N N . PHE A 1 353 ? 8.695 -21.367 -9.071 1.00 97.50 353 PHE A N 1
ATOM 2806 C CA . PHE A 1 353 ? 8.620 -19.991 -9.554 1.00 97.50 353 PHE A CA 1
ATOM 2807 C C . PHE A 1 353 ? 9.961 -19.529 -10.144 1.00 97.50 353 PHE A C 1
ATOM 2809 O O . PHE A 1 353 ? 10.003 -19.015 -11.259 1.00 97.50 353 PHE A O 1
ATOM 2816 N N . LEU A 1 354 ? 11.076 -19.770 -9.454 1.00 97.06 354 LEU A N 1
ATOM 2817 C CA . LEU A 1 354 ? 12.389 -19.397 -9.982 1.00 97.06 354 LEU A CA 1
ATOM 2818 C C . LEU A 1 354 ? 12.822 -20.309 -11.138 1.00 97.06 354 LEU A C 1
ATOM 2820 O O . LEU A 1 354 ? 13.089 -19.825 -12.234 1.00 97.06 354 LEU A O 1
ATOM 2824 N N . GLY A 1 355 ? 12.848 -21.623 -10.916 1.00 93.69 355 GLY A N 1
ATOM 2825 C CA . GLY A 1 355 ? 13.453 -22.586 -11.836 1.00 93.69 355 GLY A CA 1
ATOM 2826 C C . GLY A 1 355 ? 12.595 -22.981 -13.040 1.00 93.69 355 GLY A C 1
ATOM 2827 O O . GLY A 1 355 ? 13.148 -23.252 -14.102 1.00 93.69 355 GLY A O 1
ATOM 2828 N N . GLU A 1 356 ? 11.264 -23.020 -12.913 1.00 93.12 356 GLU A N 1
ATOM 2829 C CA . GLU A 1 356 ? 10.361 -23.405 -14.013 1.00 93.12 356 GLU A CA 1
ATOM 2830 C C . GLU A 1 356 ? 9.759 -22.191 -14.744 1.00 93.12 356 GLU A C 1
ATOM 2832 O O . GLU A 1 356 ? 9.451 -22.309 -15.932 1.00 93.12 356 GLU A O 1
ATOM 2837 N N . LEU A 1 357 ? 9.570 -21.043 -14.071 1.00 93.69 357 LEU A N 1
ATOM 2838 C CA . LEU A 1 357 ? 8.954 -19.852 -14.681 1.00 93.69 357 LEU A CA 1
ATOM 2839 C C . LEU A 1 357 ? 9.968 -18.788 -15.126 1.00 93.69 357 LEU A C 1
ATOM 2841 O O . LEU A 1 357 ? 9.801 -18.276 -16.230 1.00 93.69 357 LEU A O 1
ATOM 2845 N N . LEU A 1 358 ? 10.971 -18.434 -14.310 1.00 95.25 358 LEU A N 1
ATOM 2846 C CA . LEU A 1 358 ? 11.860 -17.294 -14.597 1.00 95.25 358 LEU A CA 1
ATOM 2847 C C . LEU A 1 358 ? 13.188 -17.684 -15.264 1.00 95.25 358 LEU A C 1
ATOM 2849 O O . LEU A 1 358 ? 13.499 -17.167 -16.332 1.00 95.25 358 LEU A O 1
ATOM 2853 N N . THR A 1 359 ? 13.954 -18.615 -14.690 1.00 94.38 359 THR A N 1
ATOM 2854 C CA . THR A 1 359 ? 15.267 -19.043 -15.220 1.00 94.38 359 THR A CA 1
ATOM 2855 C C . THR A 1 359 ? 15.249 -19.512 -16.685 1.00 94.38 359 THR A C 1
ATOM 2857 O O . THR A 1 359 ? 16.207 -19.225 -17.399 1.00 94.38 359 THR A O 1
ATOM 2860 N N . PRO A 1 360 ? 14.197 -20.182 -17.202 1.00 91.81 360 PRO A N 1
ATOM 2861 C CA . PRO A 1 360 ? 14.166 -20.586 -18.612 1.00 91.81 360 PRO A CA 1
ATOM 2862 C C . PRO A 1 360 ? 13.986 -19.432 -19.612 1.00 91.81 360 PRO A C 1
ATOM 2864 O O . PRO A 1 360 ? 14.051 -19.669 -20.823 1.00 91.81 360 PRO A O 1
ATOM 2867 N N . VAL A 1 361 ? 13.666 -18.220 -19.136 1.00 92.62 361 VAL A N 1
ATOM 2868 C CA . VAL A 1 361 ? 13.269 -17.084 -19.987 1.00 92.62 361 VAL A CA 1
ATOM 2869 C C . VAL A 1 361 ? 13.959 -15.758 -19.664 1.00 92.62 361 VAL A C 1
ATOM 2871 O O . VAL A 1 361 ? 13.727 -14.782 -20.370 1.00 92.62 361 VAL A O 1
ATOM 2874 N N . LEU A 1 362 ? 14.751 -15.692 -18.595 1.00 94.31 362 LEU A N 1
ATOM 2875 C CA . LEU A 1 362 ? 15.495 -14.504 -18.184 1.00 94.31 362 LEU A CA 1
ATOM 2876 C C . LEU A 1 362 ? 16.880 -14.901 -17.681 1.00 94.31 362 LEU A C 1
ATOM 2878 O O . LEU A 1 362 ? 17.031 -15.901 -16.974 1.00 94.31 362 LEU A O 1
ATOM 2882 N N . ASP A 1 363 ? 17.864 -14.061 -17.982 1.00 94.81 363 ASP A N 1
ATOM 2883 C CA . ASP A 1 363 ? 19.205 -14.174 -17.419 1.00 94.81 363 ASP A CA 1
ATOM 2884 C C . ASP A 1 363 ? 19.237 -13.737 -15.941 1.00 94.81 363 ASP A C 1
ATOM 2886 O O . ASP A 1 363 ? 18.374 -12.966 -15.501 1.00 94.81 363 ASP A O 1
ATOM 2890 N N . PRO A 1 364 ? 20.230 -14.189 -15.147 1.00 96.19 364 PRO A N 1
ATOM 2891 C CA . PRO A 1 364 ? 20.302 -13.892 -13.715 1.00 96.19 364 PRO A CA 1
ATOM 2892 C C . PRO A 1 364 ? 20.209 -12.398 -13.368 1.00 96.19 364 PRO A C 1
ATOM 2894 O O . PRO A 1 364 ? 19.470 -12.030 -12.455 1.00 96.19 364 PRO A O 1
ATOM 2897 N N . ASP A 1 365 ? 20.889 -11.529 -14.120 1.00 97.50 365 ASP A N 1
ATOM 2898 C CA . ASP A 1 365 ? 20.875 -10.078 -13.880 1.00 97.50 365 ASP A CA 1
ATOM 2899 C C . ASP A 1 365 ? 19.485 -9.461 -14.103 1.00 97.50 365 ASP A C 1
ATOM 2901 O O . ASP A 1 365 ? 19.074 -8.545 -13.381 1.00 97.50 365 ASP A O 1
ATOM 2905 N N . ASP A 1 366 ? 18.725 -9.983 -15.070 1.00 97.88 366 ASP A N 1
ATOM 2906 C CA . ASP A 1 366 ? 17.356 -9.552 -15.351 1.00 97.88 366 ASP A CA 1
ATOM 2907 C C . ASP A 1 366 ? 16.361 -10.115 -14.326 1.00 97.88 366 ASP A C 1
ATOM 2909 O O . ASP A 1 366 ? 15.426 -9.414 -13.938 1.00 97.88 366 ASP A O 1
ATOM 2913 N N . ILE A 1 367 ? 16.589 -11.326 -13.804 1.00 98.31 367 ILE A N 1
ATOM 2914 C CA . ILE A 1 367 ? 15.835 -11.867 -12.660 1.00 98.31 367 ILE A CA 1
ATOM 2915 C C . ILE A 1 367 ? 16.042 -10.984 -11.423 1.00 98.31 367 ILE A C 1
ATOM 2917 O O . ILE A 1 367 ? 15.070 -10.629 -10.755 1.00 98.31 367 ILE A O 1
ATOM 2921 N N . HIS A 1 368 ? 17.280 -10.571 -11.139 1.00 98.25 368 HIS A N 1
ATOM 2922 C CA . HIS A 1 368 ? 17.583 -9.666 -10.028 1.00 98.25 368 HIS A CA 1
ATOM 2923 C C . HIS A 1 368 ? 16.984 -8.267 -10.221 1.00 98.25 368 HIS A C 1
ATOM 2925 O O . HIS A 1 368 ? 16.515 -7.652 -9.260 1.00 98.25 368 HIS A O 1
ATOM 2931 N N . LEU A 1 369 ? 16.971 -7.733 -11.445 1.00 98.50 369 LEU A N 1
ATOM 2932 C CA . LEU A 1 369 ? 16.296 -6.465 -11.733 1.00 98.50 369 LEU A CA 1
ATOM 2933 C C . LEU A 1 369 ? 14.772 -6.582 -11.588 1.00 98.50 369 LEU A C 1
ATOM 2935 O O . LEU A 1 369 ? 14.159 -5.705 -10.980 1.00 98.50 369 LEU A O 1
ATOM 2939 N N . LEU A 1 370 ? 14.174 -7.676 -12.075 1.00 98.50 370 LEU A N 1
ATOM 2940 C CA . LEU A 1 370 ? 12.749 -7.978 -11.918 1.00 98.50 370 LEU A CA 1
ATOM 2941 C C . LEU A 1 370 ? 12.357 -8.045 -10.437 1.00 98.50 370 LEU A C 1
ATOM 2943 O O . LEU A 1 370 ? 11.376 -7.413 -10.043 1.00 98.50 370 LEU A O 1
ATOM 2947 N N . GLN A 1 371 ? 13.149 -8.756 -9.627 1.00 98.50 371 GLN A N 1
ATOM 2948 C CA . GLN A 1 371 ? 12.962 -8.896 -8.182 1.00 98.50 371 GLN A CA 1
ATOM 2949 C C . GLN A 1 371 ? 12.871 -7.534 -7.493 1.00 98.50 371 GLN A C 1
ATOM 2951 O O . GLN A 1 371 ? 11.919 -7.264 -6.761 1.00 98.50 371 GLN A O 1
ATOM 2956 N N . ARG A 1 372 ? 13.851 -6.662 -7.759 1.00 97.81 372 ARG A N 1
ATOM 2957 C CA . ARG A 1 372 ? 13.962 -5.329 -7.155 1.00 97.81 372 ARG A CA 1
ATOM 2958 C C . ARG A 1 372 ? 12.835 -4.407 -7.598 1.00 97.81 372 ARG A C 1
ATOM 2960 O O . ARG A 1 372 ? 12.112 -3.871 -6.760 1.00 97.81 372 ARG A O 1
ATOM 2967 N N . VAL A 1 373 ? 12.634 -4.263 -8.911 1.00 97.44 373 VAL A N 1
ATOM 2968 C CA . VAL A 1 373 ? 11.635 -3.326 -9.442 1.00 97.44 373 VAL A CA 1
ATOM 2969 C C . VAL A 1 373 ? 10.210 -3.754 -9.088 1.00 97.44 373 VAL A C 1
ATOM 2971 O O . VAL A 1 373 ? 9.412 -2.911 -8.696 1.00 97.44 373 VAL A O 1
ATOM 2974 N N . CYS A 1 374 ? 9.888 -5.053 -9.150 1.00 97.69 374 CYS A N 1
ATOM 2975 C CA . CYS A 1 374 ? 8.560 -5.551 -8.779 1.00 97.69 374 CYS A CA 1
ATOM 2976 C C . CYS A 1 374 ? 8.376 -5.661 -7.259 1.00 97.69 374 CYS A C 1
ATOM 2978 O O . CYS A 1 374 ? 7.242 -5.627 -6.791 1.00 97.69 374 CYS A O 1
ATOM 2980 N N . GLY A 1 375 ? 9.459 -5.735 -6.481 1.00 97.06 375 GLY A N 1
ATOM 2981 C CA . GLY A 1 375 ? 9.421 -5.587 -5.028 1.00 97.06 375 GLY A CA 1
ATOM 2982 C C . GLY A 1 375 ? 8.934 -4.203 -4.597 1.00 97.06 375 GLY A C 1
ATOM 2983 O O . GLY A 1 375 ? 8.045 -4.101 -3.752 1.00 97.06 375 GLY A O 1
ATOM 2984 N N . LEU A 1 376 ? 9.434 -3.137 -5.236 1.00 95.19 376 LEU A N 1
ATOM 2985 C CA . LEU A 1 376 ? 8.982 -1.762 -4.972 1.00 95.19 376 LEU A CA 1
ATOM 2986 C C . LEU A 1 376 ? 7.486 -1.557 -5.256 1.00 95.19 376 LEU A C 1
ATOM 2988 O O . LEU A 1 376 ? 6.831 -0.790 -4.552 1.00 95.19 376 LEU A O 1
ATOM 2992 N N . VAL A 1 377 ? 6.925 -2.284 -6.231 1.00 95.19 377 VAL A N 1
ATOM 2993 C CA . VAL A 1 377 ? 5.481 -2.259 -6.536 1.00 95.19 377 VAL A CA 1
ATOM 2994 C C . VAL A 1 377 ? 4.638 -2.684 -5.329 1.00 95.19 377 VAL A C 1
ATOM 2996 O O . VAL A 1 377 ? 3.488 -2.266 -5.209 1.00 95.19 377 VAL A O 1
ATOM 2999 N N . LEU A 1 378 ? 5.179 -3.504 -4.424 1.00 94.38 378 LEU A N 1
ATOM 3000 C CA . LEU A 1 378 ? 4.440 -4.020 -3.272 1.00 94.38 378 LEU A CA 1
ATOM 3001 C C . LEU A 1 378 ? 4.392 -3.043 -2.091 1.00 94.38 378 LEU A C 1
ATOM 3003 O O . LEU A 1 378 ? 3.421 -3.074 -1.336 1.00 94.38 378 LEU A O 1
ATOM 3007 N N . ILE A 1 379 ? 5.408 -2.191 -1.925 1.00 90.25 379 ILE A N 1
ATOM 3008 C CA . ILE A 1 379 ? 5.685 -1.525 -0.640 1.00 90.25 379 ILE A CA 1
ATOM 3009 C C . ILE A 1 379 ? 5.515 -0.006 -0.648 1.00 90.25 379 ILE A C 1
ATOM 3011 O O . ILE A 1 379 ? 5.809 0.633 0.355 1.00 90.25 379 ILE A O 1
ATOM 3015 N N . GLY A 1 380 ? 5.088 0.608 -1.753 1.00 82.19 380 GLY A N 1
ATOM 3016 C CA . GLY A 1 380 ? 4.981 2.064 -1.777 1.00 82.19 380 GLY A CA 1
ATOM 3017 C C . GLY A 1 380 ? 4.620 2.693 -3.121 1.00 82.19 380 GLY A C 1
ATOM 3018 O O . GLY A 1 380 ? 4.347 1.984 -4.096 1.00 82.19 380 GLY A O 1
ATOM 3019 N N . PRO A 1 381 ? 4.586 4.037 -3.164 1.00 86.06 381 PRO A N 1
ATOM 3020 C CA . PRO A 1 381 ? 4.414 4.802 -4.397 1.00 86.06 381 PRO A CA 1
ATOM 3021 C C . PRO A 1 381 ? 5.581 4.589 -5.375 1.00 86.06 381 PRO A C 1
ATOM 3023 O O . PRO A 1 381 ? 6.679 4.183 -4.996 1.00 86.06 381 PRO A O 1
ATOM 3026 N N . ASN A 1 382 ? 5.352 4.878 -6.655 1.00 92.00 382 ASN A N 1
ATOM 3027 C CA . ASN A 1 382 ? 6.375 4.799 -7.700 1.00 92.00 382 ASN A CA 1
ATOM 3028 C C . ASN A 1 382 ? 7.293 6.038 -7.709 1.00 92.00 382 ASN A C 1
ATOM 3030 O O . ASN A 1 382 ? 7.321 6.798 -8.678 1.00 92.00 382 ASN A O 1
ATOM 3034 N N . ASP A 1 383 ? 8.054 6.249 -6.634 1.00 87.50 383 ASP A N 1
ATOM 3035 C CA . ASP A 1 383 ? 8.913 7.436 -6.482 1.00 87.50 383 ASP A CA 1
ATOM 3036 C C . ASP A 1 383 ? 10.053 7.488 -7.514 1.00 87.50 383 ASP A C 1
ATOM 3038 O O . ASP A 1 383 ? 10.469 8.567 -7.939 1.00 87.50 383 ASP A O 1
ATOM 3042 N N . LEU A 1 384 ? 10.508 6.323 -7.991 1.00 90.94 384 LEU A N 1
ATOM 3043 C CA . LEU A 1 384 ? 11.502 6.212 -9.066 1.00 90.94 384 LEU A CA 1
ATOM 3044 C C . LEU A 1 384 ? 10.925 6.418 -10.473 1.00 90.94 384 LEU A C 1
ATOM 3046 O O . LEU A 1 384 ? 11.677 6.448 -11.450 1.00 90.94 384 LEU A O 1
ATOM 3050 N N . GLN A 1 385 ? 9.602 6.545 -10.594 1.00 93.31 385 GLN A N 1
ATOM 3051 C CA . GLN A 1 385 ? 8.891 6.753 -11.856 1.00 93.31 385 GLN A CA 1
ATOM 3052 C C . GLN A 1 385 ? 9.150 5.663 -12.906 1.00 93.31 385 GLN A C 1
ATOM 3054 O O . GLN A 1 385 ? 9.106 5.931 -14.114 1.00 93.31 385 GLN A O 1
ATOM 3059 N N . LYS A 1 386 ? 9.450 4.433 -12.471 1.00 93.50 386 LYS A N 1
ATOM 3060 C CA . LYS A 1 386 ? 9.811 3.346 -13.385 1.00 93.50 386 LYS A CA 1
ATOM 3061 C C . LYS A 1 386 ? 8.571 2.782 -14.085 1.00 93.50 386 LYS A C 1
ATOM 3063 O O . LYS A 1 386 ? 7.480 2.711 -13.518 1.00 93.50 386 LYS A O 1
ATOM 3068 N N . ILE A 1 387 ? 8.754 2.380 -15.338 1.00 95.25 387 ILE A N 1
ATOM 3069 C CA . ILE A 1 387 ? 7.783 1.720 -16.209 1.00 95.25 387 ILE A CA 1
ATOM 3070 C C . ILE A 1 387 ? 8.438 0.427 -16.684 1.00 95.25 387 ILE A C 1
ATOM 3072 O O . ILE A 1 387 ? 9.424 0.456 -17.425 1.00 95.25 387 ILE A O 1
ATOM 3076 N N . VAL A 1 388 ? 7.888 -0.706 -16.261 1.00 97.62 388 VAL A N 1
ATOM 3077 C CA . VAL A 1 388 ? 8.453 -2.025 -16.545 1.00 97.62 388 VAL A CA 1
ATOM 3078 C C . VAL A 1 388 ? 7.835 -2.588 -17.819 1.00 97.62 388 VAL A C 1
ATOM 3080 O O . VAL A 1 388 ? 6.615 -2.707 -17.930 1.00 97.62 388 VAL A O 1
ATOM 3083 N N . LEU A 1 389 ? 8.676 -2.957 -18.779 1.00 97.56 389 LEU A N 1
ATOM 3084 C CA . LEU A 1 389 ? 8.293 -3.619 -20.018 1.00 97.56 389 LEU A CA 1
ATOM 3085 C C . LEU A 1 389 ? 8.746 -5.080 -19.960 1.00 97.56 389 LEU A C 1
ATOM 3087 O O . LEU A 1 389 ? 9.941 -5.361 -19.903 1.00 97.56 389 LEU A O 1
ATOM 3091 N N . LEU A 1 390 ? 7.785 -6.000 -19.986 1.00 97.19 390 LEU A N 1
ATOM 3092 C CA . LEU A 1 390 ? 8.014 -7.436 -20.112 1.00 97.19 390 LEU A CA 1
ATOM 3093 C C . LEU A 1 390 ? 7.774 -7.823 -21.572 1.00 97.19 390 LEU A C 1
ATOM 3095 O O . LEU A 1 390 ? 6.633 -7.884 -22.041 1.00 97.19 390 LEU A O 1
ATOM 3099 N N . GLU A 1 391 ? 8.843 -8.072 -22.313 1.00 94.94 391 GLU A N 1
ATOM 3100 C CA . GLU A 1 391 ? 8.782 -8.262 -23.764 1.00 94.94 391 GLU A CA 1
ATOM 3101 C C . GLU A 1 391 ? 9.300 -9.634 -24.165 1.00 94.94 391 GLU A C 1
ATOM 3103 O O . GLU A 1 391 ? 10.083 -10.233 -23.450 1.00 94.94 391 GLU A O 1
ATOM 3108 N N . GLY A 1 392 ? 8.857 -10.163 -25.298 1.00 89.75 392 GLY A N 1
ATOM 3109 C CA . GLY A 1 392 ? 9.414 -11.388 -25.876 1.00 89.75 392 GLY A CA 1
ATOM 3110 C C . GLY A 1 392 ? 8.335 -12.243 -26.515 1.00 89.75 392 GLY A C 1
ATOM 3111 O O . GLY A 1 392 ? 7.154 -11.943 -26.387 1.00 89.75 392 GLY A O 1
ATOM 3112 N N . SER A 1 393 ? 8.711 -13.334 -27.172 1.00 85.44 393 SER A N 1
ATOM 3113 C CA . SER A 1 393 ? 7.752 -14.182 -27.896 1.00 85.44 393 SER A CA 1
ATOM 3114 C C . SER A 1 393 ? 6.603 -14.723 -27.023 1.00 85.44 393 SER A C 1
ATOM 3116 O O . SER A 1 393 ? 6.668 -14.745 -25.790 1.00 85.44 393 SER A O 1
ATOM 3118 N N . GLY A 1 394 ? 5.516 -15.165 -27.658 1.00 83.19 394 GLY A N 1
ATOM 3119 C CA . GLY A 1 394 ? 4.417 -15.822 -26.950 1.00 83.19 394 GLY A CA 1
ATOM 3120 C C . GLY A 1 394 ? 4.874 -17.099 -26.231 1.00 83.19 394 GLY A C 1
ATOM 3121 O O . GLY A 1 394 ? 5.859 -17.727 -26.609 1.00 83.19 394 GLY A O 1
ATOM 312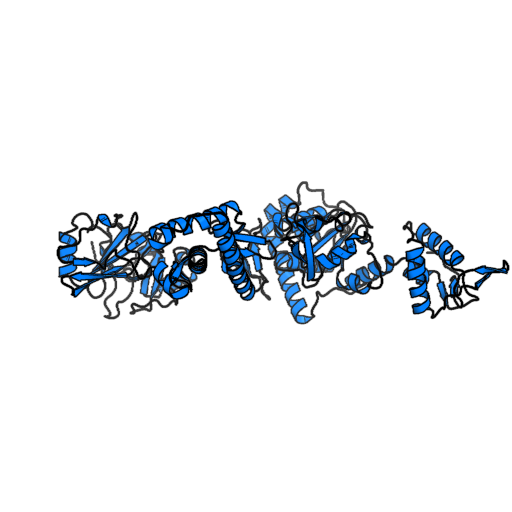2 N N . LEU A 1 395 ? 4.120 -17.525 -25.211 1.00 81.81 395 LEU A N 1
ATOM 3123 C CA . LEU A 1 395 ? 4.398 -18.752 -24.443 1.00 81.81 395 LEU A CA 1
ATOM 3124 C C . LEU A 1 395 ? 5.748 -18.733 -23.692 1.00 81.81 395 LEU A C 1
ATOM 3126 O O . LEU A 1 395 ? 6.432 -19.758 -23.634 1.00 81.81 395 LEU A O 1
ATOM 3130 N N . THR A 1 396 ? 6.108 -17.584 -23.110 1.00 87.00 396 THR A N 1
ATOM 3131 C CA . THR A 1 396 ? 7.290 -17.412 -22.235 1.00 87.00 396 THR A CA 1
ATOM 3132 C C . THR A 1 396 ? 6.939 -17.077 -20.782 1.00 87.00 396 THR A C 1
ATOM 3134 O O . THR A 1 396 ? 7.787 -16.646 -20.023 1.00 87.00 396 THR A O 1
ATOM 3137 N N . GLY A 1 397 ? 5.679 -17.243 -20.366 1.00 90.19 397 GLY A N 1
ATOM 3138 C CA . GLY A 1 397 ? 5.292 -17.071 -18.959 1.00 90.19 397 GLY A CA 1
ATOM 3139 C C . GLY A 1 397 ? 4.985 -15.636 -18.509 1.00 90.19 397 GLY A C 1
ATOM 3140 O O . GLY A 1 397 ? 4.487 -15.471 -17.403 1.00 90.19 397 GLY A O 1
ATOM 3141 N N . LYS A 1 398 ? 5.142 -14.611 -19.363 1.00 94.38 398 LYS A N 1
ATOM 3142 C CA . LYS A 1 398 ? 4.789 -13.204 -19.047 1.00 94.38 398 LYS A CA 1
ATOM 3143 C C . LYS A 1 398 ? 3.401 -13.034 -18.418 1.00 94.38 398 LYS A C 1
ATOM 3145 O O . LYS A 1 398 ? 3.255 -12.370 -17.399 1.00 94.38 398 LYS A O 1
ATOM 3150 N N . SER A 1 399 ? 2.373 -13.651 -19.008 1.00 92.81 399 SER A N 1
ATOM 3151 C CA . SER A 1 399 ? 0.999 -13.564 -18.491 1.00 92.81 399 SER A CA 1
ATOM 3152 C C . SER A 1 399 ? 0.829 -14.281 -17.149 1.00 92.81 399 SER A C 1
ATOM 3154 O O . SER A 1 399 ? 0.056 -13.816 -16.322 1.00 92.81 399 SER A O 1
ATOM 3156 N N . ILE A 1 400 ? 1.558 -15.382 -16.927 1.00 95.38 400 ILE A N 1
ATOM 3157 C CA . ILE A 1 400 ? 1.568 -16.115 -15.650 1.00 95.38 400 ILE A CA 1
ATOM 3158 C C . ILE A 1 400 ? 2.210 -15.234 -14.575 1.00 95.38 400 ILE A C 1
ATOM 3160 O O . ILE A 1 400 ? 1.612 -15.024 -13.525 1.00 95.38 400 ILE A O 1
ATOM 3164 N N . TYR A 1 401 ? 3.378 -14.656 -14.868 1.00 97.19 401 TYR A N 1
ATOM 3165 C CA . TYR A 1 401 ? 4.060 -13.732 -13.965 1.00 97.19 401 TYR A CA 1
ATOM 3166 C C . TYR A 1 401 ? 3.187 -12.519 -13.614 1.00 97.19 401 TYR A C 1
ATOM 3168 O O . TYR A 1 401 ? 3.044 -12.186 -12.441 1.00 97.19 401 TYR A O 1
ATOM 3176 N N . GLN A 1 402 ? 2.540 -11.900 -14.610 1.00 95.94 402 GLN A N 1
ATOM 3177 C CA . GLN A 1 402 ? 1.637 -10.771 -14.377 1.00 95.94 402 GLN A CA 1
ATOM 3178 C C . GLN A 1 402 ? 0.504 -11.141 -13.407 1.00 95.94 402 GLN A C 1
ATOM 3180 O O . GLN A 1 402 ? 0.251 -10.385 -12.480 1.00 95.94 402 GLN A O 1
ATOM 3185 N N . LEU A 1 403 ? -0.148 -12.299 -13.579 1.00 96.06 403 LEU A N 1
ATOM 3186 C CA . LEU A 1 403 ? -1.233 -12.750 -12.690 1.00 96.06 403 LEU A CA 1
ATOM 3187 C C . LEU A 1 403 ? -0.759 -12.987 -11.248 1.00 96.06 403 LEU A C 1
ATOM 3189 O O . LEU A 1 403 ? -1.468 -12.644 -10.299 1.00 96.06 403 LEU A O 1
ATOM 3193 N N . ILE A 1 404 ? 0.444 -13.542 -11.081 1.00 97.75 404 ILE A N 1
ATOM 3194 C CA . ILE A 1 404 ? 1.077 -13.711 -9.768 1.00 97.75 404 ILE A CA 1
ATOM 3195 C C . ILE A 1 404 ? 1.285 -12.342 -9.118 1.00 97.75 404 ILE A C 1
ATOM 3197 O O . ILE A 1 404 ? 0.838 -12.125 -7.994 1.00 97.75 404 ILE A O 1
ATOM 3201 N N . LEU A 1 405 ? 1.899 -11.401 -9.838 1.00 97.25 405 LEU A N 1
ATOM 3202 C CA . LEU A 1 405 ? 2.169 -10.066 -9.316 1.00 97.25 405 LEU A CA 1
ATOM 3203 C C . LEU A 1 405 ? 0.884 -9.290 -9.003 1.00 97.25 405 LEU A C 1
ATOM 3205 O O . LEU A 1 405 ? 0.811 -8.641 -7.964 1.00 97.25 405 LEU A O 1
ATOM 3209 N N . ASP A 1 406 ? -0.151 -9.404 -9.839 1.00 95.44 406 ASP A N 1
ATOM 3210 C CA . ASP A 1 406 ? -1.454 -8.790 -9.570 1.00 95.44 406 ASP A CA 1
ATOM 3211 C C . ASP A 1 406 ? -2.057 -9.309 -8.255 1.00 95.44 406 ASP A C 1
ATOM 3213 O O . ASP A 1 406 ? -2.631 -8.546 -7.478 1.00 95.44 406 ASP A O 1
ATOM 3217 N N . THR A 1 407 ? -1.905 -10.612 -7.994 1.00 95.81 407 THR A N 1
ATOM 3218 C CA . THR A 1 407 ? -2.381 -11.251 -6.761 1.00 95.81 407 THR A CA 1
ATOM 3219 C C . THR A 1 407 ? -1.599 -10.756 -5.546 1.00 95.81 407 THR A C 1
ATOM 3221 O O . THR A 1 407 ? -2.203 -10.480 -4.511 1.00 95.81 407 THR A O 1
ATOM 3224 N N . LEU A 1 408 ? -0.277 -10.590 -5.673 1.00 96.25 408 LEU A N 1
ATOM 3225 C CA . LEU A 1 408 ? 0.564 -10.022 -4.616 1.00 96.25 408 LEU A CA 1
ATOM 3226 C C . LEU A 1 408 ? 0.231 -8.551 -4.345 1.00 96.25 408 LEU A C 1
ATOM 3228 O O . LEU A 1 408 ? 0.209 -8.136 -3.194 1.00 96.25 408 LEU A O 1
ATOM 3232 N N . VAL A 1 409 ? -0.050 -7.746 -5.368 1.00 94.12 409 VAL A N 1
ATOM 3233 C CA . VAL A 1 409 ? -0.459 -6.343 -5.175 1.00 94.12 409 VAL A CA 1
ATOM 3234 C C . VAL A 1 409 ? -1.846 -6.242 -4.527 1.00 94.12 409 VAL A C 1
ATOM 3236 O O . VAL A 1 409 ? -2.116 -5.280 -3.810 1.00 94.12 409 VAL A O 1
ATOM 3239 N N . GLY A 1 410 ? -2.701 -7.239 -4.755 1.00 91.94 410 GLY A N 1
ATOM 3240 C CA . GLY A 1 410 ? -4.117 -7.220 -4.411 1.00 91.94 410 GLY A CA 1
ATOM 3241 C C . GLY A 1 410 ? -4.933 -6.757 -5.614 1.00 91.94 410 GLY A C 1
ATOM 3242 O O . GLY A 1 410 ? -4.717 -5.668 -6.145 1.00 91.94 410 GLY A O 1
ATOM 3243 N N . LEU A 1 411 ? -5.883 -7.584 -6.055 1.00 89.88 411 LEU A N 1
ATOM 3244 C CA . LEU A 1 411 ? -6.602 -7.386 -7.320 1.00 89.88 411 LEU A CA 1
ATOM 3245 C C . LEU A 1 411 ? -7.353 -6.047 -7.381 1.00 89.88 411 LEU A C 1
ATOM 3247 O O . LEU A 1 411 ? -7.395 -5.416 -8.437 1.00 89.88 411 LEU A O 1
ATOM 3251 N N . ASP A 1 412 ? -7.866 -5.567 -6.247 1.00 88.69 412 ASP A N 1
ATOM 3252 C CA . ASP A 1 412 ? -8.539 -4.271 -6.148 1.00 88.69 412 ASP A CA 1
ATOM 3253 C C . ASP A 1 412 ? -7.579 -3.077 -6.233 1.00 88.69 412 ASP A C 1
ATOM 3255 O O . ASP A 1 412 ? -7.998 -1.973 -6.578 1.00 88.69 412 ASP A O 1
ATOM 3259 N N . SER A 1 413 ? -6.277 -3.282 -6.038 1.00 90.56 413 SER A N 1
ATOM 3260 C CA . SER A 1 413 ? -5.238 -2.265 -6.244 1.00 90.56 413 SER A CA 1
ATOM 3261 C C . SER A 1 413 ? -4.665 -2.263 -7.669 1.00 90.56 413 SER A C 1
ATOM 3263 O O . SER A 1 413 ? -3.859 -1.391 -8.008 1.00 90.56 413 SER A O 1
ATOM 3265 N N . VAL A 1 414 ? -5.099 -3.190 -8.530 1.00 93.50 414 VAL A N 1
ATOM 3266 C CA . VAL A 1 414 ? -4.649 -3.311 -9.922 1.00 93.50 414 VAL A CA 1
ATOM 3267 C C . VAL A 1 414 ? -5.739 -2.839 -10.883 1.00 93.50 414 VAL A C 1
ATOM 3269 O O . VAL A 1 414 ? -6.934 -3.053 -10.680 1.00 93.50 414 VAL A O 1
ATOM 3272 N N . THR A 1 415 ? -5.346 -2.195 -11.979 1.00 94.50 415 THR A N 1
ATOM 3273 C CA . THR A 1 415 ? -6.268 -1.873 -13.075 1.00 94.50 415 THR A CA 1
ATOM 3274 C C . THR A 1 415 ? -5.590 -1.995 -14.435 1.00 94.50 415 THR A C 1
ATOM 3276 O O . THR A 1 415 ? -4.369 -1.932 -14.558 1.00 94.50 415 THR A O 1
ATOM 3279 N N . GLN A 1 416 ? -6.378 -2.192 -15.488 1.00 93.31 416 GLN A N 1
ATOM 3280 C CA . GLN A 1 416 ? -5.853 -2.274 -16.849 1.00 93.31 416 GLN A CA 1
ATOM 3281 C C . GLN A 1 416 ? -5.481 -0.882 -17.370 1.00 93.31 416 GLN A C 1
ATOM 3283 O O . GLN A 1 416 ? -6.295 0.041 -17.316 1.00 93.31 416 GLN A O 1
ATOM 3288 N N . LEU A 1 417 ? -4.293 -0.760 -17.961 1.00 91.31 417 LEU A N 1
ATOM 3289 C CA . LEU A 1 417 ? -3.875 0.425 -18.698 1.00 91.31 417 LEU A CA 1
ATOM 3290 C C . LEU A 1 417 ? -4.500 0.420 -20.098 1.00 91.31 417 LEU A C 1
ATOM 3292 O O . LEU A 1 417 ? -4.226 -0.466 -20.909 1.00 91.31 417 LEU A O 1
ATOM 3296 N N . ARG A 1 418 ? -5.321 1.429 -20.399 1.00 85.69 418 ARG A N 1
ATOM 3297 C CA . ARG A 1 418 ? -5.991 1.577 -21.703 1.00 85.69 418 ARG A CA 1
ATOM 3298 C C . ARG A 1 418 ? -5.514 2.845 -22.402 1.00 85.69 418 ARG A C 1
ATOM 3300 O O . ARG A 1 418 ? -6.204 3.862 -22.374 1.00 85.69 418 ARG A O 1
ATOM 3307 N N . ALA A 1 419 ? -4.323 2.784 -23.005 1.00 78.81 419 ALA A N 1
ATOM 3308 C CA . ALA A 1 419 ? -3.633 3.953 -23.563 1.00 78.81 419 ALA A CA 1
ATOM 3309 C C . ALA A 1 419 ? -4.479 4.756 -24.570 1.00 78.81 419 ALA A C 1
ATOM 3311 O O . ALA A 1 419 ? -4.456 5.986 -24.539 1.00 78.81 419 ALA A O 1
ATOM 3312 N N . GLU A 1 420 ? -5.293 4.083 -25.384 1.00 78.19 420 GLU A N 1
ATOM 3313 C CA . GLU A 1 420 ? -6.197 4.713 -26.359 1.00 78.19 420 GLU A CA 1
ATOM 3314 C C . GLU A 1 420 ? -7.266 5.595 -25.704 1.00 78.19 420 GLU A C 1
ATOM 3316 O O . GLU A 1 420 ? -7.657 6.623 -26.255 1.00 78.19 420 GLU A O 1
ATOM 3321 N N . ASN A 1 421 ? -7.704 5.221 -24.500 1.00 81.56 421 ASN A N 1
ATOM 3322 C CA . ASN A 1 421 ? -8.792 5.880 -23.783 1.00 81.56 421 ASN A CA 1
ATOM 3323 C C . ASN A 1 421 ? -8.301 6.905 -22.762 1.00 81.56 421 ASN A C 1
ATOM 3325 O O . ASN A 1 421 ? -9.130 7.635 -22.219 1.00 81.56 421 ASN A O 1
ATOM 3329 N N . LEU A 1 422 ? -6.990 6.988 -22.496 1.00 80.44 422 LEU A N 1
ATOM 3330 C CA . LEU A 1 422 ? -6.428 7.875 -21.467 1.00 80.44 422 LEU A CA 1
ATOM 3331 C C . LEU A 1 422 ? -6.809 9.345 -21.675 1.00 80.44 422 LEU A C 1
ATOM 3333 O O . LEU A 1 422 ? -6.968 10.074 -20.706 1.00 80.44 422 LEU A O 1
ATOM 3337 N N . THR A 1 423 ? -7.006 9.778 -22.922 1.00 77.06 423 THR A N 1
ATOM 3338 C CA . THR A 1 423 ? -7.427 11.151 -23.242 1.00 77.06 423 THR A CA 1
ATOM 3339 C C . THR A 1 423 ? -8.933 11.386 -23.092 1.00 77.06 423 THR A C 1
ATOM 3341 O O . THR A 1 423 ? -9.407 12.485 -23.372 1.00 77.06 423 THR A O 1
ATOM 3344 N N . SER A 1 424 ? -9.715 10.367 -22.730 1.00 80.75 424 SER A N 1
ATOM 3345 C CA . SER A 1 424 ? -11.159 10.507 -22.550 1.00 80.75 424 SER A CA 1
ATOM 3346 C C . SER A 1 424 ? -11.499 11.059 -21.163 1.00 80.75 424 SER A C 1
ATOM 3348 O O . SER A 1 424 ? -10.854 10.730 -20.168 1.00 80.75 424 SER A O 1
ATOM 3350 N N . ARG A 1 425 ? -12.557 11.877 -21.103 1.00 70.38 425 ARG A N 1
ATOM 3351 C CA . ARG A 1 425 ? -12.960 12.684 -19.934 1.00 70.38 425 ARG A CA 1
ATOM 3352 C C . ARG A 1 425 ? -13.069 11.906 -18.616 1.00 70.38 425 ARG A C 1
ATOM 3354 O O . ARG A 1 425 ? -12.808 12.468 -17.563 1.00 70.38 425 ARG A O 1
ATOM 3361 N N . PHE A 1 426 ? -13.450 10.628 -18.670 1.00 77.69 426 PHE A N 1
ATOM 3362 C CA . PHE A 1 426 ? -13.729 9.818 -17.478 1.00 77.69 426 PHE A CA 1
ATOM 3363 C C . PHE A 1 426 ? -12.720 8.691 -17.235 1.00 77.69 426 PHE A C 1
ATOM 3365 O O . PHE A 1 426 ? -12.839 7.995 -16.227 1.00 77.69 426 PHE A O 1
ATOM 3372 N N . GLU A 1 427 ? -11.747 8.465 -18.125 1.00 84.62 427 GLU A N 1
ATOM 3373 C CA . GLU A 1 427 ? -10.839 7.314 -17.991 1.00 84.62 427 GLU A CA 1
ATOM 3374 C C . GLU A 1 427 ? -9.951 7.431 -16.755 1.00 84.62 427 GLU A C 1
ATOM 3376 O O . GLU A 1 427 ? -9.723 6.432 -16.075 1.00 84.62 427 GLU A O 1
ATOM 3381 N N . LEU A 1 428 ? -9.509 8.652 -16.434 1.00 85.19 428 LEU A N 1
ATOM 3382 C CA . LEU A 1 428 ? -8.600 8.901 -15.318 1.00 85.19 428 LEU A CA 1
ATOM 3383 C C . LEU A 1 428 ? -9.181 8.459 -13.963 1.00 85.19 428 LEU A C 1
ATOM 3385 O O . LEU A 1 428 ? -8.450 7.965 -13.108 1.00 85.19 428 LEU A O 1
ATOM 3389 N N . SER A 1 429 ? -10.508 8.505 -13.810 1.00 84.50 429 SER A N 1
ATOM 3390 C CA . SER A 1 429 ? -11.203 8.080 -12.589 1.00 84.50 429 SER A CA 1
ATOM 3391 C C . SER A 1 429 ? -10.986 6.604 -12.232 1.00 84.50 429 SER A C 1
ATOM 3393 O O . SER A 1 429 ? -11.121 6.231 -11.070 1.00 84.50 429 SER A O 1
ATOM 3395 N N . ARG A 1 430 ? -10.612 5.757 -13.204 1.00 87.69 430 ARG A N 1
ATOM 3396 C CA . ARG A 1 430 ? -10.348 4.322 -12.993 1.00 87.69 430 ARG A CA 1
ATOM 3397 C C . ARG A 1 430 ? -9.024 4.037 -12.293 1.00 87.69 430 ARG A C 1
ATOM 3399 O O . ARG A 1 430 ? -8.833 2.914 -11.830 1.00 87.69 430 ARG A O 1
ATOM 3406 N N . TYR A 1 431 ? -8.119 5.011 -12.284 1.00 90.06 431 TYR A N 1
ATOM 3407 C CA . TYR A 1 431 ? -6.790 4.894 -11.686 1.00 90.06 431 TYR A CA 1
ATOM 3408 C C . TYR A 1 431 ? -6.751 5.443 -10.253 1.00 90.06 431 TYR A C 1
ATOM 3410 O O . TYR A 1 431 ? -5.782 5.209 -9.541 1.00 90.06 431 TYR A O 1
ATOM 3418 N N . VAL A 1 432 ? -7.810 6.127 -9.804 1.00 86.56 432 VAL A N 1
ATOM 3419 C CA . VAL A 1 432 ? -7.920 6.637 -8.429 1.00 86.56 432 VAL A CA 1
ATOM 3420 C C . VAL A 1 432 ? -7.867 5.474 -7.436 1.00 86.56 432 VAL A C 1
ATOM 3422 O O . VAL A 1 432 ? -8.640 4.521 -7.548 1.00 86.56 432 VAL A O 1
ATOM 3425 N N . GLY A 1 433 ? -6.944 5.562 -6.476 1.00 84.25 433 GLY A N 1
ATOM 3426 C CA . GLY A 1 433 ? -6.725 4.539 -5.450 1.00 84.25 433 GLY A CA 1
ATOM 3427 C C . GLY A 1 433 ? -6.064 3.252 -5.949 1.00 84.25 433 GLY A C 1
ATOM 3428 O O . GLY A 1 433 ? -6.024 2.274 -5.210 1.00 84.25 433 GLY A O 1
ATOM 3429 N N . LYS A 1 434 ? -5.571 3.213 -7.193 1.00 90.19 434 LYS A N 1
ATOM 3430 C CA . LYS A 1 434 ? -4.863 2.047 -7.739 1.00 90.19 434 LYS A CA 1
ATOM 3431 C C . LYS A 1 434 ? -3.362 2.191 -7.525 1.00 90.19 434 LYS A C 1
ATOM 3433 O O . LYS A 1 434 ? -2.820 3.281 -7.655 1.00 90.19 434 LYS A O 1
ATOM 3438 N N . ARG A 1 435 ? -2.693 1.071 -7.249 1.00 91.25 435 ARG A N 1
ATOM 3439 C CA . ARG A 1 435 ? -1.234 0.991 -7.091 1.00 91.25 435 ARG A CA 1
ATOM 3440 C C . ARG A 1 435 ? -0.534 0.606 -8.389 1.00 91.25 435 ARG A C 1
ATOM 3442 O O . ARG A 1 435 ? 0.529 1.139 -8.690 1.00 91.25 435 ARG A O 1
ATOM 3449 N N . LEU A 1 436 ? -1.130 -0.308 -9.157 1.00 94.81 436 LEU A N 1
ATOM 3450 C CA . LEU A 1 436 ? -0.538 -0.865 -10.372 1.00 94.81 436 LEU A CA 1
ATOM 3451 C C . LEU A 1 436 ? -1.473 -0.703 -11.574 1.00 94.81 436 LEU A C 1
ATOM 3453 O O . LEU A 1 436 ? -2.638 -1.108 -11.543 1.00 94.81 436 LEU A O 1
ATOM 3457 N N . VAL A 1 437 ? -0.928 -0.174 -12.669 1.00 95.50 437 VAL A N 1
ATOM 3458 C CA . VAL A 1 437 ? -1.556 -0.199 -13.992 1.00 95.50 437 VAL A CA 1
ATOM 3459 C C . VAL A 1 437 ? -0.876 -1.229 -14.889 1.00 95.50 437 VAL A C 1
ATOM 3461 O O . VAL A 1 437 ? 0.341 -1.220 -15.064 1.00 95.50 437 VAL A O 1
ATOM 3464 N N . ALA A 1 438 ? -1.673 -2.121 -15.475 1.00 96.00 438 ALA A N 1
ATOM 3465 C CA . ALA A 1 438 ? -1.181 -3.239 -16.273 1.00 96.00 438 ALA A CA 1
ATOM 3466 C C . ALA A 1 438 ? -1.591 -3.112 -17.749 1.00 96.00 438 ALA A C 1
ATOM 3468 O O . ALA A 1 438 ? -2.779 -3.178 -18.083 1.00 96.00 438 ALA A O 1
ATOM 3469 N N . GLY A 1 439 ? -0.617 -2.967 -18.648 1.00 94.25 439 GLY A N 1
ATOM 3470 C CA . GLY A 1 439 ? -0.801 -3.140 -20.091 1.00 94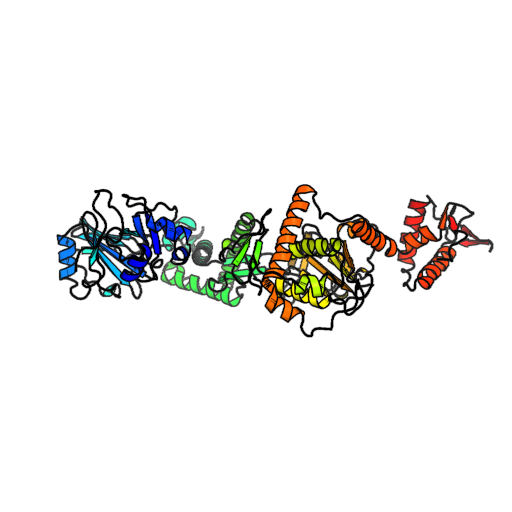.25 439 GLY A CA 1
ATOM 3471 C C . GLY A 1 439 ? -0.632 -4.614 -20.455 1.00 94.25 439 GLY A C 1
ATOM 3472 O O . GLY A 1 439 ? 0.471 -5.145 -20.379 1.00 94.25 439 GLY A O 1
ATOM 3473 N N . ARG A 1 440 ? -1.714 -5.306 -20.815 1.00 93.12 440 ARG A N 1
ATOM 3474 C CA . ARG A 1 440 ? -1.685 -6.759 -21.057 1.00 93.12 440 ARG A CA 1
ATOM 3475 C C . ARG A 1 440 ? -1.660 -7.073 -22.547 1.00 93.12 440 ARG A C 1
ATOM 3477 O O . ARG A 1 440 ? -2.621 -6.729 -23.223 1.00 93.12 440 ARG A O 1
ATOM 3484 N N . ASP A 1 441 ? -0.599 -7.739 -22.999 1.00 90.25 441 ASP A N 1
ATOM 3485 C CA . ASP A 1 441 ? -0.377 -8.164 -24.389 1.00 90.25 441 ASP A CA 1
ATOM 3486 C C . ASP A 1 441 ? -0.691 -7.055 -25.406 1.00 90.25 441 ASP A C 1
ATOM 3488 O O . ASP A 1 441 ? -1.573 -7.161 -26.259 1.00 90.25 441 ASP A O 1
ATOM 3492 N N . VAL A 1 442 ? -0.017 -5.922 -25.224 1.00 92.62 442 VAL A N 1
ATOM 3493 C CA . VAL A 1 442 ? -0.274 -4.714 -26.007 1.00 92.62 442 VAL A CA 1
ATOM 3494 C C . VAL A 1 442 ? 0.470 -4.750 -27.349 1.00 92.62 442 VAL A C 1
ATOM 3496 O O . VAL A 1 442 ? 1.518 -5.390 -27.458 1.00 92.62 442 VAL A O 1
ATOM 3499 N N . PRO A 1 443 ? -0.029 -4.051 -28.386 1.00 90.25 443 PRO A N 1
ATOM 3500 C CA . PRO A 1 443 ? 0.660 -3.985 -29.669 1.00 90.25 443 PRO A CA 1
ATOM 3501 C C . PRO A 1 443 ? 1.966 -3.161 -29.590 1.00 90.25 443 PRO A C 1
ATOM 3503 O O . PRO A 1 443 ? 2.095 -2.292 -28.723 1.00 90.25 443 PRO A O 1
ATOM 3506 N N . PRO A 1 444 ? 2.919 -3.359 -30.527 1.00 87.25 444 PRO A N 1
ATOM 3507 C CA . PRO A 1 444 ? 4.225 -2.681 -30.536 1.00 87.25 444 PRO A CA 1
ATOM 3508 C C . PRO A 1 444 ? 4.176 -1.147 -30.478 1.00 87.25 444 PRO A C 1
ATOM 3510 O O . PRO A 1 444 ? 5.126 -0.504 -30.040 1.00 87.25 444 PRO A O 1
ATOM 3513 N N . ASP A 1 445 ? 3.099 -0.532 -30.957 1.00 85.62 445 ASP A N 1
ATOM 3514 C CA . ASP A 1 445 ? 2.914 0.916 -31.038 1.00 85.62 445 ASP A CA 1
ATOM 3515 C C . ASP A 1 445 ? 2.114 1.508 -29.865 1.00 85.62 445 ASP A C 1
ATOM 3517 O O . ASP A 1 445 ? 1.857 2.713 -29.846 1.00 85.62 445 ASP A O 1
ATOM 3521 N N . PHE A 1 446 ? 1.776 0.704 -28.853 1.00 88.12 446 PHE A N 1
ATOM 3522 C CA . PHE A 1 446 ? 0.990 1.117 -27.687 1.00 88.12 446 PHE A CA 1
ATOM 3523 C C . PHE A 1 446 ? 1.543 2.373 -26.989 1.00 88.12 446 PHE A C 1
ATOM 3525 O O . PHE A 1 446 ? 0.799 3.311 -26.700 1.00 88.12 446 PHE A O 1
ATOM 3532 N N . LEU A 1 447 ? 2.864 2.456 -26.794 1.00 87.31 447 LEU A N 1
ATOM 3533 C CA . LEU A 1 447 ? 3.530 3.611 -26.168 1.00 87.31 447 LEU A CA 1
ATOM 3534 C C . LEU A 1 447 ? 3.766 4.795 -27.125 1.00 87.31 447 LEU A C 1
ATOM 3536 O O . LEU A 1 447 ? 4.314 5.824 -26.719 1.00 87.31 447 LEU A O 1
ATOM 3540 N N . ARG A 1 448 ? 3.338 4.695 -28.391 1.00 82.19 448 ARG A N 1
ATOM 3541 C CA . ARG A 1 448 ? 3.315 5.819 -29.345 1.00 82.19 448 ARG A CA 1
ATOM 3542 C C . ARG A 1 448 ? 1.973 6.539 -29.394 1.00 82.19 448 ARG A C 1
ATOM 3544 O O . ARG A 1 448 ? 1.891 7.639 -29.947 1.00 82.19 448 ARG A O 1
ATOM 3551 N N . GLN A 1 449 ? 0.931 5.939 -28.828 1.00 79.06 449 GLN A N 1
ATOM 3552 C CA . GLN A 1 449 ? -0.411 6.504 -28.822 1.00 79.06 449 GLN A CA 1
ATOM 3553 C C . GLN A 1 449 ? -0.455 7.839 -28.064 1.00 79.06 449 GLN A C 1
ATOM 3555 O O . GLN A 1 449 ? 0.365 8.113 -27.187 1.00 79.06 449 GLN A O 1
ATOM 3560 N N . LYS A 1 450 ? -1.444 8.690 -28.378 1.00 70.31 450 LYS A N 1
ATOM 3561 C CA . LYS A 1 450 ? -1.582 10.029 -27.765 1.00 70.31 450 LYS A CA 1
ATOM 3562 C C . LYS A 1 450 ? -1.639 9.977 -26.231 1.00 70.31 450 LYS A C 1
ATOM 3564 O O . LYS A 1 450 ? -1.118 10.878 -25.581 1.00 70.31 450 LYS A O 1
ATOM 3569 N N . GLY A 1 451 ? -2.213 8.912 -25.666 1.00 71.94 451 GLY A N 1
ATOM 3570 C CA . GLY A 1 451 ? -2.291 8.686 -24.223 1.00 71.94 451 GLY A CA 1
ATOM 3571 C C . GLY A 1 451 ? -0.959 8.360 -23.539 1.00 71.94 451 GLY A C 1
ATOM 3572 O O . GLY A 1 451 ? -0.870 8.493 -22.325 1.00 71.94 451 GLY A O 1
ATOM 3573 N N . ALA A 1 452 ? 0.105 8.008 -24.266 1.00 71.44 452 ALA A N 1
ATOM 3574 C CA . ALA A 1 452 ? 1.404 7.698 -23.659 1.00 71.44 452 ALA A CA 1
ATOM 3575 C C . ALA A 1 452 ? 2.029 8.900 -22.921 1.00 71.44 452 ALA A C 1
ATOM 3577 O O . ALA A 1 452 ? 2.793 8.724 -21.975 1.00 71.44 452 ALA A O 1
ATOM 3578 N N . ALA A 1 453 ? 1.670 10.132 -23.304 1.00 73.12 453 ALA A N 1
ATOM 3579 C CA . ALA A 1 453 ? 2.040 11.326 -22.544 1.00 73.12 453 ALA A CA 1
ATOM 3580 C C . ALA A 1 453 ? 1.392 11.349 -21.148 1.00 73.12 453 ALA A C 1
ATOM 3582 O O . ALA A 1 453 ? 2.035 11.761 -20.189 1.00 73.12 453 ALA A O 1
ATOM 3583 N N . LEU A 1 454 ? 0.158 10.850 -21.022 1.00 81.50 454 LEU A N 1
ATOM 3584 C CA . LEU A 1 454 ? -0.535 10.725 -19.740 1.00 81.50 454 LEU A CA 1
ATOM 3585 C C . LEU A 1 454 ? 0.011 9.572 -18.902 1.00 81.50 454 LEU A C 1
ATOM 3587 O O . LEU A 1 454 ? -0.014 9.677 -17.686 1.00 81.50 454 LEU A O 1
ATOM 3591 N N . LEU A 1 455 ? 0.566 8.518 -19.512 1.00 85.50 455 LEU A N 1
ATOM 3592 C CA . LEU A 1 455 ? 1.271 7.476 -18.755 1.00 85.50 455 LEU A CA 1
ATOM 3593 C C . LEU A 1 455 ? 2.446 8.069 -17.967 1.00 85.50 455 LEU A C 1
ATOM 3595 O O . LEU A 1 455 ? 2.581 7.789 -16.785 1.00 85.50 455 LEU A O 1
ATOM 3599 N N . LYS A 1 456 ? 3.234 8.953 -18.594 1.00 84.75 456 LYS A N 1
ATOM 3600 C CA . LYS A 1 456 ? 4.326 9.670 -17.916 1.00 84.75 456 LYS A CA 1
ATOM 3601 C C . LYS A 1 456 ? 3.841 10.513 -16.736 1.00 84.75 456 LYS A C 1
ATOM 3603 O O . LYS A 1 456 ? 4.583 10.641 -15.774 1.00 84.75 456 LYS A O 1
ATOM 3608 N N . ALA A 1 457 ? 2.632 11.068 -16.815 1.00 86.50 457 ALA A N 1
ATOM 3609 C CA . ALA A 1 457 ? 2.032 11.806 -15.709 1.00 86.50 457 ALA A CA 1
ATOM 3610 C C . ALA A 1 457 ? 1.495 10.864 -14.619 1.00 86.50 457 ALA A C 1
ATOM 3612 O O . ALA A 1 457 ? 1.707 11.120 -13.443 1.00 86.50 457 ALA A O 1
ATOM 3613 N N . LEU A 1 458 ? 0.874 9.739 -15.002 1.00 88.75 458 LEU A N 1
ATOM 3614 C CA . LEU A 1 458 ? 0.364 8.704 -14.091 1.00 88.75 458 LEU A CA 1
ATOM 3615 C C . LEU A 1 458 ? 1.461 8.005 -13.281 1.00 88.75 458 LEU A C 1
ATOM 3617 O O . LEU A 1 458 ? 1.164 7.477 -12.216 1.00 88.75 458 LEU A O 1
ATOM 3621 N N . THR A 1 459 ? 2.693 7.982 -13.786 1.00 89.75 459 THR A N 1
ATOM 3622 C CA . THR A 1 459 ? 3.855 7.394 -13.104 1.00 89.75 459 THR A CA 1
ATOM 3623 C C . THR A 1 459 ? 4.885 8.444 -12.675 1.00 89.75 459 THR A C 1
ATOM 3625 O O . THR A 1 459 ? 5.976 8.082 -12.256 1.00 89.75 459 THR A O 1
ATOM 3628 N N . GLY A 1 460 ? 4.613 9.739 -12.878 1.00 82.88 460 GLY A N 1
ATOM 3629 C CA . GLY A 1 460 ? 5.601 10.824 -12.779 1.00 82.88 460 GLY A CA 1
ATOM 3630 C C . GLY A 1 460 ? 5.528 11.673 -11.509 1.00 82.88 460 GLY A C 1
ATOM 3631 O O . GLY A 1 460 ? 6.282 12.633 -11.384 1.00 82.88 460 GLY A O 1
ATOM 3632 N N . GLY A 1 461 ? 4.612 11.361 -10.593 1.00 79.44 461 GLY A N 1
ATOM 3633 C CA . GLY A 1 461 ? 4.312 12.143 -9.390 1.00 79.44 461 GLY A CA 1
ATOM 3634 C C . GLY A 1 461 ? 3.407 13.360 -9.626 1.00 79.44 461 GLY A C 1
ATOM 3635 O O . GLY A 1 461 ? 3.109 14.089 -8.677 1.00 79.44 461 GLY A O 1
ATOM 3636 N N . ASP A 1 462 ? 2.948 13.582 -10.862 1.00 80.69 462 ASP A N 1
ATOM 3637 C CA . ASP A 1 462 ? 2.112 14.727 -11.229 1.00 80.69 462 ASP A CA 1
ATOM 3638 C C . ASP A 1 462 ? 0.722 14.653 -10.576 1.00 80.69 462 ASP A C 1
ATOM 3640 O O . ASP A 1 462 ? 0.166 13.574 -10.368 1.00 80.69 462 ASP A O 1
ATOM 3644 N N . ARG A 1 463 ? 0.114 15.810 -10.282 1.00 78.31 463 ARG A N 1
ATOM 3645 C CA . ARG A 1 463 ? -1.307 15.877 -9.910 1.00 78.31 463 ARG A CA 1
ATOM 3646 C C . ARG A 1 463 ? -2.156 16.059 -11.159 1.00 78.31 463 ARG A C 1
ATOM 3648 O O . ARG A 1 463 ? -2.045 17.066 -11.854 1.00 78.31 463 ARG A O 1
ATOM 3655 N N . LEU A 1 464 ? -3.018 15.088 -11.414 1.00 80.81 464 LEU A N 1
ATOM 3656 C CA . LEU A 1 464 ? -4.000 15.092 -12.486 1.00 80.81 464 LEU A CA 1
ATOM 3657 C C . LEU A 1 464 ? -5.381 15.382 -11.896 1.00 80.81 464 LEU A C 1
ATOM 3659 O O . LEU A 1 464 ? -5.707 14.888 -10.823 1.00 80.81 464 LEU A O 1
ATOM 3663 N N . ASN A 1 465 ? -6.213 16.141 -12.601 1.00 75.75 465 ASN A N 1
ATOM 3664 C CA . ASN A 1 465 ? -7.618 16.294 -12.225 1.00 75.75 465 ASN A CA 1
ATOM 3665 C C . ASN A 1 465 ? -8.449 15.297 -13.028 1.00 75.75 465 ASN A C 1
ATOM 3667 O O . ASN A 1 465 ? -8.283 15.185 -14.246 1.00 75.75 465 ASN A O 1
ATOM 3671 N N . THR A 1 466 ? -9.338 14.571 -12.354 1.00 71.38 466 THR A N 1
ATOM 3672 C CA . THR A 1 466 ? -10.306 13.698 -13.014 1.00 71.38 466 THR A CA 1
ATOM 3673 C C . THR A 1 466 ? -11.722 14.039 -12.598 1.00 71.38 466 THR A C 1
ATOM 3675 O O . THR A 1 466 ? -12.015 14.254 -11.427 1.00 71.38 466 THR A O 1
ATOM 3678 N N . GLU A 1 467 ? -12.631 13.966 -13.563 1.00 67.69 467 GLU A N 1
ATOM 3679 C CA . GLU A 1 467 ? -14.055 14.104 -13.305 1.00 67.69 467 GLU A CA 1
ATOM 3680 C C . GLU A 1 467 ? -14.669 12.743 -12.956 1.00 67.69 467 GLU A C 1
ATOM 3682 O O . GLU A 1 467 ? -14.415 11.732 -13.626 1.00 67.69 467 GLU A O 1
ATOM 3687 N N . ARG A 1 468 ? -15.513 12.700 -11.920 1.00 61.41 468 ARG A N 1
ATOM 3688 C CA . ARG A 1 468 ? -16.330 11.516 -11.620 1.00 61.41 468 ARG A CA 1
ATOM 3689 C C . ARG A 1 468 ? -17.604 11.522 -12.454 1.00 61.41 468 ARG A C 1
ATOM 3691 O O . ARG A 1 468 ? -18.322 12.513 -12.540 1.00 61.41 468 ARG A O 1
ATOM 3698 N N . LYS A 1 469 ? -17.948 10.365 -13.023 1.00 51.44 469 LYS A N 1
ATOM 3699 C CA . LYS A 1 469 ? -19.229 10.193 -13.717 1.00 51.44 469 LYS A CA 1
ATOM 3700 C C . LYS A 1 469 ? -20.376 10.440 -12.726 1.00 51.44 469 LYS A C 1
ATOM 3702 O O . LYS A 1 469 ? -20.460 9.748 -11.715 1.00 51.44 469 LYS A O 1
ATOM 3707 N N . ASN A 1 470 ? -21.258 11.388 -13.050 1.00 47.94 470 ASN A N 1
ATOM 3708 C CA . ASN A 1 470 ? -22.378 11.860 -12.218 1.00 47.94 470 ASN A CA 1
ATOM 3709 C C . ASN A 1 470 ? -21.999 12.725 -10.995 1.00 47.94 470 ASN A C 1
ATOM 3711 O O . ASN A 1 470 ? -22.810 12.837 -10.079 1.00 47.94 470 ASN A O 1
ATOM 3715 N N . SER A 1 471 ? -20.818 13.352 -10.974 1.00 52.53 471 SER A N 1
ATOM 3716 C CA . SER A 1 471 ? -20.495 14.428 -10.025 1.00 52.53 471 SER A CA 1
ATOM 3717 C C . SER A 1 471 ? -19.922 15.646 -10.759 1.00 52.53 471 SER A C 1
ATOM 3719 O O . SER A 1 471 ? -19.348 15.501 -11.836 1.00 52.53 471 SER A O 1
ATOM 3721 N N . ASN A 1 472 ? -20.100 16.835 -10.178 1.00 53.12 472 ASN A N 1
ATOM 3722 C CA . ASN A 1 472 ? -19.421 18.066 -10.600 1.00 53.12 472 ASN A CA 1
ATOM 3723 C C . ASN A 1 472 ? -18.084 18.272 -9.863 1.00 53.12 472 ASN A C 1
ATOM 3725 O O . ASN A 1 472 ? -17.444 19.302 -10.056 1.00 53.12 472 ASN A O 1
ATOM 3729 N N . ASP A 1 473 ? -17.687 17.323 -9.013 1.00 57.41 473 ASP A N 1
ATOM 3730 C CA . ASP A 1 473 ? -16.465 17.413 -8.224 1.00 57.41 473 ASP A CA 1
ATOM 3731 C C . ASP A 1 473 ? -15.274 16.848 -9.007 1.00 57.41 473 ASP A C 1
ATOM 3733 O O . ASP A 1 473 ? -15.290 15.692 -9.455 1.00 57.41 473 ASP A O 1
ATOM 3737 N N . ASP A 1 474 ? -14.226 17.661 -9.124 1.00 62.78 474 ASP A N 1
ATOM 3738 C CA . ASP A 1 474 ? -12.908 17.214 -9.557 1.00 62.78 474 ASP A CA 1
ATOM 3739 C C . ASP A 1 474 ? -12.249 16.429 -8.422 1.00 62.78 474 ASP A C 1
ATOM 3741 O O . ASP A 1 474 ? -12.134 16.908 -7.291 1.00 62.78 474 ASP A O 1
ATOM 3745 N N . VAL A 1 475 ? -11.785 15.220 -8.727 1.00 65.00 475 VAL A N 1
ATOM 3746 C CA . VAL A 1 475 ? -10.994 14.410 -7.798 1.00 65.00 475 VAL A CA 1
ATOM 3747 C C . VAL A 1 475 ? -9.527 14.500 -8.213 1.00 65.00 475 VAL A C 1
ATOM 3749 O O . VAL A 1 475 ? -9.218 14.243 -9.383 1.00 65.00 475 VAL A O 1
ATOM 3752 N N . PRO A 1 476 ? -8.609 14.863 -7.301 1.00 69.88 476 PRO A N 1
ATOM 3753 C CA . PRO A 1 476 ? -7.189 14.817 -7.598 1.00 69.88 476 PRO A CA 1
ATOM 3754 C C . PRO A 1 476 ? -6.736 13.357 -7.714 1.00 69.88 476 PRO A C 1
ATOM 3756 O O . PRO A 1 476 ? -6.976 12.531 -6.840 1.00 69.88 476 PRO A O 1
ATOM 3759 N N . LEU A 1 477 ? -6.055 13.042 -8.807 1.00 82.06 477 LEU A N 1
ATOM 3760 C CA . LEU A 1 477 ? -5.333 11.799 -9.022 1.00 82.06 477 LEU A CA 1
ATOM 3761 C C . LEU A 1 477 ? -3.841 12.106 -8.917 1.00 82.06 477 LEU A C 1
ATOM 3763 O O . LEU A 1 477 ? -3.296 12.857 -9.727 1.00 82.06 477 LEU A O 1
ATOM 3767 N N . LYS A 1 478 ? -3.175 11.527 -7.921 1.00 82.31 478 LYS A N 1
ATOM 3768 C CA . LYS A 1 478 ? -1.718 11.574 -7.825 1.00 82.31 478 LYS A CA 1
ATOM 3769 C C . LYS A 1 478 ? -1.117 10.535 -8.773 1.00 82.31 478 LYS A C 1
ATOM 3771 O O . LYS A 1 478 ? -1.572 9.400 -8.830 1.00 82.31 478 LYS A O 1
ATOM 3776 N N . GLY A 1 479 ? -0.123 10.945 -9.547 1.00 84.81 479 GLY A N 1
ATOM 3777 C CA . GLY A 1 479 ? 0.562 10.125 -10.535 1.00 84.81 479 GLY A CA 1
ATOM 3778 C C . GLY A 1 479 ? 1.680 9.267 -9.953 1.00 84.81 479 GLY A C 1
ATOM 3779 O O . GLY A 1 479 ? 2.792 9.300 -10.464 1.00 84.81 479 GLY A O 1
ATOM 3780 N N . ASP A 1 480 ? 1.427 8.544 -8.870 1.00 89.12 480 ASP A N 1
ATOM 3781 C CA . ASP A 1 480 ? 2.405 7.684 -8.194 1.00 89.12 480 ASP A CA 1
ATOM 3782 C C . ASP A 1 480 ? 2.198 6.187 -8.477 1.00 89.12 480 ASP A C 1
ATOM 3784 O O . ASP A 1 480 ? 2.666 5.329 -7.724 1.00 89.12 480 ASP A O 1
ATOM 3788 N N . LEU A 1 481 ? 1.525 5.866 -9.586 1.00 93.88 481 LEU A N 1
ATOM 3789 C CA . LEU A 1 481 ? 1.212 4.497 -9.964 1.00 93.88 481 LEU A CA 1
ATOM 3790 C C . LEU A 1 481 ? 2.443 3.791 -10.537 1.00 93.88 481 LEU A C 1
ATOM 3792 O O . LEU A 1 481 ? 3.229 4.354 -11.305 1.00 93.88 481 LEU A O 1
ATOM 3796 N N . HIS A 1 482 ? 2.566 2.506 -10.225 1.00 96.00 482 HIS A N 1
ATOM 3797 C CA . HIS A 1 482 ? 3.472 1.602 -10.924 1.00 96.00 482 HIS A CA 1
ATOM 3798 C C . HIS A 1 482 ? 2.854 1.185 -12.254 1.00 96.00 482 HIS A C 1
ATOM 3800 O O . HIS A 1 482 ? 1.642 0.982 -12.339 1.00 96.00 482 HIS A O 1
ATOM 3806 N N . ALA A 1 483 ? 3.673 1.024 -13.292 1.00 96.12 483 ALA A N 1
ATOM 3807 C CA . ALA A 1 483 ? 3.214 0.567 -14.599 1.00 96.12 483 ALA A CA 1
ATOM 3808 C C . ALA A 1 483 ? 4.002 -0.655 -15.060 1.00 96.12 483 ALA A C 1
ATOM 3810 O O . ALA A 1 483 ? 5.230 -0.617 -15.132 1.00 96.12 483 ALA A O 1
ATOM 3811 N N . ILE A 1 484 ? 3.278 -1.715 -15.421 1.00 97.25 484 ILE A N 1
ATOM 3812 C CA . ILE A 1 484 ? 3.853 -2.927 -16.007 1.00 97.25 484 ILE A CA 1
ATOM 3813 C C . ILE A 1 484 ? 3.140 -3.216 -17.315 1.00 97.25 484 ILE A C 1
ATOM 3815 O O . ILE A 1 484 ? 1.912 -3.234 -17.389 1.00 97.25 484 ILE A O 1
ATOM 3819 N N . ILE A 1 485 ? 3.912 -3.404 -18.375 1.00 96.38 485 ILE A N 1
ATOM 3820 C CA . ILE A 1 485 ? 3.396 -3.563 -19.725 1.00 96.38 485 ILE A CA 1
ATOM 3821 C C . ILE A 1 485 ? 4.006 -4.819 -20.322 1.00 96.38 485 ILE A C 1
ATOM 3823 O O . ILE A 1 485 ? 5.218 -4.980 -20.360 1.00 96.38 485 ILE A O 1
ATOM 3827 N N . THR A 1 486 ? 3.152 -5.708 -20.804 1.00 96.25 486 THR A N 1
ATOM 3828 C CA . THR A 1 486 ? 3.534 -6.966 -21.442 1.00 96.25 486 THR A CA 1
ATOM 3829 C C . THR A 1 486 ? 3.279 -6.876 -22.940 1.00 96.25 486 THR A C 1
ATOM 3831 O O . THR A 1 486 ? 2.228 -6.392 -23.361 1.00 96.25 486 THR A O 1
ATOM 3834 N N . SER A 1 487 ? 4.222 -7.353 -23.746 1.00 94.94 487 SER A N 1
ATOM 3835 C CA . SER A 1 487 ? 4.096 -7.368 -25.206 1.00 94.94 487 SER A CA 1
ATOM 3836 C C . SER A 1 487 ? 4.785 -8.587 -25.808 1.00 94.94 487 SER A C 1
ATOM 3838 O O . SER A 1 487 ? 5.823 -9.039 -25.317 1.00 94.94 487 SER A O 1
ATOM 3840 N N . ASN A 1 488 ? 4.222 -9.106 -26.900 1.00 92.12 488 ASN A N 1
ATOM 3841 C CA . ASN A 1 488 ? 4.833 -10.184 -27.680 1.00 92.12 488 ASN A CA 1
ATOM 3842 C C . ASN A 1 488 ? 5.968 -9.712 -28.613 1.00 92.12 488 ASN A C 1
ATOM 3844 O O . ASN A 1 488 ? 6.623 -10.524 -29.266 1.00 92.12 488 ASN A O 1
ATOM 3848 N N . ALA A 1 489 ? 6.193 -8.400 -28.690 1.00 88.50 489 ALA A N 1
ATOM 3849 C CA . ALA A 1 489 ? 7.211 -7.766 -29.518 1.00 88.50 489 ALA A CA 1
ATOM 3850 C C . ALA A 1 489 ? 7.770 -6.503 -28.844 1.00 88.50 489 ALA A C 1
ATOM 3852 O O . ALA A 1 489 ? 7.172 -5.957 -27.918 1.00 88.50 489 ALA A O 1
ATOM 3853 N N . ALA A 1 490 ? 8.906 -6.017 -29.339 1.00 90.00 490 ALA A N 1
ATOM 3854 C CA . ALA A 1 490 ? 9.530 -4.786 -28.866 1.00 90.00 490 ALA A CA 1
ATOM 3855 C C . ALA A 1 490 ? 8.576 -3.578 -28.975 1.00 90.00 490 ALA A C 1
ATOM 3857 O O . ALA A 1 490 ? 8.153 -3.205 -30.073 1.00 90.00 490 ALA A O 1
ATOM 3858 N N . LEU A 1 491 ? 8.254 -2.947 -27.842 1.00 90.50 491 LEU A N 1
ATOM 3859 C CA . LEU A 1 491 ? 7.431 -1.740 -27.781 1.00 90.50 491 LEU A CA 1
ATOM 3860 C C . LEU A 1 491 ? 8.206 -0.501 -28.192 1.00 90.50 491 LEU A C 1
ATOM 3862 O O . LEU A 1 491 ? 9.248 -0.188 -27.632 1.00 90.50 491 LEU A O 1
ATOM 3866 N N . ARG A 1 492 ? 7.651 0.289 -29.097 1.00 86.94 492 ARG A N 1
ATOM 3867 C CA . ARG A 1 492 ? 8.237 1.564 -29.504 1.00 86.94 492 ARG A CA 1
ATOM 3868 C C . ARG A 1 492 ? 7.671 2.690 -28.657 1.00 86.94 492 ARG A C 1
ATOM 3870 O O . ARG A 1 492 ? 6.462 2.761 -28.448 1.00 86.94 492 ARG A O 1
ATOM 3877 N N . VAL A 1 493 ? 8.527 3.611 -28.230 1.00 86.44 493 VAL A N 1
ATOM 3878 C CA . VAL A 1 493 ? 8.106 4.790 -27.463 1.00 86.44 493 VAL A CA 1
ATOM 3879 C C . VAL A 1 493 ? 7.969 6.015 -28.353 1.00 86.44 493 VAL A C 1
ATOM 3881 O O . VAL A 1 493 ? 8.596 6.130 -29.407 1.00 86.44 493 VAL A O 1
ATOM 3884 N N . LYS A 1 494 ? 7.132 6.969 -27.949 1.00 80.19 494 LYS A N 1
ATOM 3885 C CA . LYS A 1 494 ? 7.105 8.273 -28.611 1.00 80.19 494 LYS A CA 1
ATOM 3886 C C . LYS A 1 494 ? 8.281 9.121 -28.127 1.00 80.19 494 LYS A C 1
ATOM 3888 O O . LYS A 1 494 ? 8.221 9.670 -27.029 1.00 80.19 494 LYS A O 1
ATOM 3893 N N . VAL A 1 495 ? 9.320 9.231 -28.952 1.00 74.50 495 VAL A N 1
ATOM 3894 C CA . VAL A 1 495 ? 10.456 10.133 -28.708 1.00 74.50 495 VAL A CA 1
ATOM 3895 C C . VAL A 1 495 ? 10.115 11.509 -29.279 1.00 74.50 495 VAL A C 1
ATOM 3897 O O . VAL A 1 495 ? 9.964 11.656 -30.497 1.00 74.50 495 VAL A O 1
ATOM 3900 N N . GLU A 1 496 ? 9.914 12.501 -28.414 1.00 68.44 496 GLU A N 1
ATOM 3901 C CA . GLU A 1 496 ? 9.870 13.915 -28.803 1.00 68.44 496 GLU A CA 1
ATOM 3902 C C . GLU A 1 496 ? 11.202 14.574 -28.401 1.00 68.44 496 GLU A C 1
ATOM 3904 O O . GLU A 1 496 ? 12.251 13.959 -28.563 1.00 68.44 496 GLU A O 1
ATOM 3909 N N . SER A 1 497 ? 11.214 15.803 -27.879 1.00 59.22 497 SER A N 1
ATOM 3910 C CA . SER A 1 497 ? 12.439 16.442 -27.363 1.00 59.22 497 SER A CA 1
ATOM 3911 C C . SER A 1 497 ? 12.941 15.843 -26.034 1.00 59.22 497 SER A C 1
ATOM 3913 O O . SER A 1 497 ? 13.832 16.404 -25.406 1.00 59.22 497 SER A O 1
ATOM 3915 N N . ASP A 1 498 ? 12.344 14.743 -25.572 1.00 60.97 498 ASP A N 1
ATOM 3916 C CA . ASP A 1 498 ? 12.441 14.186 -24.222 1.00 60.97 498 ASP A CA 1
ATOM 3917 C C . ASP A 1 498 ? 12.917 12.720 -24.193 1.00 60.97 498 ASP A C 1
ATOM 3919 O O . ASP A 1 498 ? 12.543 11.971 -23.293 1.00 60.97 498 ASP A O 1
ATOM 3923 N N . GLY A 1 499 ? 13.749 12.286 -25.150 1.00 68.38 499 GLY A N 1
ATOM 3924 C CA . GLY A 1 499 ? 14.282 10.911 -25.191 1.00 68.38 499 GLY A CA 1
ATOM 3925 C C . GLY A 1 499 ? 14.907 10.449 -23.866 1.00 68.38 499 GLY A C 1
ATOM 3926 O O . GLY A 1 499 ? 14.617 9.350 -23.396 1.00 68.38 499 GLY A O 1
ATOM 3927 N N . SER A 1 500 ? 15.629 11.343 -23.184 1.00 76.69 500 SER A N 1
ATOM 3928 C CA . SER A 1 500 ? 16.222 11.089 -21.863 1.00 76.69 500 SER A CA 1
ATOM 3929 C C . SER A 1 500 ? 15.194 10.837 -20.749 1.00 76.69 500 SER A C 1
ATOM 3931 O O . SER A 1 500 ? 15.520 10.211 -19.743 1.00 76.69 500 SER A O 1
ATOM 3933 N N . ALA A 1 501 ? 13.944 11.289 -20.905 1.00 80.81 501 ALA A N 1
ATOM 3934 C CA . ALA A 1 501 ? 12.876 11.012 -19.949 1.00 80.81 501 ALA A CA 1
ATOM 3935 C C . ALA A 1 501 ? 12.391 9.559 -20.041 1.00 80.81 501 ALA A C 1
ATOM 3937 O O . ALA A 1 501 ? 12.030 8.977 -19.022 1.00 80.81 501 ALA A O 1
ATOM 3938 N N . TRP A 1 502 ? 12.392 8.962 -21.239 1.00 86.12 502 TRP A N 1
ATOM 3939 C CA . TRP A 1 502 ? 12.113 7.532 -21.391 1.00 86.12 502 TRP A CA 1
ATOM 3940 C C . TRP A 1 502 ? 13.275 6.687 -20.877 1.00 86.12 502 TRP A C 1
ATOM 3942 O O . TRP A 1 502 ? 13.030 5.733 -20.148 1.00 86.12 502 TRP A O 1
ATOM 3952 N N . GLU A 1 503 ? 14.520 7.071 -21.169 1.00 88.69 503 GLU A N 1
ATOM 3953 C CA . GLU A 1 503 ? 15.703 6.327 -20.707 1.00 88.69 503 GLU A CA 1
ATOM 3954 C C . GLU A 1 503 ? 15.751 6.173 -19.183 1.00 88.69 503 GLU A C 1
ATOM 3956 O O . GLU A 1 503 ? 16.085 5.107 -18.681 1.00 88.69 503 GLU A O 1
ATOM 3961 N N . ARG A 1 504 ? 15.353 7.208 -18.434 1.00 89.00 504 ARG A N 1
ATOM 3962 C CA . ARG A 1 504 ? 15.332 7.167 -16.961 1.00 89.00 504 ARG A CA 1
ATOM 3963 C C . ARG A 1 504 ? 14.176 6.355 -16.377 1.00 89.00 504 ARG A C 1
ATOM 3965 O O . ARG A 1 504 ? 14.279 5.899 -15.240 1.00 89.00 504 ARG A O 1
ATOM 3972 N N . ARG A 1 505 ? 13.070 6.216 -17.114 1.00 91.81 505 ARG A N 1
ATOM 3973 C CA . ARG A 1 505 ? 11.830 5.586 -16.629 1.00 91.81 505 ARG A CA 1
ATOM 3974 C C . ARG A 1 505 ? 11.707 4.130 -17.049 1.00 91.81 505 ARG A C 1
ATOM 3976 O O . ARG A 1 505 ? 11.107 3.351 -16.325 1.00 91.81 505 ARG A O 1
ATOM 3983 N N . LEU A 1 506 ? 12.217 3.744 -18.213 1.00 94.69 506 LEU A N 1
ATOM 3984 C CA . LEU A 1 506 ? 12.029 2.387 -18.715 1.00 94.69 506 LEU A CA 1
ATOM 3985 C C . LEU A 1 506 ? 12.887 1.371 -17.959 1.00 94.69 506 LEU A C 1
ATOM 3987 O O . LEU A 1 506 ? 14.057 1.603 -17.685 1.00 94.69 506 LEU A O 1
ATOM 3991 N N . VAL A 1 507 ? 12.298 0.206 -17.709 1.00 97.38 507 VAL A N 1
ATOM 3992 C CA . VAL A 1 507 ? 12.987 -1.030 -17.334 1.00 97.38 507 VAL A CA 1
ATOM 3993 C C . VAL A 1 507 ? 12.543 -2.092 -18.332 1.00 97.38 507 VAL A C 1
ATOM 3995 O O . VAL A 1 507 ? 11.353 -2.378 -18.411 1.00 97.38 507 VAL A O 1
ATOM 3998 N N . ILE A 1 508 ? 13.460 -2.644 -19.133 1.00 97.62 508 ILE A N 1
ATOM 3999 C CA . ILE A 1 508 ? 13.125 -3.604 -20.200 1.00 97.62 508 ILE A CA 1
ATOM 4000 C C . ILE A 1 508 ? 13.654 -4.988 -19.838 1.00 97.62 508 ILE A C 1
ATOM 4002 O O . ILE A 1 508 ? 14.867 -5.189 -19.774 1.00 97.62 508 ILE A O 1
ATOM 4006 N N . LEU A 1 509 ? 12.733 -5.938 -19.665 1.00 97.50 509 LEU A N 1
ATOM 4007 C CA . LEU A 1 509 ? 13.004 -7.327 -19.302 1.00 97.50 509 LEU A CA 1
ATOM 4008 C C . LEU A 1 509 ? 12.591 -8.265 -20.459 1.00 97.50 509 LEU A C 1
ATOM 4010 O O . LEU A 1 509 ? 11.391 -8.412 -20.729 1.00 97.50 509 LEU A O 1
ATOM 4014 N N . PRO A 1 510 ? 13.560 -8.873 -21.169 1.00 95.06 510 PRO A N 1
ATOM 4015 C CA . PRO A 1 510 ? 13.327 -9.720 -22.332 1.00 95.06 510 PRO A CA 1
ATOM 4016 C C . PRO A 1 510 ? 13.020 -11.154 -21.894 1.00 95.06 510 PRO A C 1
ATOM 4018 O O . PRO A 1 510 ? 13.910 -11.972 -21.723 1.00 95.06 510 PRO A O 1
ATOM 4021 N N . PHE A 1 511 ? 11.738 -11.475 -21.742 1.00 93.56 511 PHE A N 1
ATOM 4022 C CA . PHE A 1 511 ? 11.233 -12.837 -21.563 1.00 93.56 511 PHE A CA 1
ATOM 4023 C C . PHE A 1 511 ? 11.407 -13.652 -22.857 1.00 93.56 511 PHE A C 1
ATOM 4025 O O . PHE A 1 511 ? 10.434 -13.928 -23.581 1.00 93.56 511 PHE A O 1
ATOM 4032 N N . GLU A 1 512 ? 12.648 -14.032 -23.142 1.00 88.94 512 GLU A N 1
ATOM 4033 C CA . GLU A 1 512 ? 13.100 -14.782 -24.309 1.00 88.94 512 GLU A CA 1
ATOM 4034 C C . GLU A 1 512 ? 13.606 -16.158 -23.887 1.00 88.94 512 GLU A C 1
ATOM 4036 O O . GLU A 1 512 ? 14.295 -16.302 -22.888 1.00 88.94 512 GLU A O 1
ATOM 4041 N N . ARG A 1 513 ? 13.251 -17.207 -24.637 1.00 80.75 513 ARG A N 1
ATOM 4042 C CA . ARG A 1 513 ? 13.631 -18.573 -24.259 1.00 80.75 513 ARG A CA 1
ATOM 4043 C C . ARG A 1 513 ? 15.142 -18.743 -24.336 1.00 80.75 513 ARG A C 1
ATOM 4045 O O . ARG A 1 513 ? 15.704 -18.707 -25.427 1.00 80.75 513 ARG A O 1
ATOM 4052 N N . THR A 1 514 ? 15.755 -19.033 -23.198 1.00 69.44 514 THR A N 1
ATOM 4053 C CA . THR A 1 514 ? 17.173 -19.395 -23.096 1.00 69.44 514 THR A CA 1
ATOM 4054 C C . THR A 1 514 ? 17.375 -20.914 -23.164 1.00 69.44 514 THR A C 1
ATOM 4056 O O . THR A 1 514 ? 18.496 -21.392 -23.326 1.00 69.44 514 THR A O 1
ATOM 4059 N N . SER A 1 515 ? 16.287 -21.693 -23.076 1.00 67.06 515 SER A N 1
ATOM 4060 C CA . SER A 1 515 ? 16.281 -23.162 -23.090 1.00 67.06 515 SER A CA 1
ATOM 4061 C C . SER A 1 515 ? 14.976 -23.747 -23.665 1.00 67.06 515 SER A C 1
ATOM 4063 O O . SER A 1 515 ? 14.010 -23.021 -23.928 1.00 67.06 515 SER A O 1
ATOM 4065 N N . ASP A 1 516 ? 14.951 -25.065 -23.903 1.00 63.44 516 ASP A N 1
ATOM 4066 C CA . ASP A 1 516 ? 13.765 -25.770 -24.410 1.00 63.44 516 ASP A CA 1
ATOM 4067 C C . ASP A 1 516 ? 12.555 -25.596 -23.474 1.00 63.44 516 ASP A C 1
ATOM 4069 O O . ASP A 1 516 ? 12.700 -25.660 -22.250 1.00 63.44 516 ASP A O 1
ATOM 4073 N N . PRO A 1 517 ? 11.337 -25.397 -24.017 1.00 56.44 517 PRO A N 1
ATOM 4074 C CA . PRO A 1 517 ? 10.181 -25.084 -23.195 1.00 56.44 517 PRO A CA 1
ATOM 4075 C C . PRO A 1 517 ? 9.821 -26.273 -22.293 1.00 56.44 517 PRO A C 1
ATOM 4077 O O . PRO A 1 517 ? 9.583 -27.375 -22.807 1.00 56.44 517 PRO A O 1
ATOM 4080 N N . PRO A 1 518 ? 9.682 -26.071 -20.970 1.00 63.00 518 PRO A N 1
ATOM 4081 C CA . PRO A 1 518 ? 9.097 -27.091 -20.120 1.00 63.00 518 PRO A CA 1
ATOM 4082 C C . PRO A 1 518 ? 7.672 -27.407 -20.594 1.00 63.00 518 PRO A C 1
ATOM 4084 O O . PRO A 1 518 ? 6.993 -26.594 -21.236 1.00 63.00 518 PRO A O 1
ATOM 4087 N N . LYS A 1 519 ? 7.198 -28.618 -20.286 1.00 74.81 519 LYS A N 1
ATOM 4088 C CA . LYS A 1 519 ? 5.828 -29.037 -20.601 1.00 74.81 519 LYS A CA 1
ATOM 4089 C C . LYS A 1 519 ? 4.849 -27.989 -20.067 1.00 74.81 519 LYS A C 1
ATOM 4091 O O . LYS A 1 519 ? 4.852 -27.704 -18.875 1.00 74.81 519 LYS A O 1
ATOM 4096 N N . ARG A 1 520 ? 3.982 -27.450 -20.932 1.00 78.88 520 ARG A N 1
ATOM 4097 C CA . ARG A 1 520 ? 2.970 -26.460 -20.532 1.00 78.88 520 ARG A CA 1
ATOM 4098 C C . ARG A 1 520 ? 2.119 -27.003 -19.379 1.00 78.88 520 ARG A C 1
ATOM 4100 O O . ARG A 1 520 ? 1.468 -28.038 -19.526 1.00 78.88 520 ARG A O 1
ATOM 4107 N N . ILE A 1 521 ? 2.086 -26.259 -18.278 1.00 85.44 521 ILE A N 1
ATOM 4108 C CA . ILE A 1 521 ? 1.249 -26.533 -17.109 1.00 85.44 521 ILE A CA 1
ATOM 4109 C C . ILE A 1 521 ? 0.019 -25.620 -17.177 1.00 85.44 521 ILE A C 1
ATOM 4111 O O . ILE A 1 521 ? 0.136 -24.417 -17.413 1.00 85.44 521 ILE A O 1
ATOM 4115 N N . LEU A 1 522 ? -1.177 -26.194 -17.040 1.00 88.44 522 LEU A N 1
ATOM 4116 C CA . LEU A 1 522 ? -2.427 -25.428 -17.000 1.00 88.44 522 LEU A CA 1
ATOM 4117 C C . LEU A 1 522 ? -2.582 -24.753 -15.632 1.00 88.44 522 LEU A C 1
ATOM 4119 O O . LEU A 1 522 ? -2.298 -25.384 -14.618 1.00 88.44 522 LEU A O 1
ATOM 4123 N N . ASN A 1 523 ? -3.059 -23.502 -15.615 1.00 91.44 523 ASN A N 1
ATOM 4124 C CA . ASN A 1 523 ? -3.271 -22.694 -14.400 1.00 91.44 523 ASN A CA 1
ATOM 4125 C C . ASN A 1 523 ? -2.029 -22.632 -13.496 1.00 91.44 523 ASN A C 1
ATOM 4127 O O . ASN A 1 523 ? -2.117 -22.758 -12.274 1.00 91.44 523 ASN A O 1
ATOM 4131 N N . PHE A 1 524 ? -0.851 -22.513 -14.114 1.00 94.69 524 PHE A N 1
ATOM 4132 C CA . PHE A 1 524 ? 0.411 -22.596 -13.391 1.00 94.69 524 PHE A CA 1
ATOM 4133 C C . PHE A 1 524 ? 0.582 -21.462 -12.371 1.00 94.69 524 PHE A C 1
ATOM 4135 O O . PHE A 1 524 ? 1.127 -21.694 -11.302 1.00 94.69 524 PHE A O 1
ATOM 4142 N N . ASP A 1 525 ? 0.033 -20.279 -12.650 1.00 95.44 525 ASP A N 1
ATOM 4143 C CA . ASP A 1 525 ? -0.083 -19.160 -11.710 1.00 95.44 525 ASP A CA 1
ATOM 4144 C C . ASP A 1 525 ? -0.774 -19.575 -10.402 1.00 95.44 525 ASP A C 1
ATOM 4146 O O . ASP A 1 525 ? -0.237 -19.346 -9.322 1.00 95.44 525 ASP A O 1
ATOM 4150 N N . GLN A 1 526 ? -1.921 -20.256 -10.486 1.00 96.56 526 GLN A N 1
ATOM 4151 C CA . GLN A 1 526 ? -2.678 -20.701 -9.311 1.00 96.56 526 GLN A CA 1
ATOM 4152 C C . GLN A 1 526 ? -1.936 -21.786 -8.532 1.00 96.56 526 GLN A C 1
ATOM 4154 O O . GLN A 1 526 ? -1.975 -21.799 -7.303 1.00 96.56 526 GLN A O 1
ATOM 4159 N N . ILE A 1 527 ? -1.258 -22.693 -9.241 1.00 97.19 527 ILE A N 1
ATOM 4160 C CA . ILE A 1 527 ? -0.426 -23.735 -8.628 1.00 97.19 527 ILE A CA 1
ATOM 4161 C C . ILE A 1 527 ? 0.713 -23.080 -7.841 1.00 97.19 527 ILE A C 1
ATOM 4163 O O . ILE A 1 527 ? 0.873 -23.370 -6.659 1.00 97.19 527 ILE A O 1
ATOM 4167 N N . LEU A 1 528 ? 1.443 -22.149 -8.462 1.00 97.69 528 LEU A N 1
ATOM 4168 C CA . LEU A 1 528 ? 2.542 -21.423 -7.827 1.00 97.69 528 LEU A CA 1
ATOM 4169 C C . LEU A 1 528 ? 2.069 -20.596 -6.626 1.00 97.69 528 LEU A C 1
ATOM 4171 O O . LEU A 1 528 ? 2.671 -20.675 -5.563 1.00 97.69 528 LEU A O 1
ATOM 4175 N N . LEU A 1 529 ? 0.964 -19.856 -6.743 1.00 97.62 529 LEU A N 1
ATOM 4176 C CA . LEU A 1 529 ? 0.415 -19.074 -5.628 1.00 97.62 529 LEU A CA 1
ATOM 4177 C C . LEU A 1 529 ? -0.029 -19.963 -4.460 1.00 97.62 529 LEU A C 1
ATOM 4179 O O . LEU A 1 529 ? 0.148 -19.591 -3.302 1.00 97.62 529 LEU A O 1
ATOM 4183 N N . LYS A 1 530 ? -0.579 -21.147 -4.747 1.00 97.06 530 LYS A N 1
ATOM 4184 C CA . LYS A 1 530 ? -1.020 -22.095 -3.719 1.00 97.06 530 LYS A CA 1
ATOM 4185 C C . LYS A 1 530 ? 0.148 -22.801 -3.028 1.00 97.06 530 LYS A C 1
ATOM 4187 O O . LYS A 1 530 ? 0.108 -22.983 -1.816 1.00 97.06 530 LYS A O 1
ATOM 4192 N N . GLU A 1 531 ? 1.142 -23.250 -3.789 1.00 97.38 531 GLU A N 1
ATOM 4193 C CA . GLU A 1 531 ? 2.251 -24.074 -3.283 1.00 97.38 531 GLU A CA 1
ATOM 4194 C C . GLU A 1 531 ? 3.419 -23.229 -2.755 1.00 97.38 531 GLU A C 1
ATOM 4196 O O . GLU A 1 531 ? 4.066 -23.603 -1.778 1.00 97.38 531 GLU A O 1
ATOM 4201 N N . GLU A 1 532 ? 3.675 -22.079 -3.377 1.00 98.44 532 GLU A N 1
ATOM 4202 C CA . GLU A 1 532 ? 4.871 -21.255 -3.169 1.00 98.44 532 GLU A CA 1
ATOM 4203 C C . GLU A 1 532 ? 4.548 -19.785 -2.857 1.00 98.44 532 GLU A C 1
ATOM 4205 O O . GLU A 1 532 ? 5.469 -18.985 -2.714 1.00 98.44 532 GLU A O 1
ATOM 4210 N N . GLY A 1 533 ? 3.271 -19.403 -2.717 1.00 98.00 533 GLY A N 1
ATOM 4211 C CA . GLY A 1 533 ? 2.835 -18.004 -2.617 1.00 98.00 533 GLY A CA 1
ATOM 4212 C C . GLY A 1 533 ? 3.589 -17.166 -1.583 1.00 98.00 533 GLY A C 1
ATOM 4213 O O . GLY A 1 533 ? 4.076 -16.088 -1.921 1.00 98.00 533 GLY A O 1
ATOM 4214 N N . GLY A 1 534 ? 3.757 -17.667 -0.355 1.00 98.06 534 GLY A N 1
ATOM 4215 C CA . GLY A 1 534 ? 4.524 -16.964 0.679 1.00 98.06 534 GLY A CA 1
ATOM 4216 C C . GLY A 1 534 ? 6.011 -16.834 0.332 1.00 98.06 534 GLY A C 1
ATOM 4217 O O . GLY A 1 534 ? 6.608 -15.792 0.580 1.00 98.06 534 GLY A O 1
ATOM 4218 N N . GLY A 1 535 ? 6.598 -17.830 -0.337 1.00 98.44 535 GLY A N 1
ATOM 4219 C CA . GLY A 1 535 ? 7.981 -17.764 -0.817 1.00 98.44 535 GLY A CA 1
ATOM 4220 C C . GLY A 1 535 ? 8.172 -16.798 -1.986 1.00 98.44 535 GLY A C 1
ATOM 4221 O O . GLY A 1 535 ? 9.174 -16.087 -2.047 1.00 98.44 535 GLY A O 1
ATOM 4222 N N . ILE A 1 536 ? 7.198 -16.719 -2.895 1.00 98.69 536 ILE A N 1
ATOM 4223 C CA . ILE A 1 536 ? 7.187 -15.741 -3.990 1.00 98.69 536 ILE A CA 1
ATOM 4224 C C . ILE A 1 536 ? 7.043 -14.326 -3.420 1.00 98.69 536 ILE A C 1
ATOM 4226 O O . ILE A 1 536 ? 7.749 -13.416 -3.857 1.00 98.69 536 ILE A O 1
ATOM 4230 N N . LEU A 1 537 ? 6.166 -14.135 -2.430 1.00 98.50 537 LEU A N 1
ATOM 4231 C CA . LEU A 1 537 ? 6.030 -12.867 -1.719 1.00 98.50 537 LEU A CA 1
ATOM 4232 C C . LEU A 1 537 ? 7.365 -12.457 -1.086 1.00 98.50 537 LEU A C 1
ATOM 4234 O O . LEU A 1 537 ? 7.862 -11.373 -1.380 1.00 98.50 537 LEU A O 1
ATOM 4238 N N . ASN A 1 538 ? 7.985 -13.333 -0.290 1.00 97.75 538 ASN A N 1
ATOM 4239 C CA . ASN A 1 538 ? 9.274 -13.043 0.345 1.00 97.75 538 ASN A CA 1
ATOM 4240 C C . ASN A 1 538 ? 10.350 -12.674 -0.673 1.00 97.75 538 ASN A C 1
ATOM 4242 O O . ASN A 1 538 ? 11.136 -11.766 -0.424 1.00 97.75 538 ASN A O 1
ATOM 4246 N N . TRP A 1 539 ? 10.389 -13.364 -1.817 1.00 98.44 539 TRP A N 1
ATOM 4247 C CA . TRP A 1 539 ? 11.351 -13.080 -2.876 1.00 98.44 539 TRP A CA 1
ATOM 4248 C C . TRP A 1 539 ? 11.213 -11.640 -3.388 1.00 98.44 539 TRP A C 1
ATOM 4250 O O . TRP A 1 539 ? 12.215 -10.932 -3.491 1.00 98.44 539 TRP A O 1
ATOM 4260 N N . HIS A 1 540 ? 9.987 -11.160 -3.609 1.00 98.50 540 HIS A N 1
ATOM 4261 C CA . HIS A 1 540 ? 9.747 -9.765 -3.988 1.00 98.50 540 HIS A CA 1
ATOM 4262 C C . HIS A 1 540 ? 10.054 -8.784 -2.850 1.00 98.50 540 HIS A C 1
ATOM 4264 O O . HIS A 1 540 ? 10.661 -7.747 -3.100 1.00 98.50 540 HIS A O 1
ATOM 4270 N N . LEU A 1 541 ? 9.686 -9.098 -1.602 1.00 97.88 541 LEU A N 1
ATOM 4271 C CA . LEU A 1 541 ? 9.977 -8.223 -0.459 1.00 97.88 541 LEU A CA 1
ATOM 4272 C C . LEU A 1 541 ? 11.489 -8.082 -0.217 1.00 97.88 541 LEU A C 1
ATOM 4274 O O . LEU A 1 541 ? 11.960 -6.981 0.047 1.00 97.88 541 LEU A O 1
ATOM 4278 N N . TRP A 1 542 ? 12.269 -9.151 -0.400 1.00 97.69 542 TRP A N 1
ATOM 4279 C CA . TRP A 1 542 ? 13.734 -9.079 -0.397 1.00 97.69 542 TRP A CA 1
ATOM 4280 C C . TRP A 1 542 ? 14.273 -8.209 -1.535 1.00 97.69 542 TRP A C 1
ATOM 4282 O O . TRP A 1 542 ? 15.196 -7.427 -1.322 1.00 97.69 542 TRP A O 1
ATOM 4292 N N . GLY A 1 543 ? 13.668 -8.287 -2.723 1.00 97.81 543 GLY A N 1
ATOM 4293 C CA . GLY A 1 543 ? 13.966 -7.361 -3.815 1.00 97.81 543 GLY A CA 1
ATOM 4294 C C . GLY A 1 543 ? 13.699 -5.910 -3.441 1.00 97.81 543 GLY A C 1
ATOM 4295 O O . GLY A 1 543 ? 14.501 -5.037 -3.753 1.00 97.81 543 GLY A O 1
ATOM 4296 N N . ALA A 1 544 ? 12.600 -5.652 -2.737 1.00 97.12 544 ALA A N 1
ATOM 4297 C CA . ALA A 1 544 ? 12.264 -4.321 -2.259 1.00 97.12 544 ALA A CA 1
ATOM 4298 C C . ALA A 1 544 ? 13.309 -3.802 -1.255 1.00 97.12 544 ALA A C 1
ATOM 4300 O O . ALA A 1 544 ? 13.753 -2.669 -1.388 1.00 97.12 544 ALA A O 1
ATOM 4301 N N . ILE A 1 545 ? 13.768 -4.639 -0.315 1.00 96.12 545 ILE A N 1
ATOM 4302 C CA . ILE A 1 545 ? 14.865 -4.301 0.612 1.00 96.12 545 ILE A CA 1
ATOM 4303 C C . ILE A 1 545 ? 16.133 -3.905 -0.154 1.00 96.12 545 ILE A C 1
ATOM 4305 O O . ILE A 1 545 ? 16.698 -2.843 0.104 1.00 96.12 545 ILE A O 1
ATOM 4309 N N . GLN A 1 546 ? 16.548 -4.724 -1.123 1.00 96.88 546 GLN A N 1
ATOM 4310 C CA . GLN A 1 546 ? 17.725 -4.450 -1.955 1.00 96.88 546 GLN A CA 1
ATOM 4311 C C . GLN A 1 546 ? 17.567 -3.145 -2.744 1.00 96.88 546 GLN A C 1
ATOM 4313 O O . GLN A 1 546 ? 18.475 -2.319 -2.777 1.00 96.88 546 GLN A O 1
ATOM 4318 N N . ALA A 1 547 ? 16.393 -2.932 -3.339 1.00 96.38 547 ALA A N 1
ATOM 4319 C CA . ALA A 1 547 ? 16.079 -1.713 -4.067 1.00 96.38 547 ALA A CA 1
ATOM 4320 C C . ALA A 1 547 ? 16.152 -0.473 -3.164 1.00 96.38 547 ALA A C 1
ATOM 4322 O O . ALA A 1 547 ? 16.757 0.519 -3.550 1.00 96.38 547 ALA A O 1
ATOM 4323 N N . LEU A 1 548 ? 15.587 -0.525 -1.954 1.00 94.56 548 LEU A N 1
ATOM 4324 C CA . LEU A 1 548 ? 15.652 0.583 -0.998 1.00 94.56 548 LEU A CA 1
ATOM 4325 C C . LEU A 1 548 ? 17.094 0.920 -0.603 1.00 94.56 548 LEU A C 1
ATOM 4327 O O . LEU A 1 548 ? 17.441 2.097 -0.548 1.00 94.56 548 LEU A O 1
ATOM 4331 N N . GLN A 1 549 ? 17.944 -0.090 -0.395 1.00 94.88 549 GLN A N 1
ATOM 4332 C CA . GLN A 1 549 ? 19.370 0.116 -0.115 1.00 94.88 549 GLN A CA 1
ATOM 4333 C C . GLN A 1 549 ? 20.093 0.802 -1.282 1.00 94.88 549 GLN A C 1
ATOM 4335 O O . GLN A 1 549 ? 20.913 1.694 -1.069 1.00 94.88 549 GLN A O 1
ATOM 4340 N N . GLU A 1 550 ? 19.789 0.416 -2.522 1.00 95.56 550 GLU A N 1
ATOM 4341 C CA . GLU A 1 550 ? 20.355 1.062 -3.709 1.00 95.56 550 GLU A CA 1
ATOM 4342 C C . GLU A 1 550 ? 19.868 2.503 -3.872 1.00 95.56 550 GLU A C 1
ATOM 4344 O O . GLU A 1 550 ? 20.666 3.388 -4.172 1.00 95.56 550 GLU A O 1
ATOM 4349 N N . ILE A 1 551 ? 18.582 2.760 -3.628 1.00 93.94 551 ILE A N 1
ATOM 4350 C CA . ILE A 1 551 ? 18.008 4.107 -3.682 1.00 93.94 551 ILE A CA 1
ATOM 4351 C C . ILE A 1 551 ? 18.659 5.002 -2.627 1.00 93.94 551 ILE A C 1
ATOM 4353 O O . ILE A 1 551 ? 19.023 6.135 -2.932 1.00 93.94 551 ILE A O 1
ATOM 4357 N N . GLU A 1 552 ? 18.850 4.503 -1.407 1.00 92.88 552 GLU A N 1
ATOM 4358 C CA . GLU A 1 552 ? 19.523 5.251 -0.345 1.00 92.88 552 GLU A CA 1
ATOM 4359 C C . GLU A 1 552 ? 20.987 5.557 -0.701 1.00 92.88 552 GLU A C 1
ATOM 4361 O O . GLU A 1 552 ? 21.458 6.675 -0.488 1.00 92.88 552 GLU A O 1
ATOM 4366 N N . ALA A 1 553 ? 21.704 4.593 -1.286 1.00 95.75 553 ALA A N 1
ATOM 4367 C CA . ALA A 1 553 ? 23.122 4.738 -1.607 1.00 95.75 553 ALA A CA 1
ATOM 4368 C C . ALA A 1 553 ? 23.403 5.536 -2.897 1.00 95.75 553 ALA A C 1
ATOM 4370 O O . ALA A 1 553 ? 24.396 6.264 -2.964 1.00 95.75 553 ALA A O 1
ATOM 4371 N N . TYR A 1 554 ? 22.565 5.394 -3.927 1.00 95.00 554 TYR A N 1
ATOM 4372 C CA . TYR A 1 554 ? 22.833 5.875 -5.291 1.00 95.00 554 TYR A CA 1
ATOM 4373 C C . TYR A 1 554 ? 21.722 6.758 -5.875 1.00 95.00 554 TYR A C 1
ATOM 4375 O O . TYR A 1 554 ? 21.931 7.386 -6.914 1.00 95.00 554 TYR A O 1
ATOM 4383 N N . GLY A 1 555 ? 20.553 6.827 -5.233 1.00 92.75 555 GLY A N 1
ATOM 4384 C CA . GLY A 1 555 ? 19.401 7.604 -5.697 1.00 92.75 555 GLY A CA 1
ATOM 4385 C C . GLY A 1 555 ? 18.595 6.965 -6.835 1.00 92.75 555 GLY A C 1
ATOM 4386 O O . GLY A 1 555 ? 17.653 7.588 -7.317 1.00 92.75 555 GLY A O 1
ATOM 4387 N N . ASP A 1 556 ? 18.949 5.756 -7.283 1.00 94.06 556 ASP A N 1
ATOM 4388 C CA . ASP A 1 556 ? 18.234 4.991 -8.314 1.00 94.06 556 ASP A CA 1
ATOM 4389 C C . ASP A 1 556 ? 18.578 3.490 -8.200 1.00 94.06 556 ASP A C 1
ATOM 4391 O O . ASP A 1 556 ? 19.498 3.106 -7.476 1.00 94.06 556 ASP A O 1
ATOM 4395 N N . LEU A 1 557 ? 17.861 2.643 -8.943 1.00 94.69 557 LEU A N 1
ATOM 4396 C CA . LEU A 1 557 ? 18.183 1.226 -9.111 1.00 94.69 557 LEU A CA 1
ATOM 4397 C C . LEU A 1 557 ? 19.491 1.047 -9.884 1.00 94.69 557 LEU A C 1
ATOM 4399 O O . LEU A 1 557 ? 19.703 1.648 -10.943 1.00 94.69 557 LEU A O 1
ATOM 4403 N N . LEU A 1 558 ? 20.337 0.132 -9.416 1.00 95.25 558 LEU A N 1
ATOM 4404 C CA . LEU A 1 558 ? 21.534 -0.258 -10.149 1.00 95.25 558 LEU A CA 1
ATOM 4405 C C . LEU A 1 558 ? 21.175 -1.186 -11.315 1.00 95.25 558 LEU A C 1
ATOM 4407 O O . LEU A 1 558 ? 20.567 -2.244 -11.143 1.00 95.25 558 LEU A O 1
ATOM 4411 N N . MET A 1 559 ? 21.593 -0.803 -12.515 1.00 96.56 559 MET A N 1
ATOM 4412 C CA . MET A 1 559 ? 21.418 -1.591 -13.735 1.00 96.56 559 MET A CA 1
ATOM 4413 C C . MET A 1 559 ? 22.778 -1.884 -14.361 1.00 96.56 559 MET A C 1
ATOM 4415 O O . MET A 1 559 ? 23.673 -1.026 -14.325 1.00 96.56 559 MET A O 1
ATOM 4419 N N . THR A 1 560 ? 22.921 -3.073 -14.944 1.00 97.75 560 THR A N 1
ATOM 4420 C CA . THR A 1 560 ? 24.120 -3.448 -15.703 1.00 97.75 560 THR A CA 1
ATOM 4421 C C . THR A 1 560 ? 24.238 -2.609 -16.974 1.00 97.75 560 THR A C 1
ATOM 4423 O O . THR A 1 560 ? 23.266 -1.991 -17.424 1.00 97.75 560 THR A O 1
ATOM 4426 N N . ASP A 1 561 ? 25.433 -2.568 -17.564 1.00 97.62 561 ASP A N 1
ATOM 4427 C CA . ASP A 1 561 ? 25.648 -1.835 -18.815 1.00 97.62 561 ASP A CA 1
ATOM 4428 C C . ASP A 1 561 ? 24.785 -2.407 -19.945 1.00 97.62 561 ASP A C 1
ATOM 4430 O O . ASP A 1 561 ? 24.154 -1.648 -20.672 1.00 97.62 561 ASP A O 1
ATOM 4434 N N . GLU A 1 562 ? 24.617 -3.732 -20.003 1.00 96.75 562 GLU A N 1
ATOM 4435 C CA . GLU A 1 562 ? 23.726 -4.377 -20.971 1.00 96.75 562 GLU A CA 1
ATOM 4436 C C . GLU A 1 562 ? 22.263 -3.930 -20.811 1.00 96.75 562 GLU A C 1
ATOM 4438 O O . GLU A 1 562 ? 21.588 -3.605 -21.793 1.00 96.75 562 GLU A O 1
ATOM 4443 N N . GLN A 1 563 ? 21.764 -3.860 -19.574 1.00 97.69 563 GLN A N 1
ATOM 4444 C CA . GLN A 1 563 ? 20.399 -3.411 -19.293 1.00 97.69 563 GLN A CA 1
ATOM 4445 C C . GLN A 1 563 ? 20.186 -1.941 -19.684 1.00 97.69 563 GLN A C 1
ATOM 4447 O O . GLN A 1 563 ? 19.131 -1.586 -20.220 1.00 97.69 563 GLN A O 1
ATOM 4452 N N . LYS A 1 564 ? 21.185 -1.081 -19.453 1.00 96.44 564 LYS A N 1
ATOM 4453 C CA . LYS A 1 564 ? 21.156 0.335 -19.860 1.00 96.44 564 LYS A CA 1
ATOM 4454 C C . LYS A 1 564 ? 21.227 0.485 -21.377 1.00 96.44 564 LYS A C 1
ATOM 4456 O O . LYS A 1 564 ? 20.427 1.225 -21.953 1.00 96.44 564 LYS A O 1
ATOM 4461 N N . ASP A 1 565 ? 22.119 -0.253 -22.030 1.00 95.44 565 ASP A N 1
ATOM 4462 C CA . ASP A 1 565 ? 22.287 -0.247 -23.483 1.00 95.44 565 ASP A CA 1
ATOM 4463 C C . ASP A 1 565 ? 21.012 -0.706 -24.190 1.00 95.44 565 ASP A C 1
ATOM 4465 O O . ASP A 1 565 ? 20.607 -0.116 -25.194 1.00 95.44 565 ASP A O 1
ATOM 4469 N N . ARG A 1 566 ? 20.313 -1.701 -23.631 1.00 95.12 566 ARG A N 1
ATOM 4470 C CA . ARG A 1 566 ? 19.002 -2.159 -24.114 1.00 95.12 566 ARG A CA 1
ATOM 4471 C C . ARG A 1 566 ? 17.975 -1.022 -24.139 1.00 95.12 566 ARG A C 1
ATOM 4473 O O . ARG A 1 566 ? 17.242 -0.876 -25.120 1.00 95.12 566 ARG A O 1
ATOM 4480 N N . ILE A 1 567 ? 17.940 -0.188 -23.098 1.00 94.62 567 ILE A N 1
ATOM 4481 C CA . ILE A 1 567 ? 17.046 0.976 -23.012 1.00 94.62 567 ILE A CA 1
ATOM 4482 C C . ILE A 1 567 ? 17.466 2.075 -23.991 1.00 94.62 567 ILE A C 1
ATOM 4484 O O . ILE A 1 567 ? 16.627 2.555 -24.758 1.00 94.62 567 ILE A O 1
ATOM 4488 N N . ALA A 1 568 ? 18.749 2.443 -24.013 1.00 91.19 568 ALA A N 1
ATOM 4489 C CA . ALA A 1 568 ? 19.273 3.469 -24.914 1.00 91.19 568 ALA A CA 1
ATOM 4490 C C . ALA A 1 568 ? 19.027 3.094 -26.385 1.00 91.19 568 ALA A C 1
ATOM 4492 O O . ALA A 1 568 ? 18.523 3.897 -27.176 1.00 91.19 568 ALA A O 1
ATOM 4493 N N . LYS A 1 569 ? 19.278 1.827 -26.738 1.00 90.50 569 LYS A N 1
ATOM 4494 C CA . LYS A 1 569 ? 18.956 1.265 -28.052 1.00 90.50 569 LYS A CA 1
ATOM 4495 C C . LYS A 1 569 ? 17.467 1.396 -28.354 1.00 90.50 569 LYS A C 1
ATOM 4497 O O . LYS A 1 569 ? 17.116 1.856 -29.439 1.00 90.50 569 LYS A O 1
ATOM 4502 N N . ARG A 1 570 ? 16.586 1.069 -27.401 1.00 90.75 570 ARG A N 1
ATOM 4503 C CA . ARG A 1 570 ? 15.137 1.172 -27.612 1.00 90.75 570 ARG A CA 1
ATOM 4504 C C . ARG A 1 570 ? 14.680 2.598 -27.906 1.00 90.75 570 ARG A C 1
ATOM 4506 O O . ARG A 1 570 ? 13.843 2.807 -28.791 1.00 90.75 570 ARG A O 1
ATOM 4513 N N . VAL A 1 571 ? 15.196 3.574 -27.167 1.00 89.06 571 VAL A N 1
ATOM 4514 C CA . VAL A 1 571 ? 14.864 4.987 -27.378 1.00 89.06 571 VAL A CA 1
ATOM 4515 C C . VAL A 1 571 ? 15.402 5.455 -28.731 1.00 89.06 571 VAL A C 1
ATOM 4517 O O . VAL A 1 571 ? 14.640 6.022 -29.515 1.00 89.06 571 VAL A O 1
ATOM 4520 N N . ARG A 1 572 ? 16.649 5.113 -29.075 1.00 84.69 572 ARG A N 1
ATOM 4521 C CA . ARG A 1 572 ? 17.257 5.430 -30.378 1.00 84.69 572 ARG A CA 1
ATOM 4522 C C . ARG A 1 572 ? 16.467 4.853 -31.557 1.00 84.69 572 ARG A C 1
ATOM 4524 O O . ARG A 1 572 ? 16.131 5.584 -32.481 1.00 84.69 572 ARG A O 1
ATOM 4531 N N . GLU A 1 573 ? 16.106 3.571 -31.512 1.00 84.44 573 GLU A N 1
ATOM 4532 C CA . GLU A 1 573 ? 15.324 2.903 -32.569 1.00 84.44 573 GLU A CA 1
ATOM 4533 C C . GLU A 1 573 ? 13.883 3.426 -32.674 1.00 84.44 573 GLU A C 1
ATOM 4535 O O . GLU A 1 573 ? 13.218 3.302 -33.709 1.00 84.44 573 GLU A O 1
ATOM 4540 N N . SER A 1 574 ? 13.376 4.034 -31.603 1.00 85.94 574 SER A N 1
ATOM 4541 C CA . SER A 1 574 ? 12.052 4.642 -31.600 1.00 85.94 574 SER A CA 1
ATOM 4542 C C . SER A 1 574 ? 12.025 5.999 -32.320 1.00 85.94 574 SER A C 1
ATOM 4544 O O . SER A 1 574 ? 10.985 6.336 -32.901 1.00 85.94 574 SER A O 1
ATOM 4546 N N . ASP A 1 575 ? 13.144 6.737 -32.370 1.00 85.88 575 ASP A N 1
ATOM 4547 C CA . ASP A 1 575 ? 13.268 7.992 -33.124 1.00 85.88 575 ASP A CA 1
ATOM 4548 C C . ASP A 1 575 ? 13.696 7.779 -34.585 1.00 85.88 575 ASP A C 1
ATOM 4550 O O . ASP A 1 575 ? 14.848 7.956 -34.977 1.00 85.88 575 ASP A O 1
ATOM 4554 N N . LEU A 1 576 ? 12.724 7.440 -35.434 1.00 86.81 576 LEU A N 1
ATOM 4555 C CA . LEU A 1 576 ? 12.986 7.141 -36.848 1.00 86.81 576 LEU A CA 1
ATOM 4556 C C . LEU A 1 576 ? 13.580 8.304 -37.639 1.00 86.81 576 LEU A C 1
ATOM 4558 O O . LEU A 1 576 ? 14.265 8.057 -38.626 1.00 86.81 576 LEU A O 1
ATOM 4562 N N . VAL A 1 577 ? 13.281 9.553 -37.269 1.00 89.00 577 VAL A N 1
ATOM 4563 C CA . VAL A 1 577 ? 13.805 10.716 -37.999 1.00 89.00 577 VAL A CA 1
ATOM 4564 C C . VAL A 1 577 ? 15.263 10.950 -37.627 1.00 89.00 577 VAL A C 1
ATOM 4566 O O . VAL A 1 577 ? 16.080 11.108 -38.530 1.00 89.00 577 VAL A O 1
ATOM 4569 N N . GLY A 1 578 ? 15.604 10.900 -36.336 1.00 88.19 578 GLY A N 1
ATOM 4570 C CA . GLY A 1 578 ? 16.993 10.936 -35.886 1.00 88.19 578 GLY A CA 1
ATOM 4571 C C . GLY A 1 578 ? 17.814 9.794 -36.477 1.00 88.19 578 GLY A C 1
ATOM 4572 O O . GLY A 1 578 ? 18.880 10.044 -37.033 1.00 88.19 578 GLY A O 1
ATOM 4573 N N . LEU A 1 579 ? 17.285 8.564 -36.462 1.00 88.25 579 LEU A N 1
ATOM 4574 C CA . LEU A 1 579 ? 17.957 7.399 -37.047 1.00 88.25 579 LEU A CA 1
ATOM 4575 C C . LEU A 1 579 ? 18.151 7.541 -38.565 1.00 88.25 579 LEU A C 1
ATOM 4577 O O . LEU A 1 579 ? 19.231 7.263 -39.076 1.00 88.25 579 LEU A O 1
ATOM 4581 N N . PHE A 1 580 ? 17.143 8.038 -39.290 1.00 92.81 580 PHE A N 1
ATOM 4582 C CA . PHE A 1 580 ? 17.264 8.338 -40.719 1.00 92.81 580 PHE A CA 1
ATOM 4583 C C . PHE A 1 580 ? 18.364 9.368 -40.996 1.00 92.81 580 PHE A C 1
ATOM 4585 O O . PHE A 1 580 ? 19.198 9.159 -41.875 1.00 92.81 580 PHE A O 1
ATOM 4592 N N . VAL A 1 581 ? 18.394 10.470 -40.241 1.00 92.19 581 VAL A N 1
ATOM 4593 C CA . VAL A 1 581 ? 19.433 11.498 -40.384 1.00 92.19 581 VAL A CA 1
ATOM 4594 C C . VAL A 1 581 ? 20.809 10.910 -40.077 1.00 92.19 581 VAL A C 1
ATOM 4596 O O . VAL A 1 581 ? 21.768 11.184 -40.792 1.00 92.19 581 VAL A O 1
ATOM 4599 N N . GLU A 1 582 ? 20.906 10.075 -39.048 1.00 90.25 582 GLU A N 1
ATOM 4600 C CA . GLU A 1 582 ? 22.150 9.438 -38.638 1.00 90.25 582 GLU A CA 1
ATOM 4601 C C . GLU A 1 582 ? 22.689 8.449 -39.665 1.00 90.25 582 GLU A C 1
ATOM 4603 O O . GLU A 1 582 ? 23.888 8.452 -39.930 1.00 90.25 582 GLU A O 1
ATOM 4608 N N . GLU A 1 583 ? 21.836 7.602 -40.237 1.00 91.50 583 GLU A N 1
ATOM 4609 C CA . GLU A 1 583 ? 22.249 6.512 -41.124 1.00 91.50 583 GLU A CA 1
ATOM 4610 C C . GLU A 1 583 ? 22.335 6.946 -42.588 1.00 91.50 583 GLU A C 1
ATOM 4612 O O . GLU A 1 583 ? 23.206 6.471 -43.314 1.00 91.50 583 GLU A O 1
ATOM 4617 N N . CYS A 1 584 ? 21.478 7.872 -43.025 1.00 93.50 584 CYS A N 1
ATOM 4618 C CA . CYS A 1 584 ? 21.322 8.201 -44.443 1.00 93.50 584 CYS A CA 1
ATOM 4619 C C . CYS A 1 584 ? 21.894 9.565 -44.833 1.00 93.50 584 CYS A C 1
ATOM 4621 O O . CYS A 1 584 ? 22.099 9.797 -46.023 1.00 93.50 584 CYS A O 1
ATOM 4623 N N . ILE A 1 585 ? 22.153 10.469 -43.881 1.00 94.19 585 ILE A N 1
ATOM 4624 C CA . ILE A 1 585 ? 22.572 11.848 -44.172 1.00 94.19 585 ILE A CA 1
ATOM 4625 C C . ILE A 1 585 ? 23.943 12.135 -43.561 1.00 94.19 585 ILE A C 1
ATOM 4627 O O . ILE A 1 585 ? 24.269 11.707 -42.456 1.00 94.19 585 ILE A O 1
ATOM 4631 N N . GLU A 1 586 ? 24.762 12.893 -44.281 1.00 94.00 586 GLU A N 1
ATOM 4632 C CA . GLU A 1 586 ? 26.010 13.449 -43.766 1.00 94.00 586 GLU A CA 1
ATOM 4633 C C . GLU A 1 586 ? 26.201 14.908 -44.183 1.00 94.00 586 GLU A C 1
ATOM 4635 O O . GLU A 1 586 ? 25.577 15.411 -45.125 1.00 94.00 586 GLU A O 1
ATOM 4640 N N . LYS A 1 587 ? 27.092 15.599 -43.466 1.00 93.19 587 LYS A N 1
ATOM 4641 C CA . LYS A 1 587 ? 27.465 16.979 -43.768 1.00 93.19 587 LYS A CA 1
ATOM 4642 C C . LYS A 1 587 ? 28.305 17.030 -45.045 1.00 93.19 587 LYS A C 1
ATOM 4644 O O . LYS A 1 587 ? 29.335 16.369 -45.138 1.00 93.19 587 LYS A O 1
ATOM 4649 N N . GLY A 1 588 ? 27.902 17.864 -45.999 1.00 88.69 588 GLY A N 1
ATOM 4650 C CA . GLY A 1 588 ? 28.621 18.081 -47.256 1.00 88.69 588 GLY A CA 1
ATOM 4651 C C . GLY A 1 588 ? 27.703 18.190 -48.471 1.00 88.69 588 GLY A C 1
ATOM 4652 O O . GLY A 1 588 ? 26.487 18.119 -48.357 1.00 88.69 588 GLY A O 1
ATOM 4653 N N . GLY A 1 589 ? 28.295 18.362 -49.653 1.00 84.94 589 GLY A N 1
ATOM 4654 C CA . GLY A 1 589 ? 27.555 18.491 -50.911 1.00 84.94 589 GLY A CA 1
ATOM 4655 C C . GLY A 1 589 ? 26.795 19.814 -51.075 1.00 84.94 589 GLY A C 1
ATOM 4656 O O . GLY A 1 589 ? 26.869 20.715 -50.241 1.00 84.94 589 GLY A O 1
ATOM 4657 N N . ILE A 1 590 ? 26.067 19.930 -52.190 1.00 85.25 590 ILE A N 1
ATOM 4658 C CA . ILE A 1 590 ? 25.329 21.147 -52.575 1.00 85.25 590 ILE A CA 1
ATOM 4659 C C . ILE A 1 590 ? 24.050 21.375 -51.756 1.00 85.25 590 ILE A C 1
ATOM 4661 O O . ILE A 1 590 ? 23.486 22.462 -51.819 1.00 85.25 590 ILE A O 1
ATOM 4665 N N . GLY A 1 591 ? 23.605 20.383 -50.979 1.00 87.56 591 GLY A N 1
ATOM 4666 C CA . GLY A 1 591 ? 22.335 20.395 -50.260 1.00 87.56 591 GLY A CA 1
ATOM 4667 C C . GLY A 1 591 ? 21.300 19.427 -50.835 1.00 87.56 591 GLY A C 1
ATOM 4668 O O . GLY A 1 591 ? 21.488 18.844 -51.903 1.00 87.56 591 GLY A O 1
ATOM 4669 N N . LEU A 1 592 ? 20.188 19.272 -50.117 1.00 91.50 592 LEU A N 1
ATOM 4670 C CA . LEU A 1 592 ? 19.065 18.406 -50.479 1.00 91.50 592 LEU A CA 1
ATOM 4671 C C . LEU A 1 592 ? 17.740 19.161 -50.341 1.00 91.50 592 LEU A C 1
ATOM 4673 O O . LEU A 1 592 ? 17.532 19.921 -49.391 1.00 91.50 592 LEU A O 1
ATOM 4677 N N . SER A 1 593 ? 16.808 18.923 -51.266 1.00 91.31 593 SER A N 1
ATOM 4678 C CA . SER A 1 593 ? 15.438 19.435 -51.139 1.00 91.31 593 SER A CA 1
ATOM 4679 C C . SER A 1 593 ? 14.641 18.655 -50.086 1.00 91.31 593 SER A C 1
ATOM 4681 O O . SER A 1 593 ? 14.871 17.465 -49.864 1.00 91.31 593 SER A O 1
ATOM 4683 N N . THR A 1 594 ? 13.648 19.303 -49.468 1.00 91.25 594 THR A N 1
ATOM 4684 C CA . THR A 1 594 ? 12.736 18.651 -48.508 1.00 91.25 594 THR A CA 1
ATOM 4685 C C . THR A 1 594 ? 11.984 17.478 -49.147 1.00 91.25 594 THR A C 1
ATOM 4687 O O . THR A 1 594 ? 11.705 16.487 -48.482 1.00 91.25 594 THR A O 1
ATOM 4690 N N . GLU A 1 595 ? 11.707 17.559 -50.450 1.00 90.00 595 GLU A N 1
ATOM 4691 C CA . GLU A 1 595 ? 11.068 16.491 -51.222 1.00 90.00 595 GLU A CA 1
ATOM 4692 C C . GLU A 1 595 ? 11.965 15.251 -51.349 1.00 90.00 595 GLU A C 1
ATOM 4694 O O . GLU A 1 595 ? 11.506 14.144 -51.077 1.00 90.00 595 GLU A O 1
ATOM 4699 N N . GLN A 1 596 ? 13.250 15.431 -51.688 1.00 91.69 596 GLN A N 1
ATOM 4700 C CA . GLN A 1 596 ? 14.229 14.335 -51.739 1.00 91.69 596 GLN A CA 1
ATOM 4701 C C . GLN A 1 596 ? 14.393 13.673 -50.368 1.00 91.69 596 GLN A C 1
ATOM 4703 O O . GLN A 1 596 ? 14.370 12.448 -50.264 1.00 91.69 596 GLN A O 1
ATOM 4708 N N . LEU A 1 597 ? 14.507 14.484 -49.313 1.00 93.62 597 LEU A N 1
ATOM 4709 C CA . LEU A 1 597 ? 14.609 14.003 -47.934 1.00 93.62 597 LEU A CA 1
ATOM 4710 C C . LEU A 1 597 ? 13.356 13.222 -47.519 1.00 93.62 597 LEU A C 1
ATOM 4712 O O . LEU A 1 597 ? 13.468 12.149 -46.938 1.00 93.62 597 LEU A O 1
ATOM 4716 N N . GLY A 1 598 ? 12.165 13.722 -47.858 1.00 92.69 598 GLY A N 1
ATOM 4717 C CA . GLY A 1 598 ? 10.900 13.056 -47.553 1.00 92.69 598 GLY A CA 1
ATOM 4718 C C . GLY A 1 598 ? 10.682 11.756 -48.332 1.00 92.69 598 GLY A C 1
ATOM 4719 O O . GLY A 1 598 ? 10.109 10.815 -47.786 1.00 92.69 598 GLY A O 1
ATOM 4720 N N . ALA A 1 599 ? 11.132 11.679 -49.588 1.00 92.31 599 ALA A N 1
ATOM 4721 C CA . ALA A 1 599 ? 11.080 10.451 -50.382 1.00 92.31 599 ALA A CA 1
ATOM 4722 C C . ALA A 1 599 ? 12.010 9.373 -49.803 1.00 92.31 599 ALA A C 1
ATOM 4724 O O . ALA A 1 599 ? 11.546 8.278 -49.491 1.00 92.31 599 ALA A O 1
ATOM 4725 N N . SER A 1 600 ? 13.276 9.723 -49.557 1.00 93.88 600 SER A N 1
ATOM 4726 C CA . SER A 1 600 ? 14.265 8.808 -48.977 1.00 93.88 600 SER A CA 1
ATOM 4727 C C . SER A 1 600 ? 13.878 8.356 -47.562 1.00 93.88 600 SER A C 1
ATOM 4729 O O . SER A 1 600 ? 14.003 7.179 -47.239 1.00 93.88 600 SER A O 1
ATOM 4731 N N . TYR A 1 601 ? 13.301 9.239 -46.738 1.00 94.06 601 TYR A N 1
ATOM 4732 C CA . TYR A 1 601 ? 12.768 8.863 -45.425 1.00 94.06 601 TYR A CA 1
ATOM 4733 C C . TYR A 1 601 ? 11.631 7.833 -45.519 1.00 94.06 601 TYR A C 1
ATOM 4735 O O . TYR A 1 601 ? 11.589 6.871 -44.753 1.00 94.06 601 TYR A O 1
ATOM 4743 N N . ARG A 1 602 ? 10.705 7.997 -46.474 1.00 93.25 602 ARG A N 1
ATOM 4744 C CA . ARG A 1 602 ? 9.618 7.028 -46.686 1.00 93.25 602 ARG A CA 1
ATOM 4745 C C . ARG A 1 602 ? 10.149 5.665 -47.126 1.00 93.25 602 ARG A C 1
ATOM 4747 O O . ARG A 1 602 ? 9.655 4.648 -46.641 1.00 93.25 602 ARG A O 1
ATOM 4754 N N . GLU A 1 603 ? 11.159 5.636 -47.990 1.00 92.31 603 GLU A N 1
ATOM 4755 C CA . GLU A 1 603 ? 11.852 4.400 -48.378 1.00 92.31 603 GLU A CA 1
ATOM 4756 C C . GLU A 1 603 ? 12.563 3.756 -47.181 1.00 92.31 603 GLU A C 1
ATOM 4758 O O . GLU A 1 603 ? 12.370 2.568 -46.931 1.00 92.31 603 GLU A O 1
ATOM 4763 N N . PHE A 1 604 ? 13.280 4.549 -46.381 1.00 91.81 604 PHE A N 1
ATOM 4764 C CA . PHE A 1 604 ? 13.944 4.119 -45.147 1.00 91.81 604 PHE A CA 1
ATOM 4765 C C . PHE A 1 604 ? 12.980 3.478 -44.135 1.00 91.81 604 PHE A C 1
ATOM 4767 O O . PHE A 1 604 ? 13.310 2.470 -43.505 1.00 91.81 604 PHE A O 1
ATOM 4774 N N . CYS A 1 605 ? 11.781 4.048 -43.970 1.00 89.44 605 CYS A N 1
ATOM 4775 C CA . CYS A 1 605 ? 10.737 3.473 -43.123 1.00 89.44 605 CYS A CA 1
ATOM 4776 C C . CYS A 1 605 ? 10.155 2.187 -43.724 1.00 89.44 605 CYS A C 1
ATOM 4778 O O . CYS A 1 605 ? 9.962 1.205 -43.006 1.00 89.44 605 CYS A O 1
ATOM 4780 N N . THR A 1 606 ? 9.916 2.179 -45.038 1.00 90.06 606 THR A N 1
ATOM 4781 C CA . THR A 1 606 ? 9.348 1.029 -45.756 1.00 90.06 606 THR A CA 1
ATOM 4782 C C . THR A 1 606 ? 10.282 -0.178 -45.705 1.00 90.06 606 THR A C 1
ATOM 4784 O O . THR A 1 606 ? 9.817 -1.281 -45.429 1.00 90.06 606 THR A O 1
ATOM 4787 N N . SER A 1 607 ? 11.593 0.017 -45.886 1.00 88.62 607 SER A N 1
ATOM 4788 C CA . SER A 1 607 ? 12.579 -1.072 -45.825 1.00 88.62 607 SER A CA 1
ATOM 4789 C C . SER A 1 607 ? 12.669 -1.729 -44.444 1.00 88.62 607 SER A C 1
ATOM 4791 O O . SER A 1 607 ? 13.030 -2.897 -44.345 1.00 88.62 607 SER A O 1
ATOM 4793 N N . ARG A 1 608 ? 12.285 -1.007 -43.384 1.00 84.31 608 ARG A N 1
ATOM 4794 C CA . ARG A 1 608 ? 12.230 -1.499 -41.997 1.00 84.31 608 ARG A CA 1
ATOM 4795 C C . ARG A 1 608 ? 10.841 -1.994 -41.583 1.00 84.31 608 ARG A C 1
ATOM 4797 O O . ARG A 1 608 ? 10.657 -2.390 -40.437 1.00 84.31 608 ARG A O 1
ATOM 4804 N N . GLY A 1 609 ? 9.852 -1.946 -42.480 1.00 81.00 609 GLY A N 1
ATOM 4805 C CA . GLY A 1 609 ? 8.469 -2.323 -42.175 1.00 81.00 609 GLY A CA 1
ATOM 4806 C C . GLY A 1 609 ? 7.791 -1.412 -41.145 1.00 81.00 609 GLY A C 1
ATOM 4807 O O . GLY A 1 609 ? 6.872 -1.846 -40.452 1.00 81.00 609 GLY A O 1
ATOM 4808 N N . LEU A 1 610 ? 8.244 -0.160 -41.005 1.00 80.69 610 LEU A N 1
ATOM 4809 C CA . LEU A 1 610 ? 7.741 0.778 -40.000 1.00 80.69 610 LEU A CA 1
ATOM 4810 C C . LEU A 1 610 ? 6.897 1.890 -40.640 1.00 80.69 610 LEU A C 1
ATOM 4812 O O . LEU A 1 610 ? 7.243 2.389 -41.711 1.00 80.69 610 LEU A O 1
ATOM 4816 N N . PRO A 1 611 ? 5.813 2.344 -39.983 1.00 80.69 611 PRO A N 1
ATOM 4817 C CA . PRO A 1 611 ? 5.014 3.450 -40.494 1.00 80.69 611 PRO A CA 1
ATOM 4818 C C . PRO A 1 611 ? 5.779 4.772 -40.369 1.00 80.69 611 PRO A C 1
ATOM 4820 O O . PRO A 1 611 ? 6.290 5.105 -39.291 1.00 80.69 611 PRO A O 1
ATOM 4823 N N . ALA A 1 612 ? 5.819 5.531 -41.466 1.00 85.38 612 ALA A N 1
ATOM 4824 C CA . ALA A 1 612 ? 6.407 6.865 -41.504 1.00 85.38 612 ALA A CA 1
ATOM 4825 C C . ALA A 1 612 ? 5.621 7.856 -40.627 1.00 85.38 612 ALA A C 1
ATOM 4827 O O . ALA A 1 612 ? 4.400 7.767 -40.484 1.00 85.38 612 ALA A O 1
ATOM 4828 N N . GLU A 1 613 ? 6.336 8.819 -40.048 1.00 83.56 613 GLU A N 1
ATOM 4829 C CA . GLU A 1 613 ? 5.743 9.967 -39.356 1.00 83.56 613 GLU A CA 1
ATOM 4830 C C . GLU A 1 613 ? 4.909 10.839 -40.316 1.00 83.56 613 GLU A C 1
ATOM 4832 O O . GLU A 1 613 ? 5.118 10.835 -41.532 1.00 83.56 613 GLU A O 1
ATOM 4837 N N . SER A 1 614 ? 3.979 11.636 -39.774 1.00 86.38 614 SER A N 1
ATOM 4838 C CA . SER A 1 614 ? 3.251 12.621 -40.586 1.00 86.38 614 SER A CA 1
ATOM 4839 C C . SER A 1 614 ? 4.210 13.659 -41.174 1.00 86.38 614 SER A C 1
ATOM 4841 O O . SER A 1 614 ? 5.227 13.982 -40.563 1.00 86.38 614 SER A O 1
ATOM 4843 N N . GLU A 1 615 ? 3.876 14.244 -42.327 1.00 86.06 615 GLU A N 1
ATOM 4844 C CA . GLU A 1 615 ? 4.743 15.225 -43.003 1.00 86.06 615 GLU A CA 1
ATOM 4845 C C . GLU A 1 615 ? 5.112 16.415 -42.097 1.00 86.06 615 GLU A C 1
ATOM 4847 O O . GLU A 1 615 ? 6.253 16.883 -42.094 1.00 86.06 615 GLU A O 1
ATOM 4852 N N . MET A 1 616 ? 4.168 16.854 -41.259 1.00 86.31 616 MET A N 1
ATOM 4853 C CA . MET A 1 616 ? 4.381 17.904 -40.262 1.00 86.31 616 MET A CA 1
ATOM 4854 C C . MET A 1 616 ? 5.347 17.466 -39.148 1.00 86.31 616 MET A C 1
ATOM 4856 O O . MET A 1 616 ? 6.249 18.227 -38.793 1.00 86.31 616 MET A O 1
ATOM 4860 N N . SER A 1 617 ? 5.179 16.249 -38.611 1.00 84.62 617 SER A N 1
ATOM 4861 C CA . SER A 1 617 ? 6.065 15.664 -37.587 1.00 84.62 617 SER A CA 1
ATOM 4862 C C . SER A 1 617 ? 7.484 15.486 -38.134 1.00 84.62 617 SER A C 1
ATOM 4864 O O . SER A 1 617 ? 8.446 15.976 -37.539 1.00 84.62 617 SER A O 1
ATOM 4866 N N . PHE A 1 618 ? 7.598 14.884 -39.322 1.00 90.69 618 PHE A N 1
ATOM 4867 C CA . PHE A 1 618 ? 8.854 14.689 -40.039 1.00 90.69 618 PHE A CA 1
ATOM 4868 C C . PHE A 1 618 ? 9.579 16.011 -40.283 1.00 90.69 618 PHE A C 1
ATOM 4870 O O . PHE A 1 618 ? 10.725 16.150 -39.875 1.00 90.69 618 PHE A O 1
ATOM 4877 N N . SER A 1 619 ? 8.913 17.009 -40.871 1.00 89.62 619 SER A N 1
ATOM 4878 C CA . SER A 1 619 ? 9.539 18.301 -41.190 1.00 89.62 619 SER A CA 1
ATOM 4879 C C . SER A 1 619 ? 10.060 19.020 -39.942 1.00 89.62 619 SER A C 1
ATOM 4881 O O . SER A 1 619 ? 11.158 19.578 -39.960 1.00 89.62 619 SER A O 1
ATOM 4883 N N . LYS A 1 620 ? 9.293 18.987 -38.840 1.00 88.19 620 LYS A N 1
ATOM 4884 C CA . LYS A 1 620 ? 9.696 19.586 -37.560 1.00 88.19 620 LYS A CA 1
ATOM 4885 C C . LYS A 1 620 ? 10.938 18.895 -36.987 1.00 88.19 620 LYS A C 1
ATOM 4887 O O . LYS A 1 620 ? 11.893 19.579 -36.626 1.00 88.19 620 LYS A O 1
ATOM 4892 N N . LYS A 1 621 ? 10.928 17.560 -36.917 1.00 88.38 621 LYS A N 1
ATOM 4893 C CA . LYS A 1 621 ? 12.044 16.764 -36.381 1.00 88.38 621 LYS A CA 1
ATOM 4894 C C . LYS A 1 621 ? 13.288 16.847 -37.262 1.00 88.38 621 LYS A C 1
ATOM 4896 O O . LYS A 1 621 ? 14.367 17.120 -36.756 1.00 88.38 621 LYS A O 1
ATOM 4901 N N . LEU A 1 622 ? 13.125 16.702 -38.578 1.00 91.94 622 LEU A N 1
ATOM 4902 C CA . LEU A 1 622 ? 14.204 16.778 -39.562 1.00 91.94 622 LEU A CA 1
ATOM 4903 C C . LEU A 1 622 ? 14.962 18.098 -39.436 1.00 91.94 622 LEU A C 1
ATOM 4905 O O . LEU A 1 622 ? 16.187 18.101 -39.398 1.00 91.94 622 LEU A O 1
ATOM 4909 N N . ARG A 1 623 ? 14.238 19.218 -39.330 1.00 90.31 623 ARG A N 1
ATOM 4910 C CA . ARG A 1 623 ? 14.858 20.528 -39.125 1.00 90.31 623 ARG A CA 1
ATOM 4911 C C . ARG A 1 623 ? 15.736 20.545 -37.873 1.00 90.31 623 ARG A C 1
ATOM 4913 O O . ARG A 1 623 ? 16.888 20.948 -37.970 1.00 90.31 623 ARG A O 1
ATOM 4920 N N . SER A 1 624 ? 15.192 20.093 -36.743 1.00 88.00 624 SER A N 1
ATOM 4921 C CA . SER A 1 624 ? 15.906 20.039 -35.462 1.00 88.00 624 SER A CA 1
ATOM 4922 C C . SER A 1 624 ? 17.173 19.184 -35.556 1.00 88.00 624 SER A C 1
ATOM 4924 O O . SER A 1 624 ? 18.246 19.626 -35.155 1.00 88.00 624 SER A O 1
ATOM 4926 N N . GLU A 1 625 ? 17.072 17.988 -36.139 1.00 89.31 625 GLU A N 1
ATOM 4927 C CA . GLU A 1 625 ? 18.198 17.060 -36.285 1.00 89.31 625 GLU A CA 1
ATOM 4928 C C . GLU A 1 625 ? 19.296 17.610 -37.206 1.00 89.31 625 GLU A C 1
ATOM 4930 O O . GLU A 1 625 ? 20.478 17.538 -36.872 1.00 89.31 625 GLU A O 1
ATOM 4935 N N . LEU A 1 626 ? 18.932 18.199 -38.351 1.00 91.19 626 LEU A N 1
ATOM 4936 C CA . LEU A 1 626 ? 19.904 18.763 -39.294 1.00 91.19 626 LEU A CA 1
ATOM 4937 C C . LEU A 1 626 ? 20.583 20.033 -38.752 1.00 91.19 626 LEU A C 1
ATOM 4939 O O . LEU A 1 626 ? 21.783 20.229 -38.972 1.00 91.19 626 LEU A O 1
ATOM 4943 N N . GLU A 1 627 ? 19.846 20.883 -38.029 1.00 89.25 627 GLU A N 1
ATOM 4944 C CA . GLU A 1 627 ? 20.406 22.050 -37.337 1.00 89.25 627 GLU A CA 1
ATOM 4945 C C . GLU A 1 627 ? 21.383 21.604 -36.235 1.00 89.25 627 GLU A C 1
ATOM 4947 O O . GLU A 1 627 ? 22.518 22.080 -36.198 1.00 89.25 627 GLU A O 1
ATOM 4952 N N . HIS A 1 628 ? 20.994 20.641 -35.391 1.00 87.06 628 HIS A N 1
ATOM 4953 C CA . HIS A 1 628 ? 21.813 20.180 -34.267 1.00 87.06 628 HIS A CA 1
ATOM 4954 C C . HIS A 1 628 ? 23.055 19.388 -34.708 1.00 87.06 628 HIS A C 1
ATOM 4956 O O . HIS A 1 628 ? 24.161 19.659 -34.241 1.00 87.06 628 HIS A O 1
ATOM 4962 N N . ARG A 1 629 ? 22.906 18.422 -35.627 1.00 89.00 629 ARG A N 1
ATOM 4963 C CA . ARG A 1 629 ? 24.009 17.530 -36.034 1.00 89.00 629 ARG A CA 1
ATOM 4964 C C . ARG A 1 629 ? 24.951 18.166 -37.050 1.00 89.00 629 ARG A C 1
ATOM 4966 O O . ARG A 1 629 ? 26.155 17.921 -37.005 1.00 89.00 629 ARG A O 1
ATOM 4973 N N . PHE A 1 630 ? 24.425 18.960 -37.983 1.00 92.12 630 PHE A N 1
ATOM 4974 C CA . PHE A 1 630 ? 25.201 19.437 -39.133 1.00 92.12 630 PHE A CA 1
ATOM 4975 C C . PHE A 1 630 ? 25.311 20.961 -39.231 1.00 92.12 630 PHE A C 1
ATOM 4977 O O . PHE A 1 630 ? 26.109 21.440 -40.044 1.00 92.12 630 PHE A O 1
ATOM 4984 N N . GLN A 1 631 ? 24.589 21.718 -38.391 1.00 88.81 631 GLN A N 1
ATOM 4985 C CA . GLN A 1 631 ? 24.458 23.183 -38.481 1.00 88.81 631 GLN A CA 1
ATOM 4986 C C . GLN A 1 631 ? 23.886 23.620 -39.841 1.00 88.81 631 GLN A C 1
ATOM 4988 O O . GLN A 1 631 ? 24.229 24.679 -40.371 1.00 88.81 631 GLN A O 1
ATOM 4993 N N . ALA A 1 632 ? 23.044 22.773 -40.440 1.00 87.75 632 ALA A N 1
ATOM 4994 C CA . ALA A 1 632 ? 22.431 23.044 -41.731 1.00 87.75 632 ALA A CA 1
ATOM 4995 C C . ALA A 1 632 ? 21.299 24.068 -41.577 1.00 87.75 632 ALA A C 1
ATOM 4997 O O . ALA A 1 632 ? 20.453 23.935 -40.695 1.00 87.75 632 ALA A O 1
ATOM 4998 N N . GLN A 1 633 ? 21.259 25.075 -42.452 1.00 82.69 633 GLN A N 1
ATOM 4999 C CA . GLN A 1 633 ? 20.203 26.089 -42.442 1.00 82.69 633 GLN A CA 1
ATOM 5000 C C . GLN A 1 633 ? 19.115 25.765 -43.476 1.00 82.69 633 GLN A C 1
ATOM 5002 O O . GLN A 1 633 ? 19.445 25.425 -44.620 1.00 82.69 633 GLN A O 1
ATOM 5007 N N . PRO A 1 634 ? 17.825 25.889 -43.112 1.00 87.94 634 PRO A N 1
ATOM 5008 C CA . PRO A 1 634 ? 16.737 25.744 -44.067 1.00 87.94 634 PRO A CA 1
ATOM 5009 C C . PRO A 1 634 ? 16.739 26.902 -45.072 1.00 87.94 634 PRO A C 1
ATOM 5011 O O . PRO A 1 634 ? 17.044 28.046 -44.738 1.00 87.94 634 PRO A O 1
ATOM 5014 N N . THR A 1 635 ? 16.342 26.619 -46.308 1.00 86.81 635 THR A N 1
ATOM 5015 C CA . THR A 1 635 ? 16.171 27.616 -47.368 1.00 86.81 635 THR A CA 1
ATOM 5016 C C . THR A 1 635 ? 14.858 27.397 -48.113 1.00 86.81 635 THR A C 1
ATOM 5018 O O . THR A 1 635 ? 14.429 26.264 -48.327 1.00 86.81 635 THR A O 1
ATOM 5021 N N . GLU A 1 636 ? 14.217 28.485 -48.539 1.00 84.75 636 GLU A N 1
ATOM 5022 C CA . GLU A 1 636 ? 13.048 28.441 -49.430 1.00 84.75 636 GLU A CA 1
ATOM 5023 C C . GLU A 1 636 ? 13.427 28.530 -50.917 1.00 84.75 636 GLU A C 1
ATOM 5025 O O . GLU A 1 636 ? 12.573 28.392 -51.789 1.00 84.75 636 GLU A O 1
ATOM 5030 N N . ASN A 1 637 ? 14.712 28.753 -51.212 1.00 83.44 637 ASN A N 1
ATOM 5031 C CA . ASN A 1 637 ? 15.227 29.007 -52.555 1.00 83.44 637 ASN A CA 1
ATOM 5032 C C . ASN A 1 637 ? 16.268 27.960 -52.981 1.00 83.44 637 ASN A C 1
ATOM 5034 O O . ASN A 1 637 ? 17.206 28.294 -53.703 1.00 83.44 637 ASN A O 1
ATOM 5038 N N . PHE A 1 638 ? 16.131 26.706 -52.540 1.00 81.81 638 PHE A N 1
ATOM 5039 C CA . PHE A 1 638 ? 17.012 25.628 -52.984 1.00 81.81 638 PHE A CA 1
ATOM 5040 C C . PHE A 1 638 ? 16.814 25.389 -54.485 1.00 81.81 638 PHE A C 1
ATOM 5042 O O . PHE A 1 638 ? 15.694 25.124 -54.937 1.00 81.81 638 PHE A O 1
ATOM 5049 N N . VAL A 1 639 ? 17.888 25.522 -55.265 1.00 76.38 639 VAL A N 1
ATOM 5050 C CA . VAL A 1 639 ? 17.853 25.355 -56.722 1.00 76.38 639 VAL A CA 1
ATOM 5051 C C . VAL A 1 639 ? 18.212 23.914 -57.055 1.00 76.38 639 VAL A C 1
ATOM 5053 O O . VAL A 1 639 ? 19.325 23.467 -56.805 1.00 76.38 639 VAL A O 1
ATOM 5056 N N . THR A 1 640 ? 17.249 23.195 -57.623 1.00 67.75 640 THR A N 1
ATOM 5057 C CA . THR A 1 640 ? 17.446 21.837 -58.154 1.00 67.75 640 THR A CA 1
ATOM 5058 C C . THR A 1 640 ? 17.914 21.890 -59.610 1.00 67.75 640 THR A C 1
ATOM 5060 O O . THR A 1 640 ? 17.714 22.904 -60.284 1.00 67.75 640 THR A O 1
ATOM 5063 N N . ASP A 1 641 ? 18.455 20.787 -60.137 1.00 65.81 641 ASP A N 1
ATOM 5064 C CA . ASP A 1 641 ? 18.902 20.675 -61.540 1.00 65.81 641 ASP A CA 1
ATOM 5065 C C . ASP A 1 641 ? 17.805 21.041 -62.562 1.00 65.81 641 ASP A C 1
ATOM 5067 O O . ASP A 1 641 ? 18.084 21.522 -63.659 1.00 65.81 641 ASP A O 1
ATOM 5071 N N . ALA A 1 642 ? 16.533 20.917 -62.168 1.00 63.38 642 ALA A N 1
ATOM 5072 C CA . ALA A 1 642 ? 15.361 21.317 -62.946 1.00 63.38 642 ALA A CA 1
ATOM 5073 C C . ALA A 1 642 ? 15.099 22.845 -62.988 1.00 63.38 642 ALA A C 1
ATOM 5075 O O . ALA A 1 642 ? 14.048 23.267 -63.467 1.00 63.38 642 ALA A O 1
ATOM 5076 N N . LYS A 1 643 ? 15.997 23.692 -62.451 1.00 66.31 643 LYS A N 1
ATOM 5077 C CA . LYS A 1 643 ? 15.862 25.167 -62.320 1.00 66.31 643 LYS A CA 1
ATOM 5078 C C . LYS A 1 643 ? 14.617 25.654 -61.554 1.00 66.31 643 LYS A C 1
ATOM 5080 O O . LYS A 1 643 ? 14.333 26.852 -61.530 1.00 66.31 643 LYS A O 1
ATOM 5085 N N . SER A 1 644 ? 13.895 24.755 -60.886 1.00 72.12 644 SER A N 1
ATOM 5086 C CA . SER A 1 644 ? 12.784 25.086 -59.986 1.00 72.12 644 SER A CA 1
ATOM 5087 C C . SER A 1 644 ? 13.293 25.401 -58.574 1.00 72.12 644 SER A C 1
ATOM 5089 O O . SER A 1 644 ? 14.180 24.706 -58.067 1.00 72.12 644 SER A O 1
ATOM 5091 N N . ARG A 1 645 ? 12.735 26.447 -57.944 1.00 80.00 645 ARG A N 1
ATOM 5092 C CA . ARG A 1 645 ? 13.010 26.804 -56.541 1.00 80.00 645 ARG A CA 1
ATOM 5093 C C . ARG A 1 645 ? 12.147 25.949 -55.622 1.00 80.00 645 ARG A C 1
ATOM 5095 O O . ARG A 1 645 ? 10.927 25.928 -55.777 1.00 80.00 645 ARG A O 1
ATOM 5102 N N . LYS A 1 646 ? 12.779 25.257 -54.677 1.00 85.25 646 LYS A N 1
ATOM 5103 C CA . LYS A 1 646 ? 12.112 24.402 -53.690 1.00 85.25 646 LYS A CA 1
ATOM 5104 C C . LYS A 1 646 ? 12.619 24.710 -52.281 1.00 85.25 646 LYS A C 1
ATOM 5106 O O . LYS A 1 646 ? 13.665 25.330 -52.100 1.00 85.25 646 LYS A O 1
ATOM 5111 N N . ARG A 1 647 ? 11.886 24.237 -51.273 1.00 90.31 647 ARG A N 1
ATOM 5112 C CA . ARG A 1 647 ? 12.382 24.195 -49.892 1.00 90.31 647 ARG A CA 1
ATOM 5113 C C . ARG A 1 647 ? 13.461 23.117 -49.756 1.00 90.31 647 ARG A C 1
ATOM 5115 O O . ARG A 1 647 ? 13.352 22.056 -50.376 1.00 90.31 647 ARG A O 1
ATOM 5122 N N . GLY A 1 648 ? 14.497 23.384 -48.970 1.00 91.81 648 GLY A N 1
ATOM 5123 C CA . GLY A 1 648 ? 15.611 22.457 -48.780 1.00 91.81 648 GLY A CA 1
ATOM 5124 C C . GLY A 1 648 ? 16.609 22.907 -47.721 1.00 91.81 648 GLY A C 1
ATOM 5125 O O . GLY A 1 648 ? 16.363 23.863 -46.987 1.00 91.81 648 GLY A O 1
ATOM 5126 N N . TYR A 1 649 ? 17.737 22.208 -47.667 1.00 92.62 649 TYR A N 1
ATOM 5127 C CA . TYR A 1 649 ? 18.834 22.444 -46.732 1.00 92.62 649 TYR A CA 1
ATOM 5128 C C . TYR A 1 649 ? 20.160 22.425 -47.490 1.00 92.62 649 TYR A C 1
ATOM 5130 O O . TYR A 1 649 ? 20.398 21.520 -48.287 1.00 92.62 649 TYR A O 1
ATOM 5138 N N . TYR A 1 650 ? 21.026 23.404 -47.232 1.00 89.12 650 TYR A N 1
ATOM 5139 C CA . TYR A 1 650 ? 22.395 23.418 -47.760 1.00 89.12 650 TYR A CA 1
ATOM 5140 C C . TYR A 1 650 ? 23.342 22.586 -46.883 1.00 89.12 650 TYR A C 1
ATOM 5142 O O . TYR A 1 650 ? 23.061 22.353 -45.708 1.00 89.12 650 TYR A O 1
ATOM 5150 N N . ASN A 1 651 ? 24.493 22.198 -47.442 1.00 87.56 651 ASN A N 1
ATOM 5151 C CA . ASN A 1 651 ? 25.578 21.491 -46.744 1.00 87.56 651 ASN A CA 1
ATOM 5152 C C . ASN A 1 651 ? 25.194 20.118 -46.167 1.00 87.56 651 ASN A C 1
ATOM 5154 O O . ASN A 1 651 ? 25.791 19.670 -45.186 1.00 87.56 651 ASN A O 1
ATOM 5158 N N . VAL A 1 652 ? 24.223 19.446 -46.783 1.00 92.38 652 VAL A N 1
ATOM 5159 C CA . VAL A 1 652 ? 23.851 18.059 -46.478 1.00 92.38 652 VAL A CA 1
ATOM 5160 C C . VAL A 1 652 ? 23.763 17.242 -47.766 1.00 92.38 652 VAL A C 1
ATOM 5162 O O . VAL A 1 652 ? 23.331 17.757 -48.801 1.00 92.38 652 VAL A O 1
ATOM 5165 N N . ARG A 1 653 ? 24.160 15.970 -47.703 1.00 93.12 653 ARG A N 1
ATOM 5166 C CA . ARG A 1 653 ? 24.047 14.998 -48.801 1.00 93.12 653 ARG A CA 1
ATOM 5167 C C . ARG A 1 653 ? 23.679 13.617 -48.264 1.00 93.12 653 ARG A C 1
ATOM 5169 O O . ARG A 1 653 ? 23.837 13.354 -47.073 1.00 93.12 653 ARG A O 1
ATOM 5176 N N . PHE A 1 654 ? 23.196 12.743 -49.142 1.00 94.19 654 PHE A N 1
ATOM 5177 C CA . PHE A 1 654 ? 22.993 11.339 -48.793 1.00 94.19 654 PHE A CA 1
ATOM 5178 C C . PHE A 1 654 ? 24.342 10.627 -48.650 1.00 94.19 654 PHE A C 1
ATOM 5180 O O . PHE A 1 654 ? 25.266 10.908 -49.416 1.00 94.19 654 PHE A O 1
ATOM 5187 N N . LYS A 1 655 ? 24.450 9.706 -47.689 1.00 93.00 655 LYS A N 1
ATOM 5188 C CA . LYS A 1 655 ? 25.620 8.829 -47.555 1.00 93.00 655 LYS A CA 1
ATOM 5189 C C . LYS A 1 655 ? 25.672 7.837 -48.714 1.00 93.00 655 LYS A C 1
ATOM 5191 O O . LYS A 1 655 ? 24.641 7.308 -49.124 1.00 93.00 655 LYS A O 1
ATOM 5196 N N . GLU A 1 656 ? 26.875 7.532 -49.193 1.00 76.75 656 GLU A N 1
ATOM 5197 C CA . GLU A 1 656 ? 27.089 6.688 -50.382 1.00 76.75 656 GLU A CA 1
ATOM 5198 C C . GLU A 1 656 ? 26.593 5.230 -50.221 1.00 76.75 656 GLU A C 1
ATOM 5200 O O . GLU A 1 656 ? 26.370 4.561 -51.224 1.00 76.75 656 GLU A O 1
ATOM 5205 N N . ASN A 1 657 ? 26.316 4.764 -48.991 1.00 62.09 657 ASN A N 1
ATOM 5206 C CA . ASN A 1 657 ? 25.899 3.384 -48.678 1.00 62.09 657 ASN A CA 1
ATOM 5207 C C . ASN A 1 657 ? 24.517 3.257 -47.993 1.00 62.09 657 ASN A C 1
ATOM 5209 O O . ASN A 1 657 ? 24.264 2.269 -47.308 1.00 62.09 657 ASN A O 1
ATOM 5213 N N . ALA A 1 658 ? 23.604 4.223 -48.148 1.00 54.72 658 ALA A N 1
ATOM 5214 C CA . ALA A 1 658 ? 22.344 4.306 -47.383 1.00 54.72 658 ALA A CA 1
ATOM 5215 C C . ALA A 1 658 ? 21.279 3.194 -47.639 1.00 54.72 658 ALA A C 1
ATOM 5217 O O . ALA A 1 658 ? 20.112 3.378 -47.300 1.00 54.72 658 ALA A O 1
ATOM 5218 N N . GLY A 1 659 ? 21.639 2.039 -48.216 1.00 47.78 659 GLY A N 1
ATOM 5219 C CA . GLY A 1 659 ? 20.697 0.973 -48.602 1.00 47.78 659 GLY A CA 1
ATOM 5220 C C . GLY A 1 659 ? 21.200 -0.473 -48.487 1.00 47.78 659 GLY A C 1
ATOM 5221 O O . GLY A 1 659 ? 20.561 -1.363 -49.041 1.00 47.78 659 GLY A O 1
ATOM 5222 N N . GLN A 1 660 ? 22.322 -0.732 -47.807 1.00 35.72 660 GLN A N 1
ATOM 5223 C CA . GLN A 1 660 ? 22.805 -2.093 -47.521 1.00 35.72 660 GLN A CA 1
ATOM 5224 C C . GLN A 1 660 ? 22.976 -2.268 -46.008 1.00 35.72 660 GLN A C 1
ATOM 5226 O O . GLN A 1 660 ? 24.038 -1.982 -45.463 1.00 35.72 660 GLN A O 1
ATOM 5231 N N . GLY A 1 661 ? 21.912 -2.687 -45.330 1.00 35.38 661 GLY A N 1
ATOM 5232 C CA . GLY A 1 661 ? 21.894 -2.966 -43.895 1.00 35.38 661 GLY A CA 1
ATOM 5233 C C . GLY A 1 661 ? 20.633 -3.709 -43.525 1.00 35.38 661 GLY A C 1
ATOM 5234 O O . GLY A 1 661 ? 19.554 -3.120 -43.766 1.00 35.38 661 GLY A O 1
#

Mean predicted aligned error: 15.96 Å

Sequence (661 aa):
MENYTCFKDLPPGMTRVGRLQSIFGEQVTLIQVAWGEKRPIQKEFQKLDVEVMRDPEHLRMLEGSNIGILVGPASGNLISIDFDEEEAEKEFCEANPDIVETVRSKGSRGANYWYLISGDYVDKIVKLKRDGAEVGEWRGGGGHTVVDGLHPSEVPYYISSAHPVKVIEFSDIHWPENWEIGSLEEGDSEYDALVQEYGPPVEQGKNGGIALNEGFVVGWILRENDLLYDLDLGAFFTFSNAEGIWSKLDSKEMEKMIAIYLNRLARECEEAVRFKRNQRLIASIRQQLEAAAATRLRELRSQIQWHFYAALNGIVPVIPPDLPQAPIAFHRGYYLTEKSAIAFAPSQPCPRFLGELLTPVLDPDDIHLLQRVCGLVLIGPNDLQKIVLLEGSGLTGKSIYQLILDTLVGLDSVTQLRAENLTSRFELSRYVGKRLVAGRDVPPDFLRQKGAALLKALTGGDRLNTERKNSNDDVPLKGDLHAIITSNAALRVKVESDGSAWERRLVILPFERTSDPPKRILNFDQILLKEEGGGILNWHLWGAIQALQEIEAYGDLLMTDEQKDRIAKRVRESDLVGLFVEECIEKGGIGLSTEQLGASYREFCTSRGLPAESEMSFSKKLRSELEHRFQAQPTENFVTDAKSRKRGYYNVRFKENAGQG